Protein AF-0000000079051803 (afdb_homodimer)

Foldseek 3Di:
DDLPPLPPPCPVVCVVPPDDDDDDDDDKDKDKDAADPVQAAPVDDCVVCVVPLQQVLQVVQQKGKDDDPVRRMIMIMHDPSHRDPQLVVLSVQLVVVRRRYDDSNCSNCSSVLQKPKHKDADDDPDPDDPVVLVVVLVCCCCPVPNVCVLQVWDWDDGPRMIMIIGRDNLSVVLSVVQSCCSVPVVDGDDPVRNVVSSVVVVVVVVVVVVVVD/DDLPPLPDPVPVVCVVPPDDDDDDDDDKDKDKDAADPVQAAPVDDCVVCVVPLQQVLQVVQQKGKDDDPVRRMIMIMHDPSHRDPQLVVLSVQLVVVRRRYDDSNCSNCSSVLQKPKHKDADDDPDPDDPVVLVVVLVCCCCPVPNVCVLQVWDWDDGPRMIMIIGRDNLSVVLSVVQSCCSVPVVDGDDPVRNVVSSVVVVVVVVVVVVVVD

InterPro domains:
  IPR036612 K Homology domain, type 1 superfamily [G3DSA:3.30.1370.10] (24-110)

Sequence (426 aa):
MAALPCAAANENALNHSNIIYTIPFKH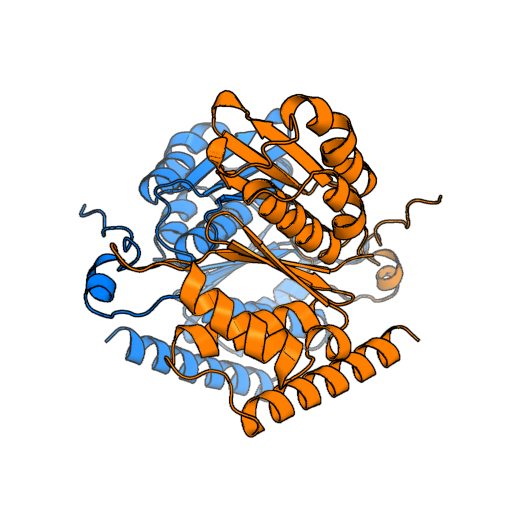FKSYTIPFSKEDLCKDENLSEVWKTDVEDVFASHGLSCTLKWNEGAMTMAETENTCYGQVVDNCFHALLTITCGLRAEWVEPIVSGTVAANAFRLWAPVGMKFSRKYDEFIHKFEDEFVLATELFCQVLYKEKTVFVLADTWEATNVVGRLLDECLMRNEPFDDAHVRLLLDDFRRLAKQAHDNEGMAALPCAAANENALNHSNIIYTIPFKHFKSYTIPFSKEDLCKDENLSEVWKTDVEDVFASHGLSCTLKWNEGAMTMAETENTCYGQVVDNCFHALLTITCGLRAEWVEPIVSGTVAANAFRLWAPVGMKFSRKYDEFIHKFEDEFVLATELFCQVLYKEKTVFVLADTWEATNVVGRLLDECLMRNEPFDDAHVRLLLDDFRRLAKQAHDNEG

Nearest PDB structures (foldseek):
  6zqa-assembly1_JO  TM=6.601E-01  e=4.584E-09  Saccharomyces cerevisiae S288C
  7mq9-assembly1_NY  TM=6.919E-01  e=1.266E-08  Homo sapiens
  6rxv-assembly1_CP  TM=6.265E-01  e=3.293E-08  Thermochaetoides thermophila DSM 1495
  6lqu-assembly1_RC  TM=6.532E-01  e=5.311E-08  Saccharomyces cerevisiae S288C
  6lqq-assembly1_RC  TM=6.636E-01  e=2.365E-07  Saccharomyces cerevisiae S288C

Structure (mmCIF, N/CA/C/O backbone):
data_AF-0000000079051803-model_v1
#
loop_
_entity.id
_entity.type
_entity.pdbx_description
1 polymer 'Uncharacterized protein'
#
loop_
_atom_site.group_PDB
_atom_site.id
_atom_site.type_symbol
_atom_site.label_atom_id
_atom_site.label_alt_id
_atom_site.label_comp_id
_atom_site.label_asym_id
_atom_site.label_entity_id
_atom_site.label_seq_id
_atom_site.pdbx_PDB_ins_code
_atom_site.Cartn_x
_atom_site.Cartn_y
_atom_site.Cartn_z
_atom_site.occupancy
_atom_site.B_iso_or_equiv
_atom_site.auth_seq_id
_atom_site.auth_comp_id
_atom_site.auth_asym_id
_atom_site.auth_atom_id
_atom_site.pdbx_PDB_model_num
ATOM 1 N N . MET A 1 1 ? 29 10.664 -4.445 1 19.45 1 MET A N 1
ATOM 2 C CA . MET A 1 1 ? 27.688 10.469 -3.816 1 19.45 1 MET A CA 1
ATOM 3 C C . MET A 1 1 ? 27.172 9.047 -4.051 1 19.45 1 MET A C 1
ATOM 5 O O . MET A 1 1 ? 26.766 8.711 -5.16 1 19.45 1 MET A O 1
ATOM 9 N N . ALA A 1 2 ? 27.688 8.078 -3.314 1 21.59 2 ALA A N 1
ATOM 10 C CA . ALA A 1 2 ? 27.828 6.648 -3.59 1 21.59 2 ALA A CA 1
ATOM 11 C C . ALA A 1 2 ? 26.484 5.934 -3.449 1 21.59 2 ALA A C 1
ATOM 13 O O . ALA A 1 2 ? 25.797 6.082 -2.436 1 21.59 2 ALA A O 1
ATOM 14 N N . ALA A 1 3 ? 25.797 5.75 -4.578 1 24.05 3 ALA A N 1
ATOM 15 C CA . ALA A 1 3 ? 24.562 5.02 -4.789 1 24.05 3 ALA A CA 1
ATOM 16 C C . ALA A 1 3 ? 24.531 3.736 -3.963 1 24.05 3 ALA A C 1
ATOM 18 O O . ALA A 1 3 ? 25.406 2.883 -4.098 1 24.05 3 ALA A O 1
ATOM 19 N N . LEU A 1 4 ? 24.203 3.887 -2.727 1 27.94 4 LEU A N 1
ATOM 20 C CA . LEU A 1 4 ? 24.172 2.607 -2.025 1 27.94 4 LEU A CA 1
ATOM 21 C C . LEU A 1 4 ? 23.469 1.548 -2.865 1 27.94 4 LEU A C 1
ATOM 23 O O . LEU A 1 4 ? 22.391 1.804 -3.43 1 27.94 4 LEU A O 1
ATOM 27 N N . PRO A 1 5 ? 24.062 0.622 -3.381 1 28.48 5 PRO A N 1
ATOM 28 C CA . PRO A 1 5 ? 23.547 -0.466 -4.207 1 28.48 5 PRO A CA 1
ATOM 29 C C . PRO A 1 5 ? 22.203 -1.007 -3.688 1 28.48 5 PRO A C 1
ATOM 31 O O . PRO A 1 5 ? 22.016 -1.109 -2.473 1 28.48 5 PRO A O 1
ATOM 34 N N . CYS A 1 6 ? 21.125 -0.559 -4.18 1 33.03 6 CYS A N 1
ATOM 35 C CA . CYS A 1 6 ? 19.844 -1.229 -3.975 1 33.03 6 CYS A CA 1
ATOM 36 C C . CYS A 1 6 ? 20.031 -2.717 -3.711 1 33.03 6 CYS A C 1
ATOM 38 O O . CYS A 1 6 ? 20.734 -3.396 -4.469 1 33.03 6 CYS A O 1
ATOM 40 N N . ALA A 1 7 ? 20.125 -3.174 -2.502 1 33.72 7 ALA A N 1
ATOM 41 C CA . ALA A 1 7 ? 20.328 -4.59 -2.211 1 33.72 7 ALA A CA 1
ATOM 42 C C . ALA A 1 7 ? 19.703 -5.469 -3.293 1 33.72 7 ALA A C 1
ATOM 44 O O . ALA A 1 7 ? 18.484 -5.477 -3.473 1 33.72 7 ALA A O 1
ATOM 45 N N . ALA A 1 8 ? 20.203 -5.617 -4.48 1 34.53 8 ALA A N 1
ATOM 46 C CA . ALA A 1 8 ? 20 -6.855 -5.23 1 34.53 8 ALA A CA 1
ATOM 47 C C . ALA A 1 8 ? 19.625 -8 -4.297 1 34.53 8 ALA A C 1
ATOM 49 O O . ALA A 1 8 ? 20.203 -8.164 -3.227 1 34.53 8 ALA A O 1
ATOM 50 N N . ALA A 1 9 ? 18.438 -8.531 -4.293 1 36.31 9 ALA A N 1
ATOM 51 C CA . ALA A 1 9 ? 18.094 -9.82 -3.686 1 36.31 9 ALA A CA 1
ATOM 52 C C . ALA A 1 9 ? 19.312 -10.734 -3.629 1 36.31 9 ALA A C 1
ATOM 54 O O . ALA A 1 9 ? 20.031 -10.898 -4.625 1 36.31 9 ALA A O 1
ATOM 55 N N . ASN A 1 10 ? 19.938 -10.82 -2.535 1 36.31 10 ASN A N 1
ATOM 56 C CA . ASN A 1 10 ? 21.016 -11.758 -2.234 1 36.31 10 ASN A CA 1
ATOM 57 C C . ASN A 1 10 ? 20.828 -13.078 -2.982 1 36.31 10 ASN A C 1
ATOM 59 O O . ASN A 1 10 ? 20.266 -14.031 -2.441 1 36.31 10 ASN A O 1
ATOM 63 N N . GLU A 1 11 ? 20.234 -13.031 -4.086 1 39.53 11 GLU A N 1
ATOM 64 C CA . GLU A 1 11 ? 20.266 -14.242 -4.902 1 39.53 11 GLU A CA 1
ATOM 65 C C . GLU A 1 11 ? 21.609 -14.945 -4.793 1 39.53 11 GLU A C 1
ATOM 67 O O . GLU A 1 11 ? 21.688 -16.172 -4.895 1 39.53 11 GLU A O 1
ATOM 72 N N . ASN A 1 12 ? 22.641 -14.133 -4.723 1 39.12 12 ASN A N 1
ATOM 73 C CA . ASN A 1 12 ? 23.969 -14.758 -4.73 1 39.12 12 ASN A CA 1
ATOM 74 C C . ASN A 1 12 ? 24.172 -15.648 -3.512 1 39.12 12 ASN A C 1
ATOM 76 O O . ASN A 1 12 ? 24.891 -16.641 -3.584 1 39.12 12 ASN A O 1
ATOM 80 N N . ALA A 1 13 ? 23.875 -15.086 -2.357 1 38.44 13 ALA A N 1
ATOM 81 C CA . ALA A 1 13 ? 24.281 -15.891 -1.203 1 38.44 13 ALA A CA 1
ATOM 82 C C . ALA A 1 13 ? 23.547 -17.234 -1.188 1 38.44 13 ALA A C 1
ATOM 84 O O . ALA A 1 13 ? 23.953 -18.156 -0.48 1 38.44 13 ALA A O 1
ATOM 85 N N . LEU A 1 14 ? 22.328 -17.266 -1.78 1 43.81 14 LEU A N 1
ATOM 86 C CA . LEU A 1 14 ? 21.516 -18.469 -1.708 1 43.81 14 LEU A CA 1
ATOM 87 C C . LEU A 1 14 ? 22.031 -19.531 -2.689 1 43.81 14 LEU A C 1
ATOM 89 O O . LEU A 1 14 ? 21.469 -20.609 -2.789 1 43.81 14 LEU A O 1
ATOM 93 N N . ASN A 1 15 ? 22.906 -19.109 -3.48 1 44.94 15 ASN A N 1
ATOM 94 C CA . ASN A 1 15 ? 23.469 -20.094 -4.41 1 44.94 15 ASN A CA 1
ATOM 95 C C . ASN A 1 15 ? 23.938 -21.344 -3.686 1 44.94 15 ASN A C 1
ATOM 97 O O . ASN A 1 15 ? 24.141 -22.391 -4.309 1 44.94 15 ASN A O 1
ATOM 101 N N . HIS A 1 16 ? 24.406 -21.094 -2.535 1 45.59 16 HIS A N 1
ATOM 102 C CA . HIS A 1 16 ? 25.062 -22.297 -2.029 1 45.59 16 HIS A CA 1
ATOM 103 C C . HIS A 1 16 ? 24.047 -23.297 -1.479 1 45.59 16 HIS A C 1
ATOM 105 O O . HIS A 1 16 ? 24.422 -24.422 -1.124 1 45.59 16 HIS A O 1
ATOM 111 N N . SER A 1 17 ? 22.766 -22.891 -1.15 1 52.16 17 SER A N 1
ATOM 112 C CA . SER A 1 17 ? 21.953 -23.891 -0.481 1 52.16 17 SER A CA 1
ATOM 113 C C . SER A 1 17 ? 20.969 -24.547 -1.447 1 52.16 17 SER A C 1
ATOM 115 O O . SER A 1 17 ? 20.578 -23.922 -2.443 1 52.16 17 SER A O 1
ATOM 117 N N . ASN A 1 18 ? 20.969 -25.812 -1.783 1 63.34 18 ASN A N 1
ATOM 118 C CA . ASN A 1 18 ? 20.047 -26.672 -2.5 1 63.34 18 ASN A CA 1
ATOM 119 C C . ASN A 1 18 ? 18.594 -26.438 -2.064 1 63.34 18 ASN A C 1
ATOM 121 O O . ASN A 1 18 ? 17.812 -27.375 -1.961 1 63.34 18 ASN A O 1
ATOM 125 N N . ILE A 1 19 ? 18.344 -25.203 -1.735 1 71.56 19 ILE A N 1
ATOM 126 C CA . ILE A 1 19 ? 17.016 -24.984 -1.163 1 71.56 19 ILE A CA 1
ATOM 127 C C . ILE A 1 19 ? 16.172 -24.156 -2.123 1 71.56 19 ILE A C 1
ATOM 129 O O . ILE A 1 19 ? 16.656 -23.156 -2.68 1 71.56 19 ILE A O 1
ATOM 133 N N . ILE A 1 20 ? 15.023 -24.641 -2.475 1 75.62 20 ILE A N 1
ATOM 134 C CA . ILE A 1 20 ? 14 -23.922 -3.23 1 75.62 20 ILE A CA 1
ATOM 135 C C . ILE A 1 20 ? 13.219 -23 -2.295 1 75.62 20 ILE A C 1
ATOM 137 O O . ILE A 1 20 ? 12.938 -23.375 -1.15 1 75.62 20 ILE A O 1
ATOM 141 N N . TYR A 1 21 ? 12.977 -21.75 -2.723 1 78.38 21 TYR A N 1
ATOM 142 C CA . TYR A 1 21 ? 12.18 -20.859 -1.887 1 78.38 21 TYR A CA 1
ATOM 143 C C . TYR A 1 21 ? 11.266 -19.984 -2.738 1 78.38 21 TYR A C 1
ATOM 145 O O . TYR A 1 21 ? 11.422 -19.922 -3.959 1 78.38 21 TYR A O 1
ATOM 153 N N . THR A 1 22 ? 10.258 -19.422 -2.084 1 81.44 22 THR A N 1
ATOM 154 C CA . THR A 1 22 ? 9.344 -18.5 -2.748 1 81.44 22 THR A CA 1
ATOM 155 C C . THR A 1 22 ? 9.977 -17.109 -2.875 1 81.44 22 THR A C 1
ATOM 157 O O . THR A 1 22 ? 10.711 -16.672 -1.986 1 81.44 22 THR A O 1
ATOM 160 N N . ILE A 1 23 ? 9.672 -16.453 -4.012 1 79.94 23 ILE A N 1
ATOM 161 C CA . ILE A 1 23 ? 10.156 -15.086 -4.211 1 79.94 23 ILE A CA 1
ATOM 162 C C . ILE A 1 23 ? 8.977 -14.148 -4.453 1 79.94 23 ILE A C 1
ATOM 164 O O . ILE A 1 23 ? 7.961 -14.555 -5.023 1 79.94 23 ILE A O 1
ATOM 168 N N . PRO A 1 24 ? 9.188 -12.922 -3.982 1 77.12 24 PRO A N 1
ATOM 169 C CA . PRO A 1 24 ? 8.102 -11.961 -4.211 1 77.12 24 PRO A CA 1
ATOM 170 C C . PRO A 1 24 ? 7.938 -11.602 -5.688 1 77.12 24 PRO A C 1
ATOM 172 O O . PRO A 1 24 ? 8.914 -11.625 -6.445 1 77.12 24 PRO A O 1
ATOM 175 N N . PHE A 1 25 ? 6.68 -11.305 -6.047 1 85.88 25 PHE A N 1
ATOM 176 C CA . PHE A 1 25 ? 6.406 -10.797 -7.387 1 85.88 25 PHE A CA 1
ATOM 177 C C . PHE A 1 25 ? 6.871 -9.352 -7.523 1 85.88 25 PHE A C 1
ATOM 179 O O . PHE A 1 25 ? 6.594 -8.516 -6.656 1 85.88 25 PHE A O 1
ATOM 186 N N . LYS A 1 26 ? 7.609 -9.203 -8.57 1 86.56 26 LYS A N 1
ATOM 187 C CA . LYS A 1 26 ? 8.016 -7.824 -8.828 1 86.56 26 LYS A CA 1
ATOM 188 C C . LYS A 1 26 ? 6.812 -6.969 -9.234 1 86.56 26 LYS A C 1
ATOM 190 O O . LYS A 1 26 ? 5.984 -7.391 -10.039 1 86.56 26 LYS A O 1
ATOM 195 N N . HIS A 1 27 ? 6.707 -5.855 -8.648 1 92 27 HIS A N 1
ATOM 196 C CA . HIS A 1 27 ? 5.699 -4.859 -9 1 92 27 HIS A CA 1
ATOM 197 C C . HIS A 1 27 ? 6.129 -3.465 -8.562 1 92 27 HIS A C 1
ATOM 199 O O . HIS A 1 27 ? 7.031 -3.318 -7.734 1 92 27 HIS A O 1
ATOM 205 N N . PHE A 1 28 ? 5.512 -2.486 -9.195 1 94.81 28 PHE A N 1
ATOM 206 C CA . PHE A 1 28 ? 5.805 -1.089 -8.898 1 94.81 28 PHE A CA 1
ATOM 207 C C . PHE A 1 28 ? 4.547 -0.356 -8.445 1 94.81 28 PHE A C 1
ATOM 209 O O . PHE A 1 28 ? 3.521 -0.39 -9.133 1 94.81 28 PHE A O 1
ATOM 216 N N . LYS A 1 29 ? 4.676 0.322 -7.355 1 94.31 29 LYS A N 1
ATOM 217 C CA . LYS A 1 29 ? 3.557 1.086 -6.812 1 94.31 29 LYS A CA 1
ATOM 218 C C . LYS A 1 29 ? 3.627 2.547 -7.246 1 94.31 29 LYS A C 1
ATOM 220 O O . LYS A 1 29 ? 4.715 3.09 -7.445 1 94.31 29 LYS A O 1
ATOM 225 N N . SER A 1 30 ? 2.467 3.115 -7.328 1 96.19 30 SER A N 1
ATOM 226 C CA . SER A 1 30 ? 2.322 4.547 -7.57 1 96.19 30 SER A CA 1
ATOM 227 C C . SER A 1 30 ? 1.182 5.137 -6.75 1 96.19 30 SER A C 1
ATOM 229 O O . SER A 1 30 ? 0.211 4.441 -6.438 1 96.19 30 SER A O 1
ATOM 231 N N . TYR A 1 31 ? 1.31 6.387 -6.379 1 96.56 31 TYR A N 1
ATOM 232 C CA . TYR A 1 31 ? 0.298 7.129 -5.637 1 96.56 31 TYR A CA 1
ATOM 233 C C . TYR A 1 31 ? -0.033 8.445 -6.336 1 96.56 31 TYR A C 1
ATOM 235 O O . TYR A 1 31 ? 0.867 9.203 -6.703 1 96.56 31 TYR A O 1
ATOM 243 N N . THR A 1 32 ? -1.26 8.648 -6.5 1 97.19 32 THR A N 1
ATOM 244 C CA . THR A 1 32 ? -1.732 9.938 -7.004 1 97.19 32 THR A CA 1
ATOM 245 C C . THR A 1 32 ? -2.512 10.688 -5.926 1 97.19 32 THR A C 1
ATOM 247 O O . THR A 1 32 ? -3.436 10.133 -5.324 1 97.19 32 THR A O 1
ATOM 250 N N . ILE A 1 33 ? -2.139 11.945 -5.746 1 96.12 33 ILE A N 1
ATOM 251 C CA . ILE A 1 33 ? -2.77 12.781 -4.73 1 96.12 33 ILE A CA 1
ATOM 252 C C . ILE A 1 33 ? -3.395 14.008 -5.387 1 96.12 33 ILE A C 1
ATOM 254 O O . ILE A 1 33 ? -2.688 14.844 -5.949 1 96.12 33 ILE A O 1
ATOM 258 N N . PRO A 1 34 ? -4.645 14.078 -5.254 1 95.19 34 PRO A N 1
ATOM 259 C CA . PRO A 1 34 ? -5.262 15.328 -5.699 1 95.19 34 PRO A CA 1
ATOM 260 C C . PRO A 1 34 ? -4.941 16.5 -4.777 1 95.19 34 PRO A C 1
ATOM 262 O O . PRO A 1 34 ? -4.738 16.312 -3.576 1 95.19 34 PRO A O 1
ATOM 265 N N . PHE A 1 35 ? -4.879 17.703 -5.402 1 94.19 35 PHE A N 1
ATOM 266 C CA . PHE A 1 35 ? -4.652 18.906 -4.609 1 94.19 35 PHE A CA 1
ATOM 267 C C . PHE A 1 35 ? -5.465 20.078 -5.152 1 94.19 35 PHE A C 1
ATOM 269 O O . PHE A 1 35 ? -5.883 20.062 -6.312 1 94.19 35 PHE A O 1
ATOM 276 N N . SER A 1 36 ? -5.711 20.969 -4.293 1 92.25 36 SER A N 1
ATOM 277 C CA . SER A 1 36 ? -6.266 22.266 -4.676 1 92.25 36 SER A CA 1
ATOM 278 C C . SER A 1 36 ? -5.188 23.344 -4.695 1 92.25 36 SER A C 1
ATOM 280 O O . SER A 1 36 ? -4.414 23.469 -3.742 1 92.25 36 SER A O 1
ATOM 282 N N . LYS A 1 37 ? -5.195 24.125 -5.738 1 93.38 37 LYS A N 1
ATOM 283 C CA . LYS A 1 37 ? -4.207 25.188 -5.867 1 93.38 37 LYS A CA 1
ATOM 284 C C . LYS A 1 37 ? -4.285 26.156 -4.691 1 93.38 37 LYS A C 1
ATOM 286 O O . LYS A 1 37 ? -3.266 26.703 -4.262 1 93.38 37 LYS A O 1
ATOM 291 N N . GLU A 1 38 ? -5.457 26.281 -4.078 1 90.06 38 GLU A N 1
ATOM 292 C CA . GLU A 1 38 ? -5.68 27.203 -2.965 1 90.06 38 GLU A CA 1
ATOM 293 C C . GLU A 1 38 ? -4.984 26.719 -1.696 1 90.06 38 GLU A C 1
ATOM 295 O O . GLU A 1 38 ? -4.703 27.5 -0.793 1 90.06 38 GLU A O 1
ATOM 300 N N . ASP A 1 39 ? -4.715 25.469 -1.656 1 88 39 ASP A N 1
ATOM 301 C CA . ASP A 1 39 ? -4.148 24.875 -0.446 1 88 39 ASP A CA 1
ATOM 302 C C . ASP A 1 39 ? -2.623 24.875 -0.496 1 88 39 ASP A C 1
ATOM 304 O O . ASP A 1 39 ? -1.962 24.641 0.519 1 88 39 ASP A O 1
ATOM 308 N N . LEU A 1 40 ? -2.09 25.188 -1.604 1 92.69 40 LEU A N 1
ATOM 309 C CA . LEU A 1 40 ? -0.642 25.188 -1.776 1 92.69 40 LEU A CA 1
ATOM 310 C C . LEU A 1 40 ? -0.016 26.422 -1.142 1 92.69 40 LEU A C 1
ATOM 312 O O . LEU A 1 40 ? -0.725 27.359 -0.771 1 92.69 40 LEU A O 1
ATOM 316 N N . CYS A 1 41 ? 1.253 26.359 -0.984 1 91.75 41 CYS A N 1
ATOM 317 C CA . CYS A 1 41 ? 1.97 27.516 -0.468 1 91.75 41 CYS A CA 1
ATOM 318 C C . CYS A 1 41 ? 1.799 28.719 -1.39 1 91.75 41 CYS A C 1
ATOM 320 O O . CYS A 1 41 ? 2.195 28.672 -2.557 1 91.75 41 CYS A O 1
ATOM 322 N N . LYS A 1 42 ? 1.305 29.828 -0.858 1 89.81 42 LYS A N 1
ATOM 323 C CA . LYS A 1 42 ? 0.953 30.984 -1.661 1 89.81 42 LYS A CA 1
ATOM 324 C C . LYS A 1 42 ? 2.193 31.797 -2.033 1 89.81 42 LYS A C 1
ATOM 326 O O . LYS A 1 42 ? 2.205 32.5 -3.051 1 89.81 42 LYS A O 1
ATOM 331 N N . ASP A 1 43 ? 3.193 31.672 -1.244 1 91.19 43 ASP A N 1
ATOM 332 C CA . ASP A 1 43 ? 4.402 32.469 -1.448 1 91.19 43 ASP A CA 1
ATOM 333 C C . ASP A 1 43 ? 5.363 31.766 -2.402 1 91.19 43 ASP A C 1
ATOM 335 O O . ASP A 1 43 ? 6.531 32.156 -2.512 1 91.19 43 ASP A O 1
ATOM 339 N N . GLU A 1 44 ? 4.887 30.672 -3.008 1 94.19 44 GLU A N 1
ATOM 340 C CA . GLU A 1 44 ? 5.715 29.875 -3.914 1 94.19 44 GLU A CA 1
ATOM 341 C C . GLU A 1 44 ? 4.949 29.516 -5.184 1 94.19 44 GLU A C 1
ATOM 343 O O . GLU A 1 44 ? 3.764 29.172 -5.125 1 94.19 44 GLU A O 1
ATOM 348 N N . ASN A 1 45 ? 5.637 29.656 -6.293 1 95 45 ASN A N 1
ATOM 349 C CA . ASN A 1 45 ? 5.113 29.078 -7.527 1 95 45 ASN A CA 1
ATOM 350 C C . ASN A 1 45 ? 5.555 27.641 -7.711 1 95 45 ASN A C 1
ATOM 352 O O . ASN A 1 45 ? 6.629 27.375 -8.25 1 95 45 ASN A O 1
ATOM 356 N N . LEU A 1 46 ? 4.742 26.734 -7.371 1 96.75 46 LEU A N 1
ATOM 357 C CA . LEU A 1 46 ? 5.105 25.328 -7.336 1 96.75 46 LEU A CA 1
ATOM 358 C C . LEU A 1 46 ? 5.469 24.828 -8.734 1 96.75 46 LEU A C 1
ATOM 360 O O . LEU A 1 46 ? 6.422 24.062 -8.891 1 96.75 46 LEU A O 1
ATOM 364 N N . SER A 1 47 ? 4.695 25.234 -9.719 1 95.44 47 SER A N 1
ATOM 365 C CA . SER A 1 47 ? 4.93 24.766 -11.086 1 95.44 47 SER A CA 1
ATOM 366 C C . SER A 1 47 ? 6.332 25.141 -11.562 1 95.44 47 SER A C 1
ATOM 368 O O . SER A 1 47 ? 6.953 24.375 -12.312 1 95.44 47 SER A O 1
ATOM 370 N N . GLU A 1 48 ? 6.828 26.188 -11.109 1 96 48 GLU A N 1
ATOM 371 C CA . GLU A 1 48 ? 8.141 26.688 -11.523 1 96 48 GLU A CA 1
ATOM 372 C C . GLU A 1 48 ? 9.258 25.922 -10.812 1 96 48 GLU A C 1
ATOM 374 O O . GLU A 1 48 ? 10.32 25.688 -11.398 1 96 48 GLU A O 1
ATOM 379 N N . VAL A 1 49 ? 9.008 25.578 -9.609 1 97.44 49 VAL A N 1
ATOM 380 C CA . VAL A 1 49 ? 10.094 24.969 -8.836 1 97.44 49 VAL A CA 1
ATOM 381 C C . VAL A 1 49 ? 9.961 23.453 -8.852 1 97.44 49 VAL A C 1
ATOM 383 O O . VAL A 1 49 ? 10.844 22.75 -8.367 1 97.44 49 VAL A O 1
ATOM 386 N N . TRP A 1 50 ? 8.969 22.938 -9.375 1 98.19 50 TRP A N 1
ATOM 387 C CA . TRP A 1 50 ? 8.641 21.516 -9.289 1 98.19 50 TRP A CA 1
ATOM 388 C C . TRP A 1 50 ? 9.797 20.656 -9.797 1 98.19 50 TRP A C 1
ATOM 390 O O . TRP A 1 50 ? 10.242 19.734 -9.102 1 98.19 50 TRP A O 1
ATOM 400 N N . LYS A 1 51 ? 10.273 20.953 -10.961 1 98 51 LYS A N 1
ATOM 401 C CA . LYS A 1 51 ? 11.305 20.125 -11.578 1 98 51 LYS A CA 1
ATOM 402 C C . LYS A 1 51 ? 12.523 20 -10.664 1 98 51 LYS A C 1
ATOM 404 O O . LYS A 1 51 ? 12.945 18.891 -10.344 1 98 51 LYS A O 1
ATOM 409 N N . THR A 1 52 ? 12.992 21.062 -10.133 1 98 52 THR A N 1
ATOM 410 C CA . THR A 1 52 ? 14.242 21.078 -9.391 1 98 52 THR A CA 1
ATOM 411 C C . THR A 1 52 ? 14.023 20.609 -7.953 1 98 52 THR A C 1
ATOM 413 O O . THR A 1 52 ? 14.82 19.844 -7.418 1 98 52 THR A O 1
ATOM 416 N N . ASP A 1 53 ? 12.938 21.031 -7.406 1 98.12 53 ASP A N 1
ATOM 417 C CA . ASP A 1 53 ? 12.797 20.844 -5.965 1 98.12 53 ASP A CA 1
ATOM 418 C C . ASP A 1 53 ? 12.047 19.547 -5.652 1 98.12 53 ASP A C 1
ATOM 420 O O . ASP A 1 53 ? 12.07 19.062 -4.516 1 98.12 53 ASP A O 1
ATOM 424 N N . VAL A 1 54 ? 11.383 18.969 -6.66 1 98.56 54 VAL A N 1
ATOM 425 C CA . VAL A 1 54 ? 10.586 17.781 -6.359 1 98.56 54 VAL A CA 1
ATOM 426 C C . VAL A 1 54 ? 11.008 16.641 -7.273 1 98.56 54 VAL A C 1
ATOM 428 O O . VAL A 1 54 ? 11.555 15.625 -6.809 1 98.56 54 VAL A O 1
ATOM 431 N N . GLU A 1 55 ? 10.852 16.828 -8.547 1 98.5 55 GLU A N 1
ATOM 432 C CA . GLU A 1 55 ? 11.109 15.742 -9.492 1 98.5 55 GLU A CA 1
ATOM 433 C C . GLU A 1 55 ? 12.555 15.273 -9.422 1 98.5 55 GLU A C 1
ATOM 435 O O . GLU A 1 55 ? 12.82 14.078 -9.344 1 98.5 55 GLU A O 1
ATOM 440 N N . ASP A 1 56 ? 13.453 16.188 -9.43 1 98.5 56 ASP A N 1
ATOM 441 C CA . ASP A 1 56 ? 14.867 15.828 -9.391 1 98.5 56 ASP A CA 1
ATOM 442 C C . ASP A 1 56 ? 15.227 15.172 -8.062 1 98.5 56 ASP A C 1
ATOM 444 O O . ASP A 1 56 ? 16.062 14.266 -8.023 1 98.5 56 ASP A O 1
ATOM 448 N N . VAL A 1 57 ? 14.688 15.609 -7.055 1 98.25 57 VAL A N 1
ATOM 449 C CA . VAL A 1 57 ? 14.945 15.023 -5.742 1 98.25 57 VAL A CA 1
ATOM 450 C C . VAL A 1 57 ? 14.453 13.578 -5.719 1 98.25 57 VAL A C 1
ATOM 452 O O . VAL A 1 57 ? 15.18 12.672 -5.316 1 98.25 57 VAL A O 1
ATOM 455 N N . PHE A 1 58 ? 13.219 13.32 -6.156 1 98.31 58 PHE A N 1
ATOM 456 C CA . PHE A 1 58 ? 12.68 11.969 -6.207 1 98.31 58 PHE A CA 1
ATOM 457 C C . PHE A 1 58 ? 13.547 11.07 -7.074 1 98.31 58 PHE A C 1
ATOM 459 O O . PHE A 1 58 ? 13.859 9.945 -6.688 1 98.31 58 PHE A O 1
ATOM 466 N N . ALA A 1 59 ? 13.93 11.594 -8.188 1 97.88 59 ALA A N 1
ATOM 467 C CA . ALA A 1 59 ? 14.75 10.82 -9.117 1 97.88 59 ALA A CA 1
ATOM 468 C C . ALA A 1 59 ? 16.078 10.414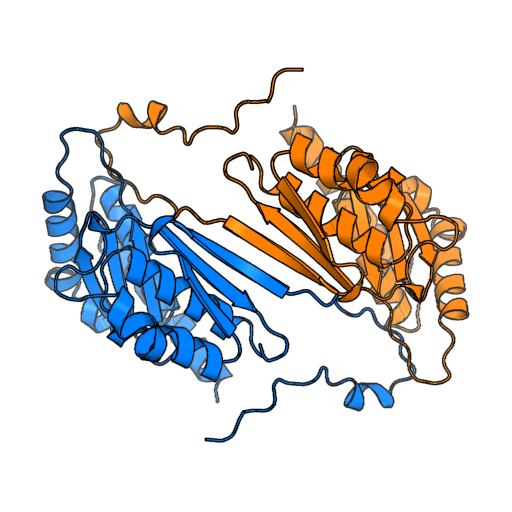 -8.477 1 97.88 59 ALA A C 1
ATOM 470 O O . ALA A 1 59 ? 16.547 9.297 -8.68 1 97.88 59 ALA A O 1
ATOM 471 N N . SER A 1 60 ? 16.656 11.344 -7.746 1 97.12 60 SER A N 1
ATOM 472 C CA . SER A 1 60 ? 17.938 11.07 -7.102 1 97.12 60 SER A CA 1
ATOM 473 C C . SER A 1 60 ? 17.797 9.977 -6.055 1 97.12 60 SER A C 1
ATOM 475 O O . SER A 1 60 ? 18.812 9.406 -5.617 1 97.12 60 SER A O 1
ATOM 477 N N . HIS A 1 61 ? 16.594 9.641 -5.715 1 96.38 61 HIS A N 1
ATOM 478 C CA . HIS A 1 61 ? 16.359 8.594 -4.73 1 96.38 61 HIS A CA 1
ATOM 479 C C . HIS A 1 61 ? 15.625 7.41 -5.355 1 96.38 61 HIS A C 1
ATOM 481 O O . HIS A 1 61 ? 15.031 6.598 -4.641 1 96.38 61 HIS A O 1
ATOM 487 N N . GLY A 1 62 ? 15.508 7.422 -6.648 1 96.56 62 GLY A N 1
ATOM 488 C CA . GLY A 1 62 ? 15.039 6.242 -7.367 1 96.56 62 GLY A CA 1
ATOM 489 C C . GLY A 1 62 ? 13.539 6.242 -7.605 1 96.56 62 GLY A C 1
ATOM 490 O O . GLY A 1 62 ? 12.953 5.195 -7.891 1 96.56 62 GLY A O 1
ATOM 491 N N . LEU A 1 63 ? 12.859 7.297 -7.41 1 97.69 63 LEU A N 1
ATOM 492 C CA . LEU A 1 63 ? 11.43 7.398 -7.684 1 97.69 63 LEU A CA 1
ATOM 493 C C . LEU A 1 63 ? 11.156 8.43 -8.773 1 97.69 63 LEU A C 1
ATOM 495 O O . LEU A 1 63 ? 12 9.273 -9.062 1 97.69 63 LEU A O 1
ATOM 499 N N . SER A 1 64 ? 10.117 8.25 -9.398 1 97.88 64 SER A N 1
ATOM 500 C CA . SER A 1 64 ? 9.641 9.273 -10.32 1 97.88 64 SER A CA 1
ATOM 501 C C . SER A 1 64 ? 8.438 10.016 -9.75 1 97.88 64 SER A C 1
ATOM 503 O O . SER A 1 64 ? 7.758 9.508 -8.852 1 97.88 64 SER A O 1
ATOM 505 N N . CYS A 1 65 ? 8.227 11.258 -10.188 1 97.88 65 CYS A N 1
ATOM 506 C CA . CYS A 1 65 ? 7.039 12 -9.797 1 97.88 65 CYS A CA 1
ATOM 507 C C . CYS A 1 65 ? 6.621 12.969 -10.898 1 97.88 65 CYS A C 1
ATOM 509 O O . CYS A 1 65 ? 7.453 13.414 -11.688 1 97.88 65 CYS A O 1
ATOM 511 N N . THR A 1 66 ? 5.391 13.227 -10.969 1 98 66 THR A N 1
ATOM 512 C CA . THR A 1 66 ? 4.828 14.109 -11.984 1 98 66 THR A CA 1
ATOM 513 C C . THR A 1 66 ? 3.795 15.047 -11.367 1 98 66 THR A C 1
ATOM 515 O O . THR A 1 66 ? 3.107 14.688 -10.414 1 98 66 THR A O 1
ATOM 518 N N . LEU A 1 67 ? 3.734 16.25 -11.93 1 98.19 67 LEU A N 1
ATOM 519 C CA . LEU A 1 67 ? 2.734 17.25 -11.578 1 98.19 67 LEU A CA 1
ATOM 520 C C . LEU A 1 67 ? 1.783 17.5 -12.742 1 98.19 67 LEU A C 1
ATOM 522 O O . LEU A 1 67 ? 2.211 17.922 -13.82 1 98.19 67 LEU A O 1
ATOM 526 N N . LYS A 1 68 ? 0.545 17.172 -12.523 1 97.06 68 LYS A N 1
ATOM 527 C CA . LYS A 1 68 ? -0.504 17.562 -13.453 1 97.06 68 LYS A CA 1
ATOM 528 C C . LYS A 1 68 ? -1.255 18.797 -12.945 1 97.06 68 LYS A C 1
ATOM 530 O O . LYS A 1 68 ? -2.326 18.672 -12.352 1 97.06 68 LYS A O 1
ATOM 535 N N . TRP A 1 69 ? -0.772 19.922 -13.359 1 96.75 69 TRP A N 1
ATOM 536 C CA . TRP A 1 69 ? -1.214 21.188 -12.789 1 96.75 69 TRP A CA 1
ATOM 537 C C . TRP A 1 69 ? -2.68 21.453 -13.117 1 96.75 69 TRP A C 1
ATOM 539 O O . TRP A 1 69 ? -3.459 21.844 -12.25 1 96.75 69 TRP A O 1
ATOM 549 N N . ASN A 1 70 ? -3.057 21.219 -14.344 1 96.06 70 ASN A N 1
ATOM 550 C CA . ASN A 1 70 ? -4.418 21.516 -14.789 1 96.06 70 ASN A CA 1
ATOM 551 C C . ASN A 1 70 ? -5.43 20.562 -14.148 1 96.06 70 ASN A C 1
ATOM 553 O O . ASN A 1 70 ? -6.555 20.969 -13.844 1 96.06 70 ASN A O 1
ATOM 557 N N . GLU A 1 71 ? -4.996 19.344 -13.875 1 95.62 71 GLU A N 1
ATOM 558 C CA . GLU A 1 71 ? -5.879 18.344 -13.281 1 95.62 71 GLU A CA 1
ATOM 559 C C . GLU A 1 71 ? -5.891 18.469 -11.758 1 95.62 71 GLU A C 1
ATOM 561 O O . GLU A 1 71 ? -6.77 17.906 -11.094 1 95.62 71 GLU A O 1
ATOM 566 N N . GLY A 1 72 ? -4.891 19.125 -11.195 1 96.62 72 GLY A N 1
ATOM 567 C CA . GLY A 1 72 ? -4.789 19.234 -9.75 1 96.62 72 GLY A CA 1
ATOM 568 C C . GLY A 1 72 ? -4.383 17.938 -9.078 1 96.62 72 GLY A C 1
ATOM 569 O O . GLY A 1 72 ? -5.016 17.5 -8.109 1 96.62 72 GLY A O 1
ATOM 570 N N . ALA A 1 73 ? -3.365 17.359 -9.672 1 97.38 73 ALA A N 1
ATOM 571 C CA . ALA A 1 73 ? -2.936 16.078 -9.117 1 97.38 73 ALA A CA 1
ATOM 572 C C . ALA A 1 73 ? -1.418 15.922 -9.195 1 97.38 73 ALA A C 1
ATOM 574 O O . ALA A 1 73 ? -0.787 16.406 -10.141 1 97.38 73 ALA A O 1
ATOM 575 N N . MET A 1 74 ? -0.848 15.328 -8.25 1 97.88 74 MET A N 1
ATOM 576 C CA . MET A 1 74 ? 0.559 14.938 -8.258 1 97.88 74 MET A CA 1
ATOM 577 C C . MET A 1 74 ? 0.707 13.438 -8.031 1 97.88 74 MET A C 1
ATOM 579 O O . MET A 1 74 ? -0.032 12.852 -7.242 1 97.88 74 MET A O 1
ATOM 583 N N . THR A 1 75 ? 1.638 12.844 -8.75 1 98.06 75 THR A N 1
ATOM 584 C CA . THR A 1 75 ? 1.801 11.391 -8.711 1 98.06 75 THR A CA 1
ATOM 585 C C . THR A 1 75 ? 3.258 11.016 -8.461 1 98.06 75 THR A C 1
ATOM 587 O O . THR A 1 75 ? 4.168 11.594 -9.062 1 98.06 75 THR A O 1
ATOM 590 N N . MET A 1 76 ? 3.451 10.125 -7.527 1 98.25 76 MET A N 1
ATOM 591 C CA . MET A 1 76 ? 4.758 9.5 -7.348 1 98.25 76 MET A CA 1
ATOM 592 C C . MET A 1 76 ? 4.711 8.023 -7.758 1 98.25 76 MET A C 1
ATOM 594 O O . MET A 1 76 ? 3.67 7.379 -7.648 1 98.25 76 MET A O 1
ATOM 598 N N . ALA A 1 77 ? 5.895 7.48 -8.234 1 97.56 77 ALA A N 1
ATOM 599 C CA . ALA A 1 77 ? 5.934 6.09 -8.68 1 97.56 77 ALA A CA 1
ATOM 600 C C . ALA A 1 77 ? 7.293 5.461 -8.391 1 97.56 77 ALA A C 1
ATOM 602 O O . ALA A 1 77 ? 8.328 6.102 -8.562 1 97.56 77 ALA A O 1
ATOM 603 N N . GLU A 1 78 ? 7.172 4.27 -7.969 1 96.62 78 GLU A N 1
ATOM 604 C CA . GLU A 1 78 ? 8.383 3.455 -7.895 1 96.62 78 GLU A CA 1
ATOM 605 C C . GLU A 1 78 ? 8.945 3.178 -9.281 1 96.62 78 GLU A C 1
ATOM 607 O O . GLU A 1 78 ? 8.203 3.123 -10.266 1 96.62 78 GLU A O 1
ATOM 612 N N . THR A 1 79 ? 10.211 3.1 -9.328 1 94 79 THR A N 1
ATOM 613 C CA . THR A 1 79 ? 10.922 2.732 -10.547 1 94 79 THR A CA 1
ATOM 614 C C . THR A 1 79 ? 11.805 1.517 -10.312 1 94 79 THR A C 1
ATOM 616 O O . THR A 1 79 ? 11.859 0.986 -9.203 1 94 79 THR A O 1
ATOM 619 N N . GLU A 1 80 ? 12.438 1.056 -11.312 1 90.88 80 GLU A N 1
ATOM 620 C CA . GLU A 1 80 ? 13.367 -0.06 -11.203 1 90.88 80 GLU A CA 1
ATOM 621 C C . GLU A 1 80 ? 14.531 0.285 -10.266 1 90.88 80 GLU A C 1
ATOM 623 O O . GLU A 1 80 ? 15.211 -0.608 -9.758 1 90.88 80 GLU A O 1
ATOM 628 N N . ASN A 1 81 ? 14.727 1.583 -10.016 1 92.38 81 ASN A N 1
ATOM 629 C CA . ASN A 1 81 ? 15.844 2.033 -9.195 1 92.38 81 ASN A CA 1
ATOM 630 C C . ASN A 1 81 ? 15.422 2.234 -7.738 1 92.38 81 ASN A C 1
ATOM 632 O O . ASN A 1 81 ? 16.234 2.625 -6.902 1 92.38 81 ASN A O 1
ATOM 636 N N . THR A 1 82 ? 14.141 2.004 -7.582 1 92.19 82 THR A N 1
ATOM 637 C CA . THR A 1 82 ? 13.672 2.162 -6.207 1 92.19 82 THR A CA 1
ATOM 638 C C . THR A 1 82 ? 14.266 1.084 -5.305 1 92.19 82 THR A C 1
ATOM 640 O O . THR A 1 82 ? 14.141 -0.109 -5.59 1 92.19 82 THR A O 1
ATOM 643 N N . CYS A 1 83 ? 14.906 1.438 -4.191 1 77.94 83 CYS A N 1
ATOM 644 C CA . CYS A 1 83 ? 15.703 0.483 -3.43 1 77.94 83 CYS A CA 1
ATOM 645 C C . CYS A 1 83 ? 15.031 0.156 -2.098 1 77.94 83 CYS A C 1
ATOM 647 O O . CYS A 1 83 ? 15.172 -0.957 -1.586 1 77.94 83 CYS A O 1
ATOM 649 N N . TYR A 1 84 ? 14.391 1.059 -1.413 1 76.38 84 TYR A N 1
ATOM 650 C CA . TYR A 1 84 ? 13.945 0.838 -0.041 1 76.38 84 TYR A CA 1
ATOM 651 C C . TYR A 1 84 ? 12.516 1.322 0.157 1 76.38 84 TYR A C 1
ATOM 653 O O . TYR A 1 84 ? 12.133 2.379 -0.354 1 76.38 84 TYR A O 1
ATOM 661 N N . GLY A 1 85 ? 11.844 0.565 0.907 1 83.56 85 GLY A N 1
ATOM 662 C CA . GLY A 1 85 ? 10.461 0.894 1.234 1 83.56 85 GLY A CA 1
ATOM 663 C C . GLY A 1 85 ? 10.328 2.201 1.99 1 83.56 85 GLY A C 1
ATOM 664 O O . GLY A 1 85 ? 9.391 2.967 1.753 1 83.56 85 GLY A O 1
ATOM 665 N N . GLN A 1 86 ? 11.305 2.576 2.781 1 85.88 86 GLN A N 1
ATOM 666 C CA . GLN A 1 86 ? 11.227 3.781 3.6 1 85.88 86 GLN A CA 1
ATOM 667 C C . GLN A 1 86 ? 11.234 5.035 2.734 1 85.88 86 GLN A C 1
ATOM 669 O O . GLN A 1 86 ? 10.539 6.008 3.031 1 85.88 86 GLN A O 1
ATOM 674 N N . VAL A 1 87 ? 12.023 4.941 1.692 1 92.75 87 VAL A N 1
ATOM 675 C CA . VAL A 1 87 ? 12.109 6.105 0.821 1 92.75 87 VAL A CA 1
ATOM 676 C C . VAL A 1 87 ? 10.766 6.352 0.14 1 92.75 87 VAL A C 1
ATOM 678 O O . VAL A 1 87 ? 10.383 7.496 -0.096 1 92.75 87 VAL A O 1
ATOM 681 N N . VAL A 1 88 ? 10.047 5.281 -0.15 1 94.31 88 VAL A N 1
ATOM 682 C CA . VAL A 1 88 ? 8.734 5.398 -0.761 1 94.31 88 VAL A CA 1
ATOM 683 C C . VAL A 1 88 ? 7.777 6.109 0.198 1 94.31 88 VAL A C 1
ATOM 685 O O . VAL A 1 88 ? 7.066 7.035 -0.199 1 94.31 88 VAL A O 1
ATOM 688 N N . ASP A 1 89 ? 7.836 5.742 1.42 1 91.88 89 ASP A N 1
ATOM 689 C CA . ASP A 1 89 ? 6.996 6.379 2.432 1 91.88 89 ASP A CA 1
ATOM 690 C C . ASP A 1 89 ? 7.359 7.852 2.596 1 91.88 89 ASP A C 1
ATOM 692 O O . ASP A 1 89 ? 6.473 8.703 2.701 1 91.88 89 ASP A O 1
ATOM 696 N N . ASN A 1 90 ? 8.641 8.133 2.631 1 95.25 90 ASN A N 1
ATOM 697 C CA . ASN A 1 90 ? 9.086 9.516 2.748 1 95.25 90 ASN A CA 1
ATOM 698 C C . ASN A 1 90 ? 8.578 10.375 1.591 1 95.25 90 ASN A C 1
ATOM 700 O O . ASN A 1 90 ? 8.109 11.492 1.801 1 95.25 90 ASN A O 1
ATOM 704 N N . CYS A 1 91 ? 8.68 9.781 0.415 1 96.94 91 CYS A N 1
ATOM 705 C CA . CYS A 1 91 ? 8.234 10.492 -0.776 1 96.94 91 CYS A CA 1
ATOM 706 C C . CYS A 1 91 ? 6.738 10.789 -0.706 1 96.94 91 CYS A C 1
ATOM 708 O O . CYS A 1 91 ? 6.305 11.891 -1.032 1 96.94 91 CYS A O 1
ATOM 710 N N . PHE A 1 92 ? 6.07 9.812 -0.259 1 96.31 92 PHE A N 1
ATOM 711 C CA . PHE A 1 92 ? 4.629 9.984 -0.115 1 96.31 92 PHE A CA 1
ATOM 712 C C . PHE A 1 92 ? 4.309 11.125 0.846 1 96.31 92 PHE A C 1
ATOM 714 O O . PHE A 1 92 ? 3.516 12.008 0.526 1 96.31 92 PHE A O 1
ATOM 721 N N . HIS A 1 93 ? 4.922 11.164 1.896 1 94.81 93 HIS A N 1
ATOM 722 C CA . HIS A 1 93 ? 4.668 12.195 2.893 1 94.81 93 HIS A CA 1
ATOM 723 C C . HIS A 1 93 ? 5.152 13.555 2.408 1 94.81 93 HIS A C 1
ATOM 725 O O . HIS A 1 93 ? 4.547 14.586 2.725 1 94.81 93 HIS A O 1
ATOM 731 N N . ALA A 1 94 ? 6.219 13.594 1.713 1 96.94 94 ALA A N 1
ATOM 732 C CA . ALA A 1 94 ? 6.68 14.852 1.135 1 96.94 94 ALA A CA 1
ATOM 733 C C . ALA A 1 94 ? 5.621 15.453 0.219 1 96.94 94 ALA A C 1
ATOM 735 O O . ALA A 1 94 ? 5.328 16.656 0.302 1 96.94 94 ALA A O 1
ATOM 736 N N . LEU A 1 95 ? 5.027 14.641 -0.589 1 96.75 95 LEU A N 1
ATOM 737 C CA . LEU A 1 95 ? 3.98 15.133 -1.477 1 96.75 95 LEU A CA 1
ATOM 738 C C . LEU A 1 95 ? 2.773 15.617 -0.679 1 96.75 95 LEU A C 1
ATOM 740 O O . LEU A 1 95 ? 2.188 16.656 -0.996 1 96.75 95 LEU A O 1
ATOM 744 N N . LEU A 1 96 ? 2.436 14.875 0.289 1 93.69 96 LEU A N 1
ATOM 745 C CA . LEU A 1 96 ? 1.305 15.258 1.127 1 93.69 96 LEU A CA 1
ATOM 746 C C . LEU A 1 96 ? 1.513 16.641 1.722 1 93.69 96 LEU A C 1
ATOM 748 O O . LEU A 1 96 ? 0.594 17.469 1.726 1 93.69 96 LEU A O 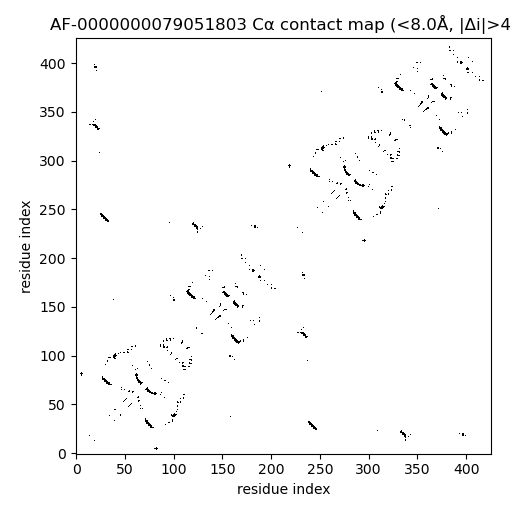1
ATOM 752 N N . THR A 1 97 ? 2.662 16.875 2.172 1 93.12 97 THR A N 1
ATOM 753 C CA . THR A 1 97 ? 2.926 18.156 2.816 1 93.12 97 THR A CA 1
ATOM 754 C C . THR A 1 97 ? 2.852 19.297 1.805 1 93.12 97 THR A C 1
ATOM 756 O O . THR A 1 97 ? 2.383 20.391 2.127 1 93.12 97 THR A O 1
ATOM 759 N N . ILE A 1 98 ? 3.254 19.031 0.613 1 94.81 98 ILE A N 1
ATOM 760 C CA . ILE A 1 98 ? 3.148 20.031 -0.44 1 94.81 98 ILE A CA 1
ATOM 761 C C . ILE A 1 98 ? 1.679 20.359 -0.696 1 94.81 98 ILE A C 1
ATOM 763 O O . ILE A 1 98 ? 1.305 21.531 -0.794 1 94.81 98 ILE A O 1
ATOM 767 N N . THR A 1 99 ? 0.854 19.328 -0.732 1 93.38 99 THR A N 1
ATOM 768 C CA . THR A 1 99 ? -0.554 19.531 -1.05 1 93.38 99 THR A CA 1
ATOM 769 C C . THR A 1 99 ? -1.238 20.359 0.034 1 93.38 99 THR A C 1
ATOM 771 O O . THR A 1 99 ? -2.324 20.906 -0.185 1 93.38 99 THR A O 1
ATOM 774 N N . CYS A 1 100 ? -0.581 20.438 1.139 1 89.88 100 CYS A N 1
ATOM 775 C CA . CYS A 1 100 ? -1.192 21.125 2.271 1 89.88 100 CYS A CA 1
ATOM 776 C C . CYS A 1 100 ? -0.507 22.453 2.537 1 89.88 100 CYS A C 1
ATOM 778 O O . CYS A 1 100 ? -0.784 23.109 3.543 1 89.88 100 CYS A O 1
ATOM 780 N N . GLY A 1 101 ? 0.446 22.797 1.75 1 90.25 101 GLY A N 1
ATOM 781 C CA . GLY A 1 101 ? 0.919 24.172 1.808 1 90.25 101 GLY A CA 1
ATOM 782 C C . GLY A 1 101 ? 2.342 24.297 2.32 1 90.25 101 GLY A C 1
ATOM 783 O O . GLY A 1 101 ? 2.84 25.406 2.533 1 90.25 101 GLY A O 1
ATOM 784 N N . LEU A 1 102 ? 2.975 23.25 2.555 1 91.69 102 LEU A N 1
ATOM 785 C CA . LEU A 1 102 ? 4.391 23.344 2.893 1 91.69 102 LEU A CA 1
ATOM 786 C C . LEU A 1 102 ? 5.223 23.656 1.653 1 91.69 102 LEU A C 1
ATOM 788 O O . LEU A 1 102 ? 4.91 23.188 0.557 1 91.69 102 LEU A O 1
ATOM 792 N N . ARG A 1 103 ? 6.262 24.406 1.84 1 93.38 103 ARG A N 1
ATOM 793 C CA . ARG A 1 103 ? 7.137 24.781 0.735 1 93.38 103 ARG A CA 1
ATOM 794 C C . ARG A 1 103 ? 7.902 23.578 0.201 1 93.38 103 ARG A C 1
ATOM 796 O O . ARG A 1 103 ? 8.227 22.656 0.957 1 93.38 103 ARG A O 1
ATOM 803 N N . ALA A 1 104 ? 8.281 23.688 -1.096 1 97.12 104 ALA A N 1
ATOM 804 C CA . ALA A 1 104 ? 8.953 22.594 -1.785 1 97.12 104 ALA A CA 1
ATOM 805 C C . ALA A 1 104 ? 10.359 22.375 -1.236 1 97.12 104 ALA A C 1
ATOM 807 O O . ALA A 1 104 ? 10.961 21.312 -1.45 1 97.12 104 ALA A O 1
ATOM 808 N N . GLU A 1 105 ? 10.898 23.297 -0.575 1 95.56 105 GLU A N 1
ATOM 809 C CA . GLU A 1 105 ? 12.234 23.172 -0.015 1 95.56 105 GLU A CA 1
ATOM 810 C C . GLU A 1 105 ? 12.305 22.047 1.017 1 95.56 105 GLU A C 1
ATOM 812 O O . GLU A 1 105 ? 13.375 21.516 1.292 1 95.56 105 GLU A O 1
ATOM 817 N N . TRP A 1 106 ? 11.188 21.688 1.531 1 95.31 106 TRP A N 1
ATOM 818 C CA . TRP A 1 106 ? 11.141 20.641 2.549 1 95.31 106 TRP A CA 1
ATOM 819 C C . TRP A 1 106 ? 11.219 19.266 1.912 1 95.31 106 TRP A C 1
ATOM 821 O O . TRP A 1 106 ? 11.461 18.266 2.602 1 95.31 106 TRP A O 1
ATOM 831 N N . VAL A 1 107 ? 11.094 19.172 0.663 1 98 107 VAL A N 1
ATOM 832 C CA . VAL A 1 107 ? 11.031 17.875 -0.026 1 98 107 VAL A CA 1
ATOM 833 C C . VAL A 1 107 ? 12.352 17.125 0.163 1 98 107 VAL A C 1
ATOM 835 O O . VAL A 1 107 ? 12.359 15.969 0.579 1 98 107 VAL A O 1
ATOM 838 N N . GLU A 1 108 ? 13.43 17.734 -0.015 1 98 108 GLU A N 1
ATOM 839 C CA . GLU A 1 108 ? 14.719 17.047 0.05 1 98 108 GLU A CA 1
ATOM 840 C C . GLU A 1 108 ? 14.992 16.516 1.457 1 98 108 GLU A C 1
ATOM 842 O O . GLU A 1 108 ? 15.344 15.352 1.632 1 98 108 GLU A O 1
ATOM 847 N N . PRO A 1 109 ? 14.789 17.344 2.479 1 97.25 109 PRO A N 1
ATOM 848 C CA . PRO A 1 109 ? 15.039 16.812 3.82 1 97.25 109 PRO A CA 1
ATOM 849 C C . PRO A 1 109 ? 14.102 15.656 4.184 1 97.25 109 PRO A C 1
ATOM 851 O O . PRO A 1 109 ? 14.5 14.742 4.914 1 97.25 109 PRO A O 1
ATOM 854 N N . ILE A 1 110 ? 12.914 15.664 3.715 1 96.81 110 ILE A N 1
ATOM 855 C CA . ILE A 1 110 ? 11.945 14.625 4.043 1 96.81 110 ILE A CA 1
ATOM 856 C C . ILE A 1 110 ? 12.289 13.344 3.281 1 96.81 110 ILE A C 1
ATOM 858 O O . ILE A 1 110 ? 12.352 12.266 3.869 1 96.81 110 ILE A O 1
ATOM 862 N N . VAL A 1 111 ? 12.555 13.484 2.002 1 97.19 111 VAL A N 1
ATOM 863 C CA . VAL A 1 111 ? 12.828 12.328 1.157 1 97.19 111 VAL A CA 1
ATOM 864 C C . VAL A 1 111 ? 14.133 11.664 1.599 1 97.19 111 VAL A C 1
ATOM 866 O O . VAL A 1 111 ? 14.219 10.43 1.643 1 97.19 111 VAL A O 1
ATOM 869 N N . SER A 1 112 ? 15.109 12.43 2.02 1 95.44 112 SER A N 1
ATOM 870 C CA . SER A 1 112 ? 16.406 11.898 2.412 1 95.44 112 SER A CA 1
ATOM 871 C C . SER A 1 112 ? 16.344 11.242 3.789 1 95.44 112 SER A C 1
ATOM 873 O O . SER A 1 112 ? 17.266 10.516 4.176 1 95.44 112 SER A O 1
ATOM 875 N N . GLY A 1 113 ? 15.305 11.633 4.5 1 93.38 113 GLY A N 1
ATOM 876 C CA . GLY A 1 113 ? 15.164 11.047 5.824 1 93.38 113 GLY A CA 1
ATOM 877 C C . GLY A 1 113 ? 15.805 11.891 6.914 1 93.38 113 GLY A C 1
ATOM 878 O O . GLY A 1 113 ? 15.82 11.492 8.078 1 93.38 113 GLY A O 1
ATOM 879 N N . THR A 1 114 ? 16.312 13.008 6.586 1 94.75 114 THR A N 1
ATOM 880 C CA . THR A 1 114 ? 16.875 13.922 7.574 1 94.75 114 THR A CA 1
ATOM 881 C C . THR A 1 114 ? 15.781 14.469 8.492 1 94.75 114 THR A C 1
ATOM 883 O O . THR A 1 114 ? 16.016 14.703 9.68 1 94.75 114 THR A O 1
ATOM 886 N N . VAL A 1 115 ? 14.648 14.68 7.922 1 96 115 VAL A N 1
ATOM 887 C CA . VAL A 1 115 ? 13.477 15.148 8.656 1 96 115 VAL A CA 1
ATOM 888 C C . VAL A 1 115 ? 12.312 14.195 8.422 1 96 115 VAL A C 1
ATOM 890 O O . VAL A 1 115 ? 12.039 13.797 7.285 1 96 115 VAL A O 1
ATOM 893 N N . ALA A 1 116 ? 11.727 13.766 9.531 1 95 116 ALA A N 1
ATOM 894 C CA . ALA A 1 116 ? 10.445 13.07 9.414 1 95 116 ALA A CA 1
ATOM 895 C C . ALA A 1 116 ? 9.289 14.07 9.352 1 95 116 ALA A C 1
ATOM 897 O O . ALA A 1 116 ? 9.289 15.078 10.055 1 95 116 ALA A O 1
ATOM 898 N N . ALA A 1 117 ? 8.289 13.734 8.469 1 95.31 117 ALA A N 1
ATOM 899 C CA . ALA A 1 117 ? 7.164 14.648 8.32 1 95.31 117 ALA A CA 1
ATOM 900 C C . ALA A 1 117 ? 5.84 13.891 8.273 1 95.31 117 ALA A C 1
ATOM 902 O O . ALA A 1 117 ? 5.773 12.789 7.73 1 95.31 117 ALA A O 1
ATOM 903 N N . ASN A 1 118 ? 4.859 14.477 8.836 1 93.56 118 ASN A N 1
ATOM 904 C CA . ASN A 1 118 ? 3.486 13.984 8.766 1 93.56 118 ASN A CA 1
ATOM 905 C C . ASN A 1 118 ? 2.482 15.133 8.742 1 93.56 118 ASN A C 1
ATOM 907 O O . ASN A 1 118 ? 2.791 16.234 9.18 1 93.56 118 ASN A O 1
ATOM 911 N N . ALA A 1 119 ? 1.362 14.867 8.102 1 91.88 119 ALA A N 1
ATOM 912 C CA . ALA A 1 119 ? 0.282 15.852 8 1 91.88 119 ALA A CA 1
ATOM 913 C C . ALA A 1 119 ? -1.044 15.25 8.461 1 91.88 119 ALA A C 1
ATOM 915 O O . ALA A 1 119 ? -1.349 14.094 8.164 1 91.88 119 ALA A O 1
ATOM 916 N N . PHE A 1 120 ? -1.747 16.062 9.195 1 90.56 120 PHE A N 1
ATOM 917 C CA . PHE A 1 120 ? -3.059 15.672 9.695 1 90.56 120 PHE A CA 1
ATOM 918 C C . PHE A 1 120 ? -4.125 16.672 9.266 1 90.56 120 PHE A C 1
ATOM 920 O O . PHE A 1 120 ? -4.211 17.766 9.812 1 90.56 120 PHE A O 1
ATOM 927 N N . ARG A 1 121 ? -4.895 16.25 8.336 1 85.38 121 ARG A N 1
ATOM 928 C CA . ARG A 1 121 ? -6 17.078 7.891 1 85.38 121 ARG A CA 1
ATOM 929 C C . ARG A 1 121 ? -7.156 17.047 8.883 1 85.38 121 ARG A C 1
ATOM 931 O O . ARG A 1 121 ? -7.543 15.969 9.344 1 85.38 121 ARG A O 1
ATOM 938 N N . LEU A 1 122 ? -7.664 18.203 9.117 1 83 122 LEU A N 1
ATOM 939 C CA . LEU A 1 122 ? -8.727 18.312 10.109 1 83 122 LEU A CA 1
ATOM 940 C C . LEU A 1 122 ? -10.07 18.578 9.438 1 83 122 LEU A C 1
ATOM 942 O O . LEU A 1 122 ? -10.133 19.25 8.398 1 83 122 LEU A O 1
ATOM 946 N N . TRP A 1 123 ? -11.031 18 9.992 1 80.75 123 TRP A N 1
ATOM 947 C CA . TRP A 1 123 ? -12.414 18.297 9.641 1 80.75 123 TRP A CA 1
ATOM 948 C C . TRP A 1 123 ? -13.188 18.812 10.844 1 80.75 123 TRP A C 1
ATOM 950 O O . TRP A 1 123 ? -13.016 18.312 11.961 1 80.75 123 TRP A O 1
ATOM 960 N N . ALA A 1 124 ? -13.992 19.859 10.5 1 77.69 124 ALA A N 1
ATOM 961 C CA . ALA A 1 124 ? -14.852 20.438 11.531 1 77.69 124 ALA A CA 1
ATOM 962 C C . ALA A 1 124 ? -16.266 20.688 11 1 77.69 124 ALA A C 1
ATOM 964 O O . ALA A 1 124 ? -16.438 20.938 9.812 1 77.69 124 ALA A O 1
ATOM 965 N N . PRO A 1 125 ? -17.172 20.469 11.961 1 74.81 125 PRO A N 1
ATOM 966 C CA . PRO A 1 125 ? -18.531 20.844 11.57 1 74.81 125 PRO A CA 1
ATOM 967 C C . PRO A 1 125 ? -18.625 22.297 11.102 1 74.81 125 PRO A C 1
ATOM 969 O O . PRO A 1 125 ? -17.828 23.141 11.508 1 74.81 125 PRO A O 1
ATOM 972 N N . VAL A 1 126 ? -19.641 22.469 10.281 1 73.81 126 VAL A N 1
ATOM 973 C CA . VAL A 1 126 ? -19.891 23.812 9.758 1 73.81 126 VAL A CA 1
ATOM 974 C C . VAL A 1 126 ? -20.062 24.797 10.914 1 73.81 126 VAL A C 1
ATOM 976 O O . VAL A 1 126 ? -20.797 24.531 11.867 1 73.81 126 VAL A O 1
ATOM 979 N N . GLY A 1 127 ? -19.375 25.859 11 1 72.12 127 GLY A N 1
ATOM 980 C CA . GLY A 1 127 ? -19.5 26.891 12.016 1 72.12 127 GLY A CA 1
ATOM 981 C C . GLY A 1 127 ? -18.438 26.797 13.094 1 72.12 127 GLY A C 1
ATOM 982 O O . GLY A 1 127 ? -18.25 27.75 13.867 1 72.12 127 GLY A O 1
ATOM 983 N N . MET A 1 128 ? -17.781 25.719 13.141 1 74.38 128 MET A N 1
ATOM 984 C CA . MET A 1 128 ? -16.75 25.578 14.156 1 74.38 128 MET A CA 1
ATOM 985 C C . MET A 1 128 ? -15.391 26.031 13.602 1 74.38 128 MET A C 1
ATOM 987 O O . MET A 1 128 ? -15.047 25.719 12.461 1 74.38 128 MET A O 1
ATOM 991 N N . LYS A 1 129 ? -14.75 26.875 14.406 1 70.81 129 LYS A N 1
ATOM 992 C CA . LYS A 1 129 ? -13.43 27.344 13.992 1 70.81 129 LYS A CA 1
ATOM 993 C C . LYS A 1 129 ? -12.328 26.422 14.523 1 70.81 129 LYS A C 1
ATOM 995 O O . LYS A 1 129 ? -12.25 26.172 15.727 1 70.81 129 LYS A O 1
ATOM 1000 N N . PHE A 1 130 ? -11.461 26.047 13.648 1 74.06 130 PHE A N 1
ATOM 1001 C CA . PHE A 1 130 ? -10.336 25.156 13.938 1 74.06 130 PHE A CA 1
ATOM 1002 C C . PHE A 1 130 ? -9.305 25.859 14.805 1 74.06 130 PHE A C 1
ATOM 1004 O O . PHE A 1 130 ? -8.656 25.234 15.648 1 74.06 130 PHE A O 1
ATOM 1011 N N . SER A 1 131 ? -9.297 27.078 14.688 1 74.69 131 SER A N 1
ATOM 1012 C CA . SER A 1 131 ? -8.195 27.844 15.266 1 74.69 131 SER A CA 1
ATOM 1013 C C . SER A 1 131 ? -8.242 27.797 16.797 1 74.69 131 SER A C 1
ATOM 1015 O O . SER A 1 131 ? -7.203 27.672 17.453 1 74.69 131 SER A O 1
ATOM 1017 N N . ARG A 1 132 ? -9.43 27.75 17.375 1 74.56 132 ARG A N 1
ATOM 1018 C CA . ARG A 1 132 ? -9.523 27.75 18.828 1 74.56 132 ARG A CA 1
ATOM 1019 C C . ARG A 1 132 ? -9.031 26.438 19.422 1 74.56 132 ARG A C 1
ATOM 1021 O O . ARG A 1 132 ? -8.281 26.422 20.406 1 74.56 132 ARG A O 1
ATOM 1028 N N . LYS A 1 133 ? -9.43 25.453 18.828 1 76.44 133 LYS A N 1
ATOM 1029 C CA . LYS A 1 133 ? -9.016 24.141 19.312 1 76.44 133 LYS A CA 1
ATOM 1030 C C . LYS A 1 133 ? -7.523 23.906 19.094 1 76.44 133 LYS A C 1
ATOM 1032 O O . LYS A 1 133 ? -6.848 23.328 19.938 1 76.44 133 LYS A O 1
ATOM 1037 N N . TYR A 1 134 ? -7.078 24.406 18 1 82.12 134 TYR A N 1
ATOM 1038 C CA . TYR A 1 134 ? -5.648 24.281 17.734 1 82.12 134 TYR A CA 1
ATOM 1039 C C . TYR A 1 134 ? -4.84 25.094 18.75 1 82.12 134 TYR A C 1
ATOM 1041 O O . TYR A 1 134 ? -3.799 24.641 19.219 1 82.12 134 TYR A O 1
ATOM 1049 N N . ASP A 1 135 ? -5.406 26.234 19.047 1 83.44 135 ASP A N 1
ATOM 1050 C CA . ASP A 1 135 ? -4.723 27.062 20.031 1 83.44 135 ASP A CA 1
ATOM 1051 C C . ASP A 1 135 ? -4.625 26.359 21.375 1 83.44 135 ASP A C 1
ATOM 1053 O O . ASP A 1 135 ? -3.598 26.438 22.062 1 83.44 135 ASP A O 1
ATOM 1057 N N . GLU A 1 136 ? -5.648 25.719 21.688 1 81.75 136 GLU A N 1
ATOM 1058 C CA . GLU A 1 136 ? -5.641 24.953 22.922 1 81.75 136 GLU A CA 1
ATOM 1059 C C . GLU A 1 136 ? -4.629 23.812 22.859 1 81.75 136 GLU A C 1
ATOM 1061 O O . GLU A 1 136 ? -3.896 23.578 23.828 1 81.75 136 GLU A O 1
ATOM 1066 N N . PHE A 1 137 ? -4.602 23.188 21.797 1 87.12 137 PHE A N 1
ATOM 1067 C CA . PHE A 1 137 ? -3.676 22.078 21.594 1 87.12 137 PHE A CA 1
ATOM 1068 C C . PHE A 1 137 ? -2.232 22.562 21.688 1 87.12 137 PHE A C 1
ATOM 1070 O O . PHE A 1 137 ? -1.427 21.969 22.406 1 87.12 137 PHE A O 1
ATOM 1077 N N . ILE A 1 138 ? -1.972 23.641 20.984 1 89.06 138 ILE A N 1
ATOM 1078 C CA . ILE A 1 138 ? -0.587 24.094 20.891 1 89.06 138 ILE A CA 1
ATOM 1079 C C . ILE A 1 138 ? -0.123 24.625 22.234 1 89.06 138 ILE A C 1
ATOM 1081 O O . ILE A 1 138 ? 1.04 24.469 22.609 1 89.06 138 ILE A O 1
ATOM 1085 N N . HIS A 1 139 ? -1.055 25.219 22.953 1 88.75 139 HIS A N 1
ATOM 1086 C CA . HIS A 1 139 ? -0.718 25.703 24.281 1 88.75 139 HIS A CA 1
ATOM 1087 C C . HIS A 1 139 ? -0.325 24.547 25.203 1 88.75 139 HIS A C 1
ATOM 1089 O O . HIS A 1 139 ? 0.697 24.609 25.891 1 88.75 139 HIS A O 1
ATOM 1095 N N . LYS A 1 140 ? -1.058 23.578 25.188 1 87.62 140 LYS A N 1
ATOM 1096 C CA . LYS A 1 140 ? -0.738 22.406 26.016 1 87.62 140 LYS A CA 1
ATOM 1097 C C . LYS A 1 140 ? 0.532 21.734 25.516 1 87.62 140 LYS A C 1
ATOM 1099 O O . LYS A 1 140 ? 1.401 21.375 26.312 1 87.62 140 LYS A O 1
ATOM 1104 N N . PHE A 1 141 ? 0.655 21.625 24.266 1 91.62 141 PHE A N 1
ATOM 1105 C CA . PHE A 1 141 ? 1.743 20.906 23.609 1 91.62 141 PHE A CA 1
ATOM 1106 C C . PHE A 1 141 ? 3.074 21.609 23.844 1 91.62 141 PHE A C 1
ATOM 1108 O O . PHE A 1 141 ? 4.047 21 24.281 1 91.62 141 PHE A O 1
ATOM 1115 N N . GLU A 1 142 ? 3.131 22.922 23.656 1 92.38 142 GLU A N 1
ATOM 1116 C CA . GLU A 1 142 ? 4.398 23.656 23.656 1 92.38 142 GLU A CA 1
ATOM 1117 C C . GLU A 1 142 ? 4.668 24.281 25.031 1 92.38 142 GLU A C 1
ATOM 1119 O O . GLU A 1 142 ? 5.805 24.266 25.5 1 92.38 142 GLU A O 1
ATOM 1124 N N . ASP A 1 143 ? 3.605 24.781 25.625 1 91.44 143 ASP A N 1
ATOM 1125 C CA . ASP A 1 143 ? 3.824 25.594 26.828 1 91.44 143 ASP A CA 1
ATOM 1126 C C . ASP A 1 143 ? 3.66 24.766 28.094 1 91.44 143 ASP A C 1
ATOM 1128 O O . ASP A 1 143 ? 4.48 24.859 29.016 1 91.44 143 ASP A O 1
ATOM 1132 N N . GLU A 1 144 ? 2.588 23.984 28.141 1 89.12 144 GLU A N 1
ATOM 1133 C CA . GLU A 1 144 ? 2.312 23.25 29.375 1 89.12 144 GLU A CA 1
ATOM 1134 C C . GLU A 1 144 ? 3.207 22.016 29.5 1 89.12 144 GLU A C 1
ATOM 1136 O O . GLU A 1 144 ? 3.852 21.812 30.516 1 89.12 144 GLU A O 1
ATOM 1141 N N . PHE A 1 145 ? 3.307 21.281 28.375 1 90.69 145 PHE A N 1
ATOM 1142 C CA . PHE A 1 145 ? 4.012 20.016 28.484 1 90.69 145 PHE A CA 1
ATOM 1143 C C . PHE A 1 145 ? 5.363 20.094 27.781 1 90.69 145 PHE A C 1
ATOM 1145 O O . PHE A 1 145 ? 6.152 19.141 27.844 1 90.69 145 PHE A O 1
ATOM 1152 N N . VAL A 1 146 ? 5.684 21.125 27.062 1 93.5 146 VAL A N 1
ATOM 1153 C CA . VAL A 1 146 ? 6.957 21.391 26.406 1 93.5 146 VAL A CA 1
ATOM 1154 C C . VAL A 1 146 ? 7.312 20.219 25.484 1 93.5 146 VAL A C 1
ATOM 1156 O O . VAL A 1 146 ? 8.438 19.719 25.516 1 93.5 146 VAL A O 1
ATOM 1159 N N . LEU A 1 147 ? 6.383 19.781 24.797 1 94 147 LEU A N 1
ATOM 1160 C CA . LEU A 1 147 ? 6.512 18.547 24.031 1 94 147 LEU A CA 1
ATOM 1161 C C . LEU A 1 147 ? 7.32 18.781 22.766 1 94 147 LEU A C 1
ATOM 1163 O O . LEU A 1 147 ? 7.906 17.844 22.219 1 94 147 LEU A O 1
ATOM 1167 N N . ALA A 1 148 ? 7.379 19.969 22.219 1 95.5 148 ALA A N 1
ATOM 1168 C CA . ALA A 1 148 ? 8.203 20.266 21.047 1 95.5 148 ALA A CA 1
ATOM 1169 C C . ALA A 1 148 ? 9.664 19.906 21.312 1 95.5 148 ALA A C 1
ATOM 1171 O O . ALA A 1 148 ? 10.336 19.344 20.438 1 95.5 148 ALA A O 1
ATOM 1172 N N . THR A 1 149 ? 10.07 20.188 22.531 1 94.94 149 THR A N 1
ATOM 1173 C CA . THR A 1 149 ? 11.453 19.922 22.938 1 94.94 149 THR A CA 1
ATOM 1174 C C . THR A 1 149 ? 11.648 18.438 23.25 1 94.94 149 THR A C 1
ATOM 1176 O O . THR A 1 149 ? 12.641 17.844 22.828 1 94.94 149 THR A O 1
ATOM 1179 N N . GLU A 1 150 ? 10.672 17.875 23.891 1 93.31 150 GLU A N 1
ATOM 1180 C CA . GLU A 1 150 ? 10.789 16.484 24.312 1 93.31 150 GLU A CA 1
ATOM 1181 C C . GLU A 1 150 ? 10.805 15.547 23.109 1 93.31 150 GLU A C 1
ATOM 1183 O O . GLU A 1 150 ? 11.484 14.516 23.125 1 93.31 150 GLU A O 1
ATOM 1188 N N . LEU A 1 151 ? 10.094 15.93 22.062 1 94.5 151 LEU A N 1
ATOM 1189 C CA . LEU A 1 151 ? 9.945 15.062 20.906 1 94.5 151 LEU A CA 1
ATOM 1190 C C . LEU A 1 151 ? 10.836 15.531 19.75 1 94.5 151 LEU A C 1
ATOM 1192 O O . LEU A 1 151 ? 10.859 14.914 18.688 1 94.5 151 LEU A O 1
ATOM 1196 N N . PHE A 1 152 ? 11.523 16.641 19.953 1 94.25 152 PHE A N 1
ATOM 1197 C CA . PHE A 1 152 ? 12.383 17.234 18.938 1 94.25 152 PHE A CA 1
ATOM 1198 C C . PHE A 1 152 ? 11.617 17.469 17.641 1 94.25 152 PHE A C 1
ATOM 1200 O O . PHE A 1 152 ? 12.023 16.984 16.578 1 94.25 152 PHE A O 1
ATOM 1207 N N . CYS A 1 153 ? 10.508 18.188 17.797 1 96.44 153 CYS A N 1
ATOM 1208 C CA . CYS A 1 153 ? 9.648 18.375 16.625 1 96.44 153 CYS A CA 1
ATOM 1209 C C . CYS A 1 153 ? 9.109 19.797 16.578 1 96.44 153 CYS A C 1
ATOM 1211 O O . CYS A 1 153 ? 9.297 20.578 17.531 1 96.44 153 CYS A O 1
ATOM 1213 N N . GLN A 1 154 ? 8.641 20.141 15.5 1 95 154 GLN A N 1
ATOM 1214 C CA . GLN A 1 154 ? 7.887 21.375 15.266 1 95 154 GLN A CA 1
ATOM 1215 C C . GLN A 1 154 ? 6.5 21.062 14.711 1 95 154 GLN A C 1
ATOM 1217 O O . GLN A 1 154 ? 6.336 20.141 13.898 1 95 154 GLN A O 1
ATOM 1222 N N . VAL A 1 155 ? 5.527 21.766 15.227 1 94.06 155 VAL A N 1
ATOM 1223 C CA . VAL A 1 155 ? 4.145 21.625 14.773 1 94.06 155 VAL A CA 1
ATOM 1224 C C . VAL A 1 155 ? 3.678 22.922 14.117 1 94.06 155 VAL A C 1
ATOM 1226 O O . VAL A 1 155 ? 3.914 24.016 14.641 1 94.06 155 VAL A O 1
ATOM 1229 N N . LEU A 1 156 ? 3.117 22.766 12.977 1 88.81 156 LEU A N 1
ATOM 1230 C CA . LEU A 1 156 ? 2.604 23.906 12.227 1 88.81 156 LEU A CA 1
ATOM 1231 C C . LEU A 1 156 ? 1.14 23.703 11.852 1 88.81 156 LEU A C 1
ATOM 1233 O O . LEU A 1 156 ? 0.708 22.562 11.633 1 88.81 156 LEU A O 1
ATOM 1237 N N . TYR A 1 157 ? 0.412 24.766 11.953 1 87.62 157 TYR A N 1
ATOM 1238 C CA . TYR A 1 157 ? -0.981 24.734 11.523 1 87.62 157 TYR A CA 1
ATOM 1239 C C . TYR A 1 157 ? -1.206 25.672 10.336 1 87.62 157 TYR A C 1
ATOM 1241 O O . TYR A 1 157 ? -0.907 26.875 10.414 1 87.62 157 TYR A O 1
ATOM 1249 N N . LYS A 1 158 ? -1.629 24.984 9.219 1 80.31 158 LYS A N 1
ATOM 1250 C CA . LYS A 1 158 ? -1.939 25.75 8.016 1 80.31 158 LYS A CA 1
ATOM 1251 C C . LYS A 1 158 ? -3.125 25.141 7.27 1 80.31 158 LYS A C 1
ATOM 1253 O O . LYS A 1 158 ? -3.184 23.922 7.074 1 80.31 158 LYS A O 1
ATOM 1258 N N . GLU A 1 159 ? -4.141 25.953 6.746 1 73.94 159 GLU A N 1
ATOM 1259 C CA . GLU A 1 159 ? -5.207 25.5 5.852 1 73.94 159 GLU A CA 1
ATOM 1260 C C . GLU A 1 159 ? -5.875 24.234 6.383 1 73.94 159 GLU A C 1
ATOM 1262 O O . GLU A 1 159 ? -5.973 23.234 5.668 1 73.94 159 GLU A O 1
ATOM 1267 N N . LYS A 1 160 ? -6.25 24.172 7.656 1 78.62 160 LYS A N 1
ATOM 1268 C CA . LYS A 1 160 ? -6.988 23.109 8.32 1 78.62 160 LYS A CA 1
ATOM 1269 C C . LYS A 1 160 ? -6.133 21.844 8.445 1 78.62 160 LYS A C 1
ATOM 1271 O O . LYS A 1 160 ? -6.664 20.734 8.492 1 78.62 160 LYS A O 1
ATOM 1276 N N . THR A 1 161 ? -4.816 22.062 8.328 1 87.94 161 THR A N 1
ATOM 1277 C CA . THR A 1 161 ? -3.906 20.922 8.438 1 87.94 161 THR A CA 1
ATOM 1278 C C . THR A 1 161 ? -2.844 21.172 9.5 1 87.94 161 THR A C 1
ATOM 1280 O O . THR A 1 161 ? -2.295 22.281 9.586 1 87.94 161 THR A O 1
ATOM 1283 N N . VAL A 1 162 ? -2.645 20.203 10.312 1 90.31 162 VAL A N 1
ATOM 1284 C CA . VAL A 1 162 ? -1.533 20.234 11.258 1 90.31 162 VAL A CA 1
ATOM 1285 C C . VAL A 1 162 ? -0.349 19.453 10.688 1 90.31 162 VAL A C 1
ATOM 1287 O O . VAL A 1 162 ? -0.484 18.281 10.32 1 90.31 162 VAL A O 1
ATOM 1290 N N . PHE A 1 163 ? 0.847 20.141 10.602 1 92.06 163 PHE A N 1
ATOM 1291 C CA . PHE A 1 163 ? 2.086 19.516 10.156 1 92.06 163 PHE A CA 1
ATOM 1292 C C . PHE A 1 163 ? 3.004 19.234 11.344 1 92.06 163 PHE A C 1
ATOM 1294 O O . PHE A 1 163 ? 3.123 20.047 12.25 1 92.06 163 PHE A O 1
ATOM 1301 N N . VAL A 1 164 ? 3.643 18.156 11.219 1 95.25 164 VAL A N 1
ATOM 1302 C CA . VAL A 1 164 ? 4.66 17.828 12.211 1 95.25 164 VAL A CA 1
ATOM 1303 C C . VAL A 1 164 ? 5.98 17.516 11.516 1 95.25 164 VAL A C 1
ATOM 1305 O O . VAL A 1 164 ? 6.031 16.656 10.633 1 95.25 164 VAL A O 1
ATOM 1308 N N . LEU A 1 165 ? 6.996 18.234 11.766 1 95.69 165 LEU A N 1
ATOM 1309 C CA . LEU A 1 165 ? 8.375 17.953 11.375 1 95.69 165 LEU A CA 1
ATOM 1310 C C . LEU A 1 165 ? 9.203 17.516 12.578 1 95.69 165 LEU A C 1
ATOM 1312 O O . LEU A 1 165 ? 9.211 18.188 13.609 1 95.69 165 LEU A O 1
ATOM 1316 N N . ALA A 1 166 ? 9.844 16.344 12.445 1 96.44 166 ALA A N 1
ATOM 1317 C CA . ALA A 1 166 ? 10.531 15.773 13.594 1 96.44 166 ALA A CA 1
ATOM 1318 C C . ALA A 1 166 ? 11.805 15.039 13.172 1 96.44 166 ALA A C 1
ATOM 1320 O O . ALA A 1 166 ? 12.07 14.891 11.977 1 96.44 166 ALA A O 1
ATOM 1321 N N . ASP A 1 167 ? 12.555 14.656 14.164 1 92.88 167 ASP A N 1
ATOM 1322 C CA . ASP A 1 167 ? 13.758 13.875 13.914 1 92.88 167 ASP A CA 1
ATOM 1323 C C . ASP A 1 167 ? 13.406 12.43 13.547 1 92.88 167 ASP A C 1
ATOM 1325 O O . ASP A 1 167 ? 14.148 11.773 12.82 1 92.88 167 ASP A O 1
ATOM 1329 N N . THR A 1 168 ? 12.258 11.992 14.102 1 90.31 168 THR A N 1
ATOM 1330 C CA . THR A 1 168 ? 11.898 10.602 13.867 1 90.31 168 THR A CA 1
ATOM 1331 C C . THR A 1 168 ? 10.414 10.477 13.508 1 90.31 168 THR A C 1
ATOM 1333 O O . THR A 1 168 ? 9.602 11.305 13.93 1 90.31 168 THR A O 1
ATOM 1336 N N . TRP A 1 169 ? 10.102 9.398 12.781 1 87.94 169 TRP A N 1
ATOM 1337 C CA . TR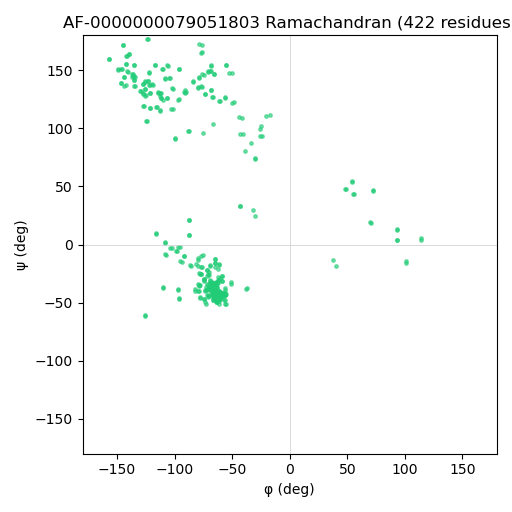P A 1 169 ? 8.711 9.094 12.453 1 87.94 169 TRP A CA 1
ATOM 1338 C C . TRP A 1 169 ? 7.898 8.82 13.711 1 87.94 169 TRP A C 1
ATOM 1340 O O . TRP A 1 169 ? 6.711 9.141 13.773 1 87.94 169 TRP A O 1
ATOM 1350 N N . GLU A 1 170 ? 8.508 8.203 14.648 1 86.44 170 GLU A N 1
ATOM 1351 C CA . GLU A 1 170 ? 7.816 7.887 15.898 1 86.44 170 GLU A CA 1
ATOM 1352 C C . GLU A 1 170 ? 7.281 9.148 16.562 1 86.44 170 GLU A C 1
ATOM 1354 O O . GLU A 1 170 ? 6.16 9.156 17.078 1 86.44 170 GLU A O 1
ATOM 1359 N N . ALA A 1 171 ? 8.062 10.133 16.578 1 93.62 171 ALA A N 1
ATOM 1360 C CA . ALA A 1 171 ? 7.645 11.398 17.172 1 93.62 171 ALA A CA 1
ATOM 1361 C C . ALA A 1 171 ? 6.402 11.945 16.484 1 93.62 171 ALA A C 1
ATOM 1363 O O . ALA A 1 171 ? 5.48 12.43 17.141 1 93.62 171 ALA A O 1
ATOM 1364 N N . THR A 1 172 ? 6.355 11.852 15.141 1 93.56 172 THR A N 1
ATOM 1365 C CA . THR A 1 172 ? 5.199 12.352 14.406 1 93.56 172 THR A CA 1
ATOM 1366 C C . THR A 1 172 ? 3.943 11.57 14.773 1 93.56 172 THR A C 1
ATOM 1368 O O . THR A 1 172 ? 2.852 12.133 14.859 1 93.56 172 THR A O 1
ATOM 1371 N N . ASN A 1 173 ? 4.133 10.344 15.016 1 88.75 173 ASN A N 1
ATOM 1372 C CA . ASN A 1 173 ? 3.004 9.508 15.414 1 88.75 173 ASN A CA 1
ATOM 1373 C C . ASN A 1 173 ? 2.479 9.891 16.797 1 88.75 173 ASN A C 1
ATOM 1375 O O . ASN A 1 173 ? 1.268 9.914 17.016 1 88.75 173 ASN A O 1
ATOM 1379 N N . VAL A 1 174 ? 3.354 10.188 17.672 1 89.69 174 VAL A N 1
ATOM 1380 C CA . VAL A 1 174 ? 2.957 10.617 19.016 1 89.69 174 VAL A CA 1
ATOM 1381 C C . VAL A 1 174 ? 2.135 11.898 18.922 1 89.69 174 VAL A C 1
ATOM 1383 O O . VAL A 1 174 ? 1.091 12.023 19.562 1 89.69 174 VAL A O 1
ATOM 1386 N N . VAL A 1 175 ? 2.57 12.789 18.125 1 91.81 175 VAL A N 1
ATOM 1387 C CA . VAL A 1 175 ? 1.854 14.055 17.969 1 91.81 175 VAL A CA 1
ATOM 1388 C C . VAL A 1 175 ? 0.461 13.797 17.406 1 91.81 175 VAL A C 1
ATOM 1390 O O . VAL A 1 175 ? -0.521 14.391 17.844 1 91.81 175 VAL A O 1
ATOM 1393 N N . GLY A 1 176 ? 0.393 12.945 16.438 1 90.19 176 GLY A N 1
ATOM 1394 C CA . GLY A 1 176 ? -0.905 12.586 15.883 1 90.19 176 GLY A CA 1
ATOM 1395 C C . GLY A 1 176 ? -1.866 12.047 16.922 1 90.19 176 GLY A C 1
ATOM 1396 O O . GLY A 1 176 ? -3.043 12.414 16.938 1 90.19 176 GLY A O 1
ATOM 1397 N N . ARG A 1 177 ? -1.371 11.258 17.766 1 86.5 177 ARG A N 1
ATOM 1398 C CA . ARG A 1 177 ? -2.195 10.688 18.828 1 86.5 177 ARG A CA 1
ATOM 1399 C C . ARG A 1 177 ? -2.666 11.773 19.781 1 86.5 177 ARG A C 1
ATOM 1401 O O . ARG A 1 177 ? -3.824 11.773 20.203 1 86.5 177 ARG A O 1
ATOM 1408 N N . LEU A 1 178 ? -1.802 12.617 20.156 1 88.12 178 LEU A N 1
ATOM 1409 C CA . LEU A 1 178 ? -2.141 13.711 21.062 1 88.12 178 LEU A CA 1
ATOM 1410 C C . LEU A 1 178 ? -3.174 14.641 20.422 1 88.12 178 LEU A C 1
ATOM 1412 O O . LEU A 1 178 ? -4.09 15.109 21.109 1 88.12 178 LEU A O 1
ATOM 1416 N N . LEU A 1 179 ? -2.947 14.852 19.172 1 87.25 179 LEU A N 1
ATOM 1417 C CA . LEU A 1 179 ? -3.887 15.695 18.438 1 87.25 179 LEU A CA 1
ATOM 1418 C C . LEU A 1 179 ? -5.281 15.078 18.438 1 87.25 179 LEU A C 1
ATOM 1420 O O . LEU A 1 179 ? -6.266 15.758 18.75 1 87.25 179 LEU A O 1
ATOM 1424 N N . ASP A 1 180 ? -5.316 13.828 18.156 1 81.94 180 ASP A N 1
ATOM 1425 C CA . ASP A 1 180 ? -6.59 13.117 18.125 1 81.94 180 ASP A CA 1
ATOM 1426 C C . ASP A 1 180 ? -7.27 13.156 19.484 1 81.94 180 ASP A C 1
ATOM 1428 O O . ASP A 1 180 ? -8.484 13.344 19.578 1 81.94 180 ASP A O 1
ATOM 1432 N N . GLU A 1 181 ? -6.512 12.906 20.438 1 77.12 181 GLU A N 1
ATOM 1433 C CA . GLU A 1 181 ? -7.062 12.93 21.797 1 77.12 181 GLU A CA 1
ATOM 1434 C C . GLU A 1 181 ? -7.605 14.312 22.141 1 77.12 181 GLU A C 1
ATOM 1436 O O . GLU A 1 181 ? -8.648 14.43 22.797 1 77.12 181 GLU A O 1
ATOM 1441 N N . CYS A 1 182 ? -6.895 15.289 21.875 1 75.75 182 CYS A N 1
ATOM 1442 C CA . CYS A 1 182 ? -7.32 16.656 22.156 1 75.75 182 CYS A CA 1
ATOM 1443 C C . CYS A 1 182 ? -8.594 17 21.391 1 75.75 182 CYS A C 1
ATOM 1445 O O . CYS A 1 182 ? -9.516 17.609 21.953 1 75.75 182 CYS A O 1
ATOM 1447 N N . LEU A 1 183 ? -8.633 16.625 20.141 1 73.75 183 LEU A N 1
ATOM 1448 C CA . LEU A 1 183 ? -9.758 16.969 19.281 1 73.75 183 LEU A CA 1
ATOM 1449 C C . LEU A 1 183 ? -11.008 16.188 19.672 1 73.75 183 LEU A C 1
ATOM 1451 O O . LEU A 1 183 ? -12.109 16.719 19.672 1 73.75 183 LEU A O 1
ATOM 1455 N N . MET A 1 184 ? -10.789 14.898 19.938 1 62.34 184 MET A N 1
ATOM 1456 C CA . MET A 1 184 ? -11.914 14.008 20.219 1 62.34 184 MET A CA 1
ATOM 1457 C C . MET A 1 184 ? -12.484 14.281 21.609 1 62.34 184 MET A C 1
ATOM 1459 O O . MET A 1 184 ? -13.68 14.094 21.844 1 62.34 184 MET A O 1
ATOM 1463 N N . ARG A 1 185 ? -11.695 14.344 22.609 1 58.41 185 ARG A N 1
ATOM 1464 C CA . ARG A 1 185 ? -12.188 14.336 23.984 1 58.41 185 ARG A CA 1
ATOM 1465 C C . ARG A 1 185 ? -12.516 15.75 24.453 1 58.41 185 ARG A C 1
ATOM 1467 O O . ARG A 1 185 ? -12.969 15.945 25.578 1 58.41 185 ARG A O 1
ATOM 1474 N N . ASN A 1 186 ? -12.719 16.625 23.625 1 54.84 186 ASN A N 1
ATOM 1475 C CA . ASN A 1 186 ? -12.859 17.984 24.141 1 54.84 186 ASN A CA 1
ATOM 1476 C C . ASN A 1 186 ? -11.906 18.25 25.297 1 54.84 186 ASN A C 1
ATOM 1478 O O . ASN A 1 186 ? -11.938 19.328 25.906 1 54.84 186 ASN A O 1
ATOM 1482 N N . GLU A 1 187 ? -11.289 17.125 25.859 1 55.47 187 GLU A N 1
ATOM 1483 C CA . GLU A 1 187 ? -10.32 17.453 26.906 1 55.47 187 GLU A CA 1
ATOM 1484 C C . GLU A 1 187 ? -8.898 17.109 26.469 1 55.47 187 GLU A C 1
ATOM 1486 O O . GLU A 1 187 ? -8.672 16.078 25.828 1 55.47 187 GLU A O 1
ATOM 1491 N N . PRO A 1 188 ? -8.031 18.109 26.594 1 57.47 188 PRO A N 1
ATOM 1492 C CA . PRO A 1 188 ? -6.617 17.938 26.281 1 57.47 188 PRO A CA 1
ATOM 1493 C C . PRO A 1 188 ? -5.996 16.75 27.016 1 57.47 188 PRO A C 1
ATOM 1495 O O . PRO A 1 188 ? -6.539 16.297 28.031 1 57.47 188 PRO A O 1
ATOM 1498 N N . PHE A 1 189 ? -5.055 16.125 26.406 1 64.56 189 PHE A N 1
ATOM 1499 C CA . PHE A 1 189 ? -4.289 15.055 27.031 1 64.56 189 PHE A CA 1
ATOM 1500 C C . PHE A 1 189 ? -3.766 15.484 28.391 1 64.56 189 PHE A C 1
ATOM 1502 O O . PHE A 1 189 ? -3.496 16.672 28.625 1 64.56 189 PHE A O 1
ATOM 1509 N N . ASP A 1 190 ? -4.25 14.594 29.406 1 74.06 190 ASP A N 1
ATOM 1510 C CA . ASP A 1 190 ? -3.834 14.836 30.797 1 74.06 190 ASP A CA 1
ATOM 1511 C C . ASP A 1 190 ? -2.398 14.367 31.016 1 74.06 190 ASP A C 1
ATOM 1513 O O . ASP A 1 190 ? -1.764 13.828 30.109 1 74.06 190 ASP A O 1
ATOM 1517 N N . ASP A 1 191 ? -1.94 14.711 32.156 1 79.62 191 ASP A N 1
ATOM 1518 C CA . ASP A 1 191 ? -0.552 14.453 32.531 1 79.62 191 ASP A CA 1
ATOM 1519 C C . ASP A 1 191 ? -0.228 12.961 32.438 1 79.62 191 ASP A C 1
ATOM 1521 O O . ASP A 1 191 ? 0.811 12.578 31.906 1 79.62 191 ASP A O 1
ATOM 1525 N N . ALA A 1 192 ? -1.117 12.227 32.875 1 80.75 192 ALA A N 1
ATOM 1526 C CA . ALA A 1 192 ? -0.864 10.789 32.938 1 80.75 192 ALA A CA 1
ATOM 1527 C C . ALA A 1 192 ? -0.735 10.227 31.516 1 80.75 192 ALA A C 1
ATOM 1529 O O . ALA A 1 192 ? 0.159 9.422 31.234 1 80.75 192 ALA A O 1
ATOM 1530 N N . HIS A 1 193 ? -1.482 10.68 30.656 1 81.12 193 HIS A N 1
ATOM 1531 C CA . HIS A 1 193 ? -1.459 10.172 29.297 1 81.12 193 HIS A CA 1
ATOM 1532 C C . HIS A 1 193 ? -0.213 10.648 28.547 1 81.12 193 HIS A C 1
ATOM 1534 O O . HIS A 1 193 ? 0.403 9.875 27.812 1 81.12 193 HIS A O 1
ATOM 1540 N N . VAL A 1 194 ? 0.163 11.852 28.766 1 85.19 194 VAL A N 1
ATOM 1541 C CA . VAL A 1 194 ? 1.34 12.414 28.109 1 85.19 194 VAL A CA 1
ATOM 1542 C C . VAL A 1 194 ? 2.59 11.664 28.562 1 85.19 194 VAL A C 1
ATOM 1544 O O . VAL A 1 194 ? 3.443 11.312 27.734 1 85.19 194 VAL A O 1
ATOM 1547 N N . ARG A 1 195 ? 2.604 11.312 29.844 1 86.56 195 ARG A N 1
ATOM 1548 C CA . ARG A 1 195 ? 3.754 10.594 30.375 1 86.56 195 ARG A CA 1
ATOM 1549 C C . ARG A 1 195 ? 3.867 9.203 29.766 1 86.56 195 ARG A C 1
ATOM 1551 O O . ARG A 1 195 ? 4.965 8.75 29.438 1 86.56 195 ARG A O 1
ATOM 1558 N N . LEU A 1 196 ? 2.781 8.648 29.688 1 86.19 196 LEU A N 1
ATOM 1559 C CA . LEU A 1 196 ? 2.779 7.309 29.094 1 86.19 196 LEU A CA 1
ATOM 1560 C C . LEU A 1 196 ? 3.287 7.348 27.656 1 86.19 196 LEU A C 1
ATOM 1562 O O . LEU A 1 196 ? 4.094 6.504 27.266 1 86.19 196 LEU A O 1
ATOM 1566 N N . LEU A 1 197 ? 2.846 8.305 26.859 1 86.38 197 LEU A N 1
ATOM 1567 C CA . LEU A 1 197 ? 3.246 8.422 25.469 1 86.38 197 LEU A CA 1
ATOM 1568 C C . LEU A 1 197 ? 4.734 8.742 25.344 1 86.38 197 LEU A C 1
ATOM 1570 O O . LEU A 1 197 ? 5.422 8.211 24.484 1 86.38 197 LEU A O 1
ATOM 1574 N N . LEU A 1 198 ? 5.18 9.539 26.266 1 88.94 198 LEU A N 1
ATOM 1575 C CA . LEU A 1 198 ? 6.59 9.922 26.234 1 88.94 198 LEU A CA 1
ATOM 1576 C C . LEU A 1 198 ? 7.477 8.742 26.625 1 88.94 198 LEU A C 1
ATOM 1578 O O . LEU A 1 198 ? 8.555 8.555 26.062 1 88.94 198 LEU A O 1
ATOM 1582 N N . ASP A 1 199 ? 6.98 8 27.578 1 88.94 199 ASP A N 1
ATOM 1583 C CA . ASP A 1 199 ? 7.742 6.82 27.984 1 88.94 199 ASP A CA 1
ATOM 1584 C C . ASP A 1 199 ? 7.863 5.82 26.844 1 88.94 199 ASP A C 1
ATOM 1586 O O . ASP A 1 199 ? 8.938 5.262 26.609 1 88.94 199 ASP A O 1
ATOM 1590 N N . ASP A 1 200 ? 6.844 5.66 26.188 1 84.75 200 ASP A N 1
ATOM 1591 C CA . ASP A 1 200 ? 6.852 4.77 25.031 1 84.75 200 ASP A CA 1
ATOM 1592 C C . ASP A 1 200 ? 7.777 5.297 23.938 1 84.75 200 ASP A C 1
ATOM 1594 O O . ASP A 1 200 ? 8.523 4.527 23.328 1 84.75 200 ASP A O 1
ATOM 1598 N N . PHE A 1 201 ? 7.758 6.535 23.766 1 89.19 201 PHE A N 1
ATOM 1599 C CA . PHE A 1 201 ? 8.602 7.172 22.766 1 89.19 201 PHE A CA 1
ATOM 1600 C C . PHE A 1 201 ? 10.078 6.98 23.094 1 89.19 201 PHE A C 1
ATOM 1602 O O . PHE A 1 201 ? 10.867 6.621 22.219 1 89.19 201 PHE A O 1
ATOM 1609 N N . ARG A 1 202 ? 10.359 7.094 24.266 1 87.25 202 ARG A N 1
ATOM 1610 C CA . ARG A 1 202 ? 11.75 6.984 24.688 1 87.25 202 ARG A CA 1
ATOM 1611 C C . ARG A 1 202 ? 12.242 5.543 24.578 1 87.25 202 ARG A C 1
ATOM 1613 O O . ARG A 1 202 ? 13.391 5.301 24.203 1 87.25 202 ARG A O 1
ATOM 1620 N N . ARG A 1 203 ? 11.383 4.664 24.828 1 85.38 203 ARG A N 1
ATOM 1621 C CA . ARG A 1 203 ? 11.734 3.252 24.719 1 85.38 203 ARG A CA 1
ATOM 1622 C C . ARG A 1 203 ? 12.023 2.883 23.266 1 85.38 203 ARG A C 1
ATOM 1624 O O . ARG A 1 203 ? 13.031 2.234 22.969 1 85.38 203 ARG A O 1
ATOM 1631 N N . LEU A 1 204 ? 11.148 3.342 22.406 1 79.19 204 LEU A N 1
ATOM 1632 C CA . LEU A 1 204 ? 11.289 3.047 20.984 1 79.19 204 LEU A CA 1
ATOM 1633 C C . LEU A 1 204 ? 12.523 3.738 20.422 1 79.19 204 LEU A C 1
ATOM 1635 O O . LEU A 1 204 ? 13.234 3.162 19.594 1 79.19 204 LEU A O 1
ATOM 1639 N N . ALA A 1 205 ? 12.766 4.902 20.828 1 77.88 205 ALA A N 1
ATOM 1640 C CA . ALA A 1 205 ? 13.93 5.656 20.359 1 77.88 205 ALA A CA 1
ATOM 1641 C C . ALA A 1 205 ? 15.227 4.973 20.781 1 77.88 205 ALA A C 1
ATOM 1643 O O . ALA A 1 205 ? 16.188 4.926 20.016 1 77.88 205 ALA A O 1
ATOM 1644 N N . LYS A 1 206 ? 15.164 4.383 21.906 1 77.81 206 LYS A N 1
ATOM 1645 C CA . LYS A 1 206 ? 16.328 3.662 22.391 1 77.81 206 LYS A CA 1
ATOM 1646 C C . LYS A 1 206 ? 16.562 2.381 21.594 1 77.81 206 LYS A C 1
ATOM 1648 O O . LYS A 1 206 ? 17.703 2.051 21.266 1 77.81 206 LYS A O 1
ATOM 1653 N N . GLN A 1 207 ? 15.508 1.754 21.281 1 71.31 207 GLN A N 1
ATOM 1654 C CA . GLN A 1 207 ? 15.609 0.522 20.5 1 71.31 207 GLN A CA 1
ATOM 1655 C C . GLN A 1 207 ? 16.125 0.797 19.094 1 71.31 207 GLN A C 1
ATOM 1657 O O . GLN A 1 207 ? 16.922 0.022 18.562 1 71.31 207 GLN A O 1
ATOM 1662 N N . ALA A 1 208 ? 15.648 1.79 18.5 1 68.12 208 ALA A N 1
ATOM 1663 C CA . ALA A 1 208 ? 16.094 2.166 17.156 1 68.12 208 ALA A CA 1
ATOM 1664 C C . ALA A 1 208 ? 17.578 2.506 17.141 1 68.12 208 ALA A C 1
ATOM 1666 O O . ALA A 1 208 ? 18.297 2.166 16.203 1 68.12 208 ALA A O 1
ATOM 1667 N N . HIS A 1 209 ? 17.953 3.189 18.125 1 66.12 209 HIS A N 1
ATOM 1668 C CA . HIS A 1 209 ? 19.375 3.529 18.266 1 66.12 209 HIS A CA 1
ATOM 1669 C C . HIS A 1 209 ? 20.219 2.279 18.422 1 66.12 209 HIS A C 1
ATOM 1671 O O . HIS A 1 209 ? 21.328 2.201 17.891 1 66.12 209 HIS A O 1
ATOM 1677 N N . ASP A 1 210 ? 19.672 1.288 19.047 1 66.62 210 ASP A N 1
ATOM 1678 C CA . ASP A 1 210 ? 20.406 0.043 19.281 1 66.62 210 ASP A CA 1
ATOM 1679 C C . ASP A 1 210 ? 20.516 -0.778 18 1 66.62 210 ASP A C 1
ATOM 1681 O O . ASP A 1 210 ? 21.5 -1.486 17.797 1 66.62 210 ASP A O 1
ATOM 1685 N N . ASN A 1 211 ? 19.578 -0.666 17.203 1 58.44 211 ASN A N 1
ATOM 1686 C CA . ASN A 1 211 ? 19.578 -1.412 15.953 1 58.44 211 ASN A CA 1
ATOM 1687 C C . ASN A 1 211 ? 20.5 -0.77 14.914 1 58.44 211 ASN A C 1
ATOM 1689 O O . ASN A 1 211 ? 20.969 -1.441 14 1 58.44 211 ASN A O 1
ATOM 1693 N N . GLU A 1 212 ? 20.641 0.476 14.836 1 53.62 212 GLU A N 1
ATOM 1694 C CA . GLU A 1 212 ? 21.516 1.186 13.914 1 53.62 212 GLU A CA 1
ATOM 1695 C C . GLU A 1 212 ? 22.984 0.994 14.297 1 53.62 212 GLU A C 1
ATOM 1697 O O . GLU A 1 212 ? 23.875 1.124 13.453 1 53.62 212 GLU A O 1
ATOM 1702 N N . GLY A 1 213 ? 23.328 0.726 15.477 1 45.41 213 GLY A N 1
ATOM 1703 C CA . GLY A 1 213 ? 24.688 0.426 15.891 1 45.41 213 GLY A CA 1
ATOM 1704 C C . GLY A 1 213 ? 25.031 -1.048 15.781 1 45.41 213 GLY A C 1
ATOM 1705 O O . GLY A 1 213 ? 26.125 -1.403 15.352 1 45.41 213 GLY A O 1
ATOM 1706 N N . MET B 1 1 ? -28.75 -3.891 -10.906 1 17.39 1 MET B N 1
ATOM 1707 C CA . MET B 1 1 ? -27.75 -4.352 -9.938 1 17.39 1 MET B CA 1
ATOM 1708 C C . MET B 1 1 ? -27 -3.174 -9.328 1 17.39 1 MET B C 1
ATOM 1710 O O . MET B 1 1 ? -26.266 -2.479 -10.023 1 17.39 1 MET B O 1
ATOM 1714 N N . ALA B 1 2 ? -27.594 -2.654 -8.336 1 23.44 2 ALA B N 1
ATOM 1715 C CA . ALA B 1 2 ? -27.422 -1.34 -7.727 1 23.44 2 ALA B CA 1
ATOM 1716 C C . ALA B 1 2 ? -26.047 -1.216 -7.074 1 23.44 2 ALA B C 1
ATOM 1718 O O . ALA B 1 2 ? -25.578 -2.154 -6.43 1 23.44 2 ALA B O 1
ATOM 1719 N N . ALA B 1 3 ? -25.109 -0.497 -7.711 1 25.16 3 ALA B N 1
ATOM 1720 C CA . ALA B 1 3 ? -23.781 -0.044 -7.297 1 25.16 3 ALA B CA 1
ATOM 1721 C C . ALA B 1 3 ? -23.75 0.258 -5.801 1 25.16 3 ALA B C 1
ATOM 1723 O O . ALA B 1 3 ? -24.562 1.049 -5.305 1 25.16 3 ALA B O 1
ATOM 1724 N N . LEU B 1 4 ? -23.484 -0.76 -5.047 1 28.89 4 LEU B N 1
ATOM 1725 C CA . LEU B 1 4 ? -23.484 -0.42 -3.627 1 28.89 4 LEU B CA 1
ATOM 1726 C C . LEU B 1 4 ? -22.797 0.922 -3.391 1 28.89 4 LEU B C 1
ATOM 1728 O O . LEU B 1 4 ? -21.719 1.172 -3.918 1 28.89 4 LEU B O 1
ATOM 1732 N N . PRO B 1 5 ? -23.406 1.884 -3.084 1 28.2 5 PRO B N 1
ATOM 1733 C CA . PRO B 1 5 ? -22.859 3.225 -2.861 1 28.2 5 PRO B CA 1
ATOM 1734 C C . PRO B 1 5 ? -21.562 3.207 -2.059 1 28.2 5 PRO B C 1
ATOM 1736 O O . PRO B 1 5 ? -21.406 2.398 -1.138 1 28.2 5 PRO B O 1
ATOM 1739 N N . CYS B 1 6 ? -20.438 3.227 -2.709 1 34.12 6 CYS B N 1
ATOM 1740 C CA . CYS B 1 6 ? -19.172 3.502 -2.029 1 34.12 6 CYS B CA 1
ATOM 1741 C C . CYS B 1 6 ? -19.406 4.293 -0.749 1 34.12 6 CYS B C 1
ATOM 1743 O O . CYS B 1 6 ? -20.062 5.328 -0.768 1 34.12 6 CYS B O 1
ATOM 1745 N N . ALA B 1 7 ? -19.547 3.678 0.392 1 33.91 7 ALA B N 1
ATOM 1746 C CA . ALA B 1 7 ? -19.797 4.414 1.631 1 33.91 7 ALA B CA 1
ATOM 1747 C C . ALA B 1 7 ? -19.156 5.801 1.58 1 33.91 7 ALA B C 1
ATOM 1749 O O . ALA B 1 7 ? -17.938 5.926 1.475 1 33.91 7 ALA B O 1
ATOM 1750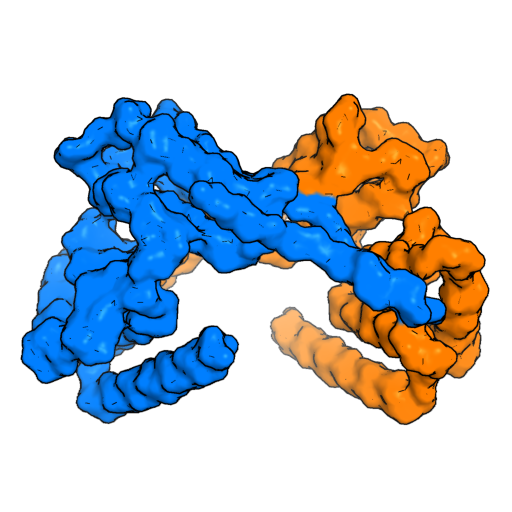 N N . ALA B 1 8 ? -19.609 6.789 0.899 1 34.91 8 ALA B N 1
ATOM 1751 C CA . ALA B 1 8 ? -19.406 8.172 1.321 1 34.91 8 ALA B CA 1
ATOM 1752 C C . ALA B 1 8 ? -19 8.242 2.791 1 34.91 8 ALA B C 1
ATOM 1754 O O . ALA B 1 8 ? -19.578 7.551 3.633 1 34.91 8 ALA B O 1
ATOM 1755 N N . ALA B 1 9 ? -17.797 8.609 3.156 1 36.75 9 ALA B N 1
ATOM 1756 C CA . ALA B 1 9 ? -17.422 9 4.512 1 36.75 9 ALA B CA 1
ATOM 1757 C C . ALA B 1 9 ? -18.625 9.523 5.293 1 36.75 9 ALA B C 1
ATOM 1759 O O . ALA B 1 9 ? -19.391 10.328 4.777 1 36.75 9 ALA B O 1
ATOM 1760 N N . ASN B 1 10 ? -19.172 8.727 6.156 1 36.5 10 ASN B N 1
ATOM 1761 C CA . ASN B 1 10 ? -20.172 9.117 7.141 1 36.5 10 ASN B CA 1
ATOM 1762 C C . ASN B 1 10 ? -20 10.57 7.566 1 36.5 10 ASN B C 1
ATOM 1764 O O . ASN B 1 10 ? -19.375 10.859 8.594 1 36.5 10 ASN B O 1
ATOM 1768 N N . GLU B 1 11 ? -19.438 11.336 6.777 1 39.34 11 GLU B N 1
ATOM 1769 C CA . GLU B 1 11 ? -19.484 12.758 7.102 1 39.34 11 GLU B CA 1
ATOM 1770 C C . GLU B 1 11 ? -20.828 13.156 7.699 1 39.34 11 GLU B C 1
ATOM 1772 O O . GLU B 1 11 ? -20.906 14.094 8.5 1 39.34 11 GLU B O 1
ATOM 1777 N N . ASN B 1 12 ? -21.844 12.555 7.148 1 40.09 12 ASN B N 1
ATOM 1778 C CA . ASN B 1 12 ? -23.156 12.984 7.609 1 40.09 12 ASN B CA 1
ATOM 1779 C C . ASN B 1 12 ? -23.328 12.727 9.102 1 40.09 12 ASN B C 1
ATOM 1781 O O . ASN B 1 12 ? -24.078 13.453 9.773 1 40.09 12 ASN B O 1
ATOM 1785 N N . ALA B 1 13 ? -23.047 11.523 9.477 1 38.72 13 ALA B N 1
ATOM 1786 C CA . ALA B 1 13 ? -23.438 11.227 10.852 1 38.72 13 ALA B CA 1
ATOM 1787 C C . ALA B 1 13 ? -22.719 12.148 11.836 1 38.72 13 ALA B C 1
ATOM 1789 O O . ALA B 1 13 ? -23.125 12.25 13 1 38.72 13 ALA B O 1
ATOM 1790 N N . LEU B 1 14 ? -21.516 12.594 11.461 1 43.81 14 LEU B N 1
ATOM 1791 C CA . LEU B 1 14 ? -20.734 13.383 12.406 1 43.81 14 LEU B CA 1
ATOM 1792 C C . LEU B 1 14 ? -21.281 14.805 12.508 1 43.81 14 LEU B C 1
ATOM 1794 O O . LEU B 1 14 ? -20.734 15.625 13.234 1 43.81 14 LEU B O 1
ATOM 1798 N N . ASN B 1 15 ? -22.156 15.094 11.656 1 44.91 15 ASN B N 1
ATOM 1799 C CA . ASN B 1 15 ? -22.734 16.422 11.742 1 44.91 15 ASN B CA 1
ATOM 1800 C C . ASN B 1 15 ? -23.234 16.75 13.148 1 44.91 15 ASN B C 1
ATOM 1802 O O . ASN B 1 15 ? -23.422 17.906 13.5 1 44.91 15 ASN B O 1
ATOM 1806 N N . HIS B 1 16 ? -23.656 15.711 13.766 1 45.59 16 HIS B N 1
ATOM 1807 C CA . HIS B 1 16 ? -24.328 16.141 14.984 1 45.59 16 HIS B CA 1
ATOM 1808 C C . HIS B 1 16 ? -23.328 16.422 16.094 1 45.59 16 HIS B C 1
ATOM 1810 O O . HIS B 1 16 ? -23.688 16.953 17.156 1 45.59 16 HIS B O 1
ATOM 1816 N N . SER B 1 17 ? -22.031 15.945 16.016 1 52.31 17 SER B N 1
ATOM 1817 C CA . SER B 1 17 ? -21.219 16.141 17.203 1 52.31 17 SER B CA 1
ATOM 1818 C C . SER B 1 17 ? -20.234 17.297 17.016 1 52.31 17 SER B C 1
ATOM 1820 O O . SER B 1 17 ? -19.859 17.609 15.891 1 52.31 17 SER B O 1
ATOM 1822 N N . ASN B 1 18 ? -20.25 18.406 17.719 1 63.41 18 ASN B N 1
ATOM 1823 C CA . ASN B 1 18 ? -19.328 19.516 17.859 1 63.41 18 ASN B CA 1
ATOM 1824 C C . ASN B 1 18 ? -17.875 19.031 17.969 1 63.41 18 ASN B C 1
ATOM 1826 O O . ASN B 1 18 ? -17.094 19.578 18.734 1 63.41 18 ASN B O 1
ATOM 1830 N N . ILE B 1 19 ? -17.625 17.938 17.281 1 72.25 19 ILE B N 1
ATOM 1831 C CA . ILE B 1 19 ? -16.297 17.375 17.5 1 72.25 19 ILE B CA 1
ATOM 1832 C C . ILE B 1 19 ? -15.453 17.516 16.234 1 72.25 19 ILE B C 1
ATOM 1834 O O . ILE B 1 19 ? -15.945 17.25 15.133 1 72.25 19 ILE B O 1
ATOM 1838 N N . ILE B 1 20 ? -14.297 18.109 16.344 1 76.19 20 ILE B N 1
ATOM 1839 C CA . ILE B 1 20 ? -13.289 18.172 15.289 1 76.19 20 ILE B CA 1
ATOM 1840 C C . ILE B 1 20 ? -12.516 16.859 15.234 1 76.19 20 ILE B C 1
ATOM 1842 O O . ILE B 1 20 ? -12.227 16.266 16.281 1 76.19 20 ILE B O 1
ATOM 1846 N N . TYR B 1 21 ? -12.297 16.312 14.031 1 78.94 21 TYR B N 1
ATOM 1847 C CA . TYR B 1 21 ? -11.5 15.094 13.938 1 78.94 21 TYR B CA 1
ATOM 1848 C C . TYR B 1 21 ? -10.594 15.125 12.719 1 78.94 21 TYR B C 1
ATOM 1850 O O . TYR B 1 21 ? -10.758 15.977 11.836 1 78.94 21 TYR B O 1
ATOM 1858 N N . THR B 1 22 ? -9.586 14.258 12.742 1 82 22 THR B N 1
ATOM 1859 C CA . THR B 1 22 ? -8.68 14.117 11.609 1 82 22 THR B CA 1
ATOM 1860 C C . THR B 1 22 ? -9.32 13.266 10.508 1 82 22 THR B C 1
ATOM 1862 O O . THR B 1 22 ? -10.055 12.32 10.797 1 82 22 THR B O 1
ATOM 1865 N N . ILE B 1 23 ? -9.031 13.648 9.258 1 80.56 23 ILE B N 1
ATOM 1866 C CA . ILE B 1 23 ? -9.523 12.875 8.125 1 80.56 23 ILE B CA 1
ATOM 1867 C C . ILE B 1 23 ? -8.344 12.414 7.266 1 80.56 23 ILE B C 1
ATOM 1869 O O . ILE B 1 23 ? -7.332 13.109 7.168 1 80.56 23 ILE B O 1
ATOM 1873 N N . PRO B 1 24 ? -8.578 11.227 6.672 1 77.88 24 PRO B N 1
ATOM 1874 C CA . PRO B 1 24 ? -7.504 10.742 5.809 1 77.88 24 PRO B CA 1
ATOM 1875 C C . PRO B 1 24 ? -7.344 11.578 4.539 1 77.88 24 PRO B C 1
ATOM 1877 O O . PRO B 1 24 ? -8.32 12.141 4.043 1 77.88 24 PRO B O 1
ATOM 1880 N N . PHE B 1 25 ? -6.078 11.648 4.055 1 86.12 25 PHE B N 1
ATOM 1881 C CA . PHE B 1 25 ? -5.812 12.289 2.773 1 86.12 25 PHE B CA 1
ATOM 1882 C C . PHE B 1 25 ? -6.277 11.406 1.62 1 86.12 25 PHE B C 1
ATOM 1884 O O . PHE B 1 25 ? -6 10.211 1.599 1 86.12 25 PHE B O 1
ATOM 1891 N N . LYS B 1 26 ? -7.008 12.07 0.813 1 86.88 26 LYS B N 1
ATOM 1892 C CA . LYS B 1 26 ? -7.414 11.328 -0.378 1 86.88 26 LYS B CA 1
ATOM 1893 C C . LYS B 1 26 ? -6.219 11.047 -1.284 1 86.88 26 LYS B C 1
ATOM 1895 O O . LYS B 1 26 ? -5.398 11.93 -1.528 1 86.88 26 LYS B O 1
ATOM 1900 N N . HIS B 1 27 ? -6.113 9.859 -1.712 1 92.19 27 HIS B N 1
ATOM 1901 C CA . HIS B 1 27 ? -5.109 9.445 -2.684 1 92.19 27 HIS B CA 1
ATOM 1902 C C . HIS B 1 27 ? -5.539 8.18 -3.416 1 92.19 27 HIS B C 1
ATOM 1904 O O . HIS B 1 27 ? -6.441 7.469 -2.963 1 92.19 27 HIS B O 1
ATOM 1910 N N . PHE B 1 28 ? -4.922 7.992 -4.57 1 94.88 28 PHE B N 1
ATOM 1911 C CA . PHE B 1 28 ? -5.215 6.828 -5.398 1 94.88 28 PHE B CA 1
ATOM 1912 C C . PHE B 1 28 ? -3.957 6 -5.633 1 94.88 28 PHE B C 1
ATOM 1914 O O . PHE B 1 28 ? -2.932 6.531 -6.066 1 94.88 28 PHE B O 1
ATOM 1921 N N . LYS B 1 29 ? -4.094 4.734 -5.395 1 94.38 29 LYS B N 1
ATOM 1922 C CA . LYS B 1 29 ? -2.973 3.82 -5.594 1 94.38 29 LYS B CA 1
ATOM 1923 C C . LYS B 1 29 ? -3.045 3.152 -6.965 1 94.38 29 LYS B C 1
ATOM 1925 O O . LYS B 1 29 ? -4.137 2.93 -7.496 1 94.38 29 LYS B O 1
ATOM 1930 N N . SER B 1 30 ? -1.881 2.834 -7.453 1 96.19 30 SER B N 1
ATOM 1931 C CA . SER B 1 30 ? -1.738 2.047 -8.672 1 96.19 30 SER B CA 1
ATOM 1932 C C . SER B 1 30 ? -0.595 1.045 -8.555 1 96.19 30 SER B C 1
ATOM 1934 O O . SER B 1 30 ? 0.379 1.288 -7.836 1 96.19 30 SER B O 1
ATOM 1936 N N . TYR B 1 31 ? -0.73 -0.074 -9.219 1 96.5 31 TYR B N 1
ATOM 1937 C CA . TYR B 1 31 ? 0.283 -1.122 -9.273 1 96.5 31 TYR B CA 1
ATOM 1938 C C . TYR B 1 31 ? 0.61 -1.498 -10.711 1 96.5 31 TYR B C 1
ATOM 1940 O O . TYR B 1 31 ? -0.293 -1.739 -11.516 1 96.5 31 TYR B O 1
ATOM 1948 N N . THR B 1 32 ? 1.846 -1.503 -10.984 1 97.12 32 THR B N 1
ATOM 1949 C CA . THR B 1 32 ? 2.314 -2 -12.273 1 97.12 32 THR B CA 1
ATOM 1950 C C . THR B 1 32 ? 3.096 -3.299 -12.102 1 97.12 32 THR B C 1
ATOM 1952 O O . THR B 1 32 ? 4.023 -3.367 -11.289 1 97.12 32 THR B O 1
ATOM 1955 N N . ILE B 1 33 ? 2.727 -4.289 -12.906 1 96.06 33 ILE B N 1
ATOM 1956 C CA . ILE B 1 33 ? 3.357 -5.602 -12.836 1 96.06 33 ILE B CA 1
ATOM 1957 C C . ILE B 1 33 ? 3.979 -5.949 -14.188 1 96.06 33 ILE B C 1
ATOM 1959 O O . ILE B 1 33 ? 3.268 -6.098 -15.18 1 96.06 33 ILE B O 1
ATOM 1963 N N . PRO B 1 34 ? 5.238 -6.094 -14.148 1 95.06 34 PRO B N 1
ATOM 1964 C CA . PRO B 1 34 ? 5.848 -6.613 -15.375 1 95.06 34 PRO B CA 1
ATOM 1965 C C . PRO B 1 34 ? 5.527 -8.086 -15.617 1 95.06 34 PRO B C 1
ATOM 1967 O O . PRO B 1 34 ? 5.332 -8.844 -14.664 1 95.06 34 PRO B O 1
ATOM 1970 N N . PHE B 1 35 ? 5.461 -8.445 -16.922 1 94.12 35 PHE B N 1
ATOM 1971 C CA . PHE B 1 35 ? 5.234 -9.844 -17.266 1 94.12 35 PHE B CA 1
ATOM 1972 C C . PHE B 1 35 ? 6.039 -10.234 -18.5 1 94.12 35 PHE B C 1
ATOM 1974 O O . PHE B 1 35 ? 6.457 -9.375 -19.281 1 94.12 35 PHE B O 1
ATOM 1981 N N . SER B 1 36 ? 6.289 -11.477 -18.578 1 92.25 36 SER B N 1
ATOM 1982 C CA . SER B 1 36 ? 6.84 -12.078 -19.781 1 92.25 36 SER B CA 1
ATOM 1983 C C . SER B 1 36 ? 5.758 -12.789 -20.594 1 92.25 36 SER B C 1
ATOM 1985 O O . SER B 1 36 ? 4.988 -13.578 -20.047 1 92.25 36 SER B O 1
ATOM 1987 N N . LYS B 1 37 ? 5.754 -12.547 -21.875 1 93.31 37 LYS B N 1
ATOM 1988 C CA . LYS B 1 37 ? 4.762 -13.172 -22.75 1 93.31 37 LYS B CA 1
ATOM 1989 C C . LYS B 1 37 ? 4.84 -14.695 -22.672 1 93.31 37 LYS B C 1
ATOM 1991 O O . LYS B 1 37 ? 3.822 -15.383 -22.781 1 93.31 37 LYS B O 1
ATOM 1996 N N . GLU B 1 38 ? 6.023 -15.227 -22.344 1 90 38 GLU B N 1
ATOM 1997 C CA . GLU B 1 38 ? 6.25 -16.672 -22.266 1 90 38 GLU B CA 1
ATOM 1998 C C . GLU B 1 38 ? 5.562 -17.266 -21.047 1 90 38 GLU B C 1
ATOM 2000 O O . GLU B 1 38 ? 5.281 -18.469 -21.016 1 90 38 GLU B O 1
ATOM 2005 N N . ASP B 1 39 ? 5.297 -16.453 -20.109 1 88.06 39 ASP B N 1
ATOM 2006 C CA . ASP B 1 39 ? 4.734 -16.953 -18.859 1 88.06 39 ASP B CA 1
ATOM 2007 C C . ASP B 1 39 ? 3.209 -16.922 -18.891 1 88.06 39 ASP B C 1
ATOM 2009 O O . ASP B 1 39 ? 2.553 -17.5 -18.031 1 88.06 39 ASP B O 1
ATOM 2013 N N . LEU B 1 40 ? 2.666 -16.312 -19.859 1 92.62 40 LEU B N 1
ATOM 2014 C CA . LEU B 1 40 ? 1.218 -16.188 -19.969 1 92.62 40 LEU B CA 1
ATOM 2015 C C . LEU B 1 40 ? 0.591 -17.5 -20.438 1 92.62 40 LEU B C 1
ATOM 2017 O O . LEU B 1 40 ? 1.299 -18.406 -20.891 1 92.62 40 LEU B O 1
ATOM 2021 N N . CYS B 1 41 ? -0.667 -17.562 -20.281 1 91.81 41 CYS B N 1
ATOM 2022 C CA . CYS B 1 41 ? -1.384 -18.734 -20.781 1 91.81 41 CYS B CA 1
ATOM 2023 C C . CYS B 1 41 ? -1.218 -18.859 -22.297 1 91.81 41 CYS B C 1
ATOM 2025 O O . CYS B 1 41 ? -1.617 -17.969 -23.047 1 91.81 41 CYS B O 1
ATOM 2027 N N . LYS B 1 42 ? -0.729 -19.984 -22.75 1 89.81 42 LYS B N 1
ATOM 2028 C CA . LYS B 1 42 ? -0.379 -20.188 -24.156 1 89.81 42 LYS B CA 1
ATOM 2029 C C . LYS B 1 42 ? -1.621 -20.453 -25 1 89.81 42 LYS B C 1
ATOM 2031 O O . LYS B 1 42 ? -1.637 -20.172 -26.203 1 89.81 42 LYS B O 1
ATOM 2036 N N . ASP B 1 43 ? -2.613 -20.953 -24.359 1 91.12 43 ASP B N 1
ATOM 2037 C CA . ASP B 1 43 ? -3.824 -21.344 -25.078 1 91.12 43 ASP B CA 1
ATOM 2038 C C . ASP B 1 43 ? -4.789 -20.172 -25.203 1 91.12 43 ASP B C 1
ATOM 2040 O O . ASP B 1 43 ? -5.953 -20.344 -25.562 1 91.12 43 ASP B O 1
ATOM 2044 N N . GLU B 1 44 ? -4.312 -18.984 -24.812 1 94.12 44 GLU B N 1
ATOM 2045 C CA . GLU B 1 44 ? -5.141 -17.781 -24.844 1 94.12 44 GLU B CA 1
ATOM 2046 C C . GLU B 1 44 ? -4.379 -16.609 -25.422 1 94.12 44 GLU B C 1
ATOM 2048 O O . GLU B 1 44 ? -3.193 -16.422 -25.141 1 94.12 44 GLU B O 1
ATOM 2053 N N . ASN B 1 45 ? -5.074 -15.883 -26.281 1 94.94 45 ASN B N 1
ATOM 2054 C CA . ASN B 1 45 ? -4.551 -14.586 -26.703 1 94.94 45 ASN B CA 1
ATOM 2055 C C . ASN B 1 45 ? -4.992 -13.477 -25.75 1 94.94 45 ASN B C 1
ATOM 2057 O O . ASN B 1 45 ? -6.066 -12.898 -25.938 1 94.94 45 ASN B O 1
ATOM 2061 N N . LEU B 1 46 ? -4.195 -13.125 -24.875 1 96.69 46 LEU B N 1
ATOM 2062 C CA . LEU B 1 46 ? -4.555 -12.195 -23.812 1 96.69 46 LEU B CA 1
ATOM 2063 C C . LEU B 1 46 ? -4.922 -10.828 -24.375 1 96.69 46 LEU B C 1
ATOM 2065 O O . LEU B 1 46 ? -5.875 -10.195 -23.922 1 96.69 46 LEU B O 1
ATOM 2069 N N . SER B 1 47 ? -4.141 -10.367 -25.359 1 95.38 47 SER B N 1
ATOM 2070 C CA . SER B 1 47 ? -4.379 -9.047 -25.938 1 95.38 47 SER B CA 1
ATOM 2071 C C . SER B 1 47 ? -5.781 -8.945 -26.516 1 95.38 47 SER B C 1
ATOM 2073 O O . SER B 1 47 ? -6.402 -7.879 -26.469 1 95.38 47 SER B O 1
ATOM 2075 N N . GLU B 1 48 ? -6.277 -10 -26.984 1 95.88 48 GLU B N 1
ATOM 2076 C CA . GLU B 1 48 ? -7.59 -10.023 -27.625 1 95.88 48 GLU B CA 1
ATOM 2077 C C . GLU B 1 48 ? -8.711 -10.039 -26.594 1 95.88 48 GLU B C 1
ATOM 2079 O O . GLU B 1 48 ? -9.766 -9.453 -26.797 1 95.88 48 GLU B O 1
ATOM 2084 N N . VAL B 1 49 ? -8.453 -10.695 -25.5 1 97.44 49 VAL B N 1
ATOM 2085 C CA . VAL B 1 49 ? -9.531 -10.859 -24.531 1 97.44 49 VAL B CA 1
ATOM 2086 C C . VAL B 1 49 ? -9.398 -9.82 -23.422 1 97.44 49 VAL B C 1
ATOM 2088 O O . VAL B 1 49 ? -10.281 -9.703 -22.562 1 97.44 49 VAL B O 1
ATOM 2091 N N . TRP B 1 50 ? -8.398 -9.078 -23.406 1 98.19 50 TRP B N 1
ATOM 2092 C CA . TRP B 1 50 ? -8.07 -8.18 -22.312 1 98.19 50 TRP B CA 1
ATOM 2093 C C . TRP B 1 50 ? -9.227 -7.23 -22.016 1 98.19 50 TRP B C 1
ATOM 2095 O O . TRP B 1 50 ? -9.664 -7.113 -20.859 1 98.19 50 TRP B O 1
ATOM 2105 N N . LYS B 1 51 ? -9.719 -6.578 -23.031 1 97.94 51 LYS B N 1
ATOM 2106 C CA . LYS B 1 51 ? -10.75 -5.566 -22.828 1 97.94 51 LYS B CA 1
ATOM 2107 C C . LYS B 1 51 ? -11.961 -6.156 -22.109 1 97.94 51 LYS B C 1
ATOM 2109 O O . LYS B 1 51 ? -12.391 -5.637 -21.078 1 97.94 51 LYS B O 1
ATOM 2114 N N . THR B 1 52 ? -12.43 -7.266 -22.531 1 98 52 THR B N 1
ATOM 2115 C CA . THR B 1 52 ? -13.68 -7.828 -22.031 1 98 52 THR B CA 1
ATOM 2116 C C . THR B 1 52 ? -13.453 -8.578 -20.719 1 98 52 THR B C 1
ATOM 2118 O O . THR B 1 52 ? -14.25 -8.445 -19.781 1 98 52 THR B O 1
ATOM 2121 N N . ASP B 1 53 ? -12.367 -9.25 -20.656 1 98.12 53 ASP B N 1
ATOM 2122 C CA . ASP B 1 53 ? -12.219 -10.18 -19.547 1 98.12 53 ASP B CA 1
ATOM 2123 C C . ASP B 1 53 ? -11.461 -9.539 -18.391 1 98.12 53 ASP B C 1
ATOM 2125 O O . ASP B 1 53 ? -11.484 -10.047 -17.266 1 98.12 53 ASP B O 1
ATOM 2129 N N . VAL B 1 54 ? -10.812 -8.398 -18.641 1 98.5 54 VAL B N 1
ATOM 2130 C CA . VAL B 1 54 ? -10.016 -7.816 -17.562 1 98.5 54 VAL B CA 1
ATOM 2131 C C . VAL B 1 54 ? -10.438 -6.367 -17.328 1 98.5 54 VAL B C 1
ATOM 2133 O O . VAL B 1 54 ? -10.969 -6.027 -16.281 1 98.5 54 VAL B O 1
ATOM 2136 N N . GLU B 1 55 ? -10.281 -5.562 -18.344 1 98.5 55 GLU B N 1
ATOM 2137 C CA . GLU B 1 55 ? -10.539 -4.133 -18.188 1 98.5 55 GLU B CA 1
ATOM 2138 C C . GLU B 1 55 ? -11.992 -3.873 -17.797 1 98.5 55 GLU B C 1
ATOM 2140 O O . GLU B 1 55 ? -12.258 -3.123 -16.844 1 98.5 55 GLU B O 1
ATOM 2145 N N . ASP B 1 56 ? -12.891 -4.484 -18.469 1 98.5 56 ASP B N 1
ATOM 2146 C CA . ASP B 1 56 ? -14.305 -4.273 -18.172 1 98.5 56 ASP B CA 1
ATOM 2147 C C . ASP B 1 56 ? -14.664 -4.809 -16.781 1 98.5 56 ASP B C 1
ATOM 2149 O O . ASP B 1 56 ? -15.5 -4.227 -16.078 1 98.5 56 ASP B O 1
ATOM 2153 N N . VAL B 1 57 ? -14.117 -5.844 -16.406 1 98.25 57 VAL B N 1
ATOM 2154 C CA . VAL B 1 57 ? -14.367 -6.414 -15.094 1 98.25 57 VAL B CA 1
ATOM 2155 C C . VAL B 1 57 ? -13.875 -5.449 -14.016 1 98.25 57 VAL B C 1
ATOM 2157 O O . VAL B 1 57 ? -14.602 -5.141 -13.07 1 98.25 57 VAL B O 1
ATOM 2160 N N . PHE B 1 58 ? -12.641 -4.949 -14.133 1 98.31 58 PHE B N 1
ATOM 2161 C CA . PHE B 1 58 ? -12.094 -3.998 -13.172 1 98.31 58 PHE B CA 1
ATOM 2162 C C . PHE B 1 58 ? -12.969 -2.752 -13.094 1 98.31 58 PHE B C 1
ATOM 2164 O O . PHE B 1 58 ? -13.281 -2.275 -12 1 98.31 58 PHE B O 1
ATOM 2171 N N . ALA B 1 59 ? -13.352 -2.287 -14.234 1 97.88 59 ALA B N 1
ATOM 2172 C CA . ALA B 1 59 ? -14.18 -1.082 -14.297 1 97.88 59 ALA B CA 1
ATOM 2173 C C . ALA B 1 59 ? -15.5 -1.283 -13.562 1 97.88 59 ALA B C 1
ATOM 2175 O O . ALA B 1 59 ? -15.977 -0.382 -12.867 1 97.88 59 ALA B O 1
ATOM 2176 N N . SER B 1 60 ? -16.078 -2.445 -13.734 1 97.12 60 SER B N 1
ATOM 2177 C CA . SER B 1 60 ? -17.359 -2.738 -13.102 1 97.12 60 SER B CA 1
ATOM 2178 C C . SER B 1 60 ? -17.234 -2.766 -11.578 1 97.12 60 SER B C 1
ATOM 2180 O O . SER B 1 60 ? -18.234 -2.707 -10.867 1 97.12 60 SER B O 1
ATOM 2182 N N . HIS B 1 61 ? -16.031 -2.789 -11.117 1 96.31 61 HIS B N 1
ATOM 2183 C CA . HIS B 1 61 ? -15.789 -2.803 -9.68 1 96.31 61 HIS B CA 1
ATOM 2184 C C . HIS B 1 61 ? -15.055 -1.543 -9.227 1 96.31 61 HIS B C 1
ATOM 2186 O O . HIS B 1 61 ? -14.453 -1.521 -8.156 1 96.31 61 HIS B O 1
ATOM 2192 N N . GLY B 1 62 ? -14.93 -0.593 -10.117 1 96.5 62 GLY B N 1
ATOM 2193 C CA . GLY B 1 62 ? -14.469 0.732 -9.742 1 96.5 62 GLY B CA 1
ATOM 2194 C C . GLY B 1 62 ? -12.969 0.908 -9.898 1 96.5 62 GLY B C 1
ATOM 2195 O O . GLY B 1 62 ? -12.383 1.822 -9.32 1 96.5 62 GLY B O 1
ATOM 2196 N N . LEU B 1 63 ? -12.289 0.039 -10.555 1 97.69 63 LEU B N 1
ATOM 2197 C CA . LEU B 1 63 ? -10.859 0.175 -10.812 1 97.69 63 LEU B CA 1
ATOM 2198 C C . LEU B 1 63 ? -10.586 0.281 -12.312 1 97.69 63 LEU B C 1
ATOM 2200 O O . LEU B 1 63 ? -11.43 -0.085 -13.125 1 97.69 63 LEU B O 1
ATOM 2204 N N . SER B 1 64 ? -9.547 0.87 -12.602 1 97.88 64 SER B N 1
ATOM 2205 C CA . SER B 1 64 ? -9.07 0.862 -13.984 1 97.88 64 SER B CA 1
ATOM 2206 C C . SER B 1 64 ? -7.871 -0.065 -14.148 1 97.88 64 SER B C 1
ATOM 2208 O O . SER B 1 64 ? -7.184 -0.377 -13.172 1 97.88 64 SER B O 1
ATOM 2210 N N . CYS B 1 65 ? -7.672 -0.58 -15.359 1 97.94 65 CYS B N 1
ATOM 2211 C CA . CYS B 1 65 ? -6.48 -1.371 -15.648 1 97.94 65 CYS B CA 1
ATOM 2212 C C . CYS B 1 65 ? -6.066 -1.22 -17.109 1 97.94 65 CYS B C 1
ATOM 2214 O O . CYS B 1 65 ? -6.902 -0.939 -17.969 1 97.94 65 CYS B O 1
ATOM 2216 N N . THR B 1 66 ? -4.828 -1.335 -17.344 1 97.94 66 THR B N 1
ATOM 2217 C CA . THR B 1 66 ? -4.273 -1.185 -18.688 1 97.94 66 THR B CA 1
ATOM 2218 C C . THR B 1 66 ? -3.24 -2.271 -18.969 1 97.94 66 THR B C 1
ATOM 2220 O O . THR B 1 66 ? -2.551 -2.732 -18.062 1 97.94 66 THR B O 1
ATOM 2223 N N . LEU B 1 67 ? -3.186 -2.672 -20.234 1 98.19 67 LEU B N 1
ATOM 2224 C CA . LEU B 1 67 ? -2.188 -3.609 -20.75 1 98.19 67 LEU B CA 1
ATOM 2225 C C . LEU B 1 67 ? -1.241 -2.922 -21.719 1 98.19 67 LEU B C 1
ATOM 2227 O O . LEU B 1 67 ? -1.675 -2.422 -22.766 1 98.19 67 LEU B O 1
ATOM 2231 N N . LYS B 1 68 ? 0.008 -2.848 -21.328 1 97.06 68 LYS B N 1
ATOM 2232 C CA . LYS B 1 68 ? 1.052 -2.43 -22.25 1 97.06 68 LYS B CA 1
ATOM 2233 C C . LYS B 1 68 ? 1.804 -3.633 -22.812 1 97.06 68 LYS B C 1
ATOM 2235 O O . LYS B 1 68 ? 2.879 -3.984 -22.328 1 97.06 68 LYS B O 1
ATOM 2240 N N . TRP B 1 69 ? 1.312 -4.109 -23.922 1 96.75 69 TRP B N 1
ATOM 2241 C CA . TRP B 1 69 ? 1.754 -5.383 -24.469 1 96.75 69 TRP B CA 1
ATOM 2242 C C . TRP B 1 69 ? 3.219 -5.316 -24.891 1 96.75 69 TRP B C 1
ATOM 2244 O O . TRP B 1 69 ? 4 -6.219 -24.578 1 96.75 69 TRP B O 1
ATOM 2254 N N . ASN B 1 70 ? 3.596 -4.254 -25.562 1 96 70 ASN B N 1
ATOM 2255 C CA . ASN B 1 70 ? 4.953 -4.129 -26.078 1 96 70 ASN B CA 1
ATOM 2256 C C . ASN B 1 70 ? 5.969 -3.947 -24.953 1 96 70 ASN B C 1
ATOM 2258 O O . ASN B 1 70 ? 7.094 -4.441 -25.047 1 96 70 ASN B O 1
ATOM 2262 N N . GLU B 1 71 ? 5.543 -3.328 -23.859 1 95.69 71 GLU B N 1
ATOM 2263 C CA . GLU B 1 71 ? 6.426 -3.088 -22.734 1 95.69 71 GLU B CA 1
ATOM 2264 C C . GLU B 1 71 ? 6.449 -4.285 -21.781 1 95.69 71 GLU B C 1
ATOM 2266 O O . GLU B 1 71 ? 7.324 -4.387 -20.922 1 95.69 71 GLU B O 1
ATOM 2271 N N . GLY B 1 72 ? 5.449 -5.145 -21.891 1 96.62 72 GLY B N 1
ATOM 2272 C CA . GLY B 1 72 ? 5.355 -6.285 -20.984 1 96.62 72 GLY B CA 1
ATOM 2273 C C . GLY B 1 72 ? 4.953 -5.902 -19.578 1 96.62 72 GLY B C 1
ATOM 2274 O O . GLY B 1 72 ? 5.594 -6.324 -18.609 1 96.62 72 GLY B O 1
ATOM 2275 N N . ALA B 1 73 ? 3.934 -5.07 -19.547 1 97.31 73 ALA B N 1
ATOM 2276 C CA . ALA B 1 73 ? 3.508 -4.613 -18.234 1 97.31 73 ALA B CA 1
ATOM 2277 C C . ALA B 1 73 ? 1.991 -4.461 -18.172 1 97.31 73 ALA B C 1
ATOM 2279 O O . ALA B 1 73 ? 1.355 -4.09 -19.156 1 97.31 73 ALA B O 1
ATOM 2280 N N . MET B 1 74 ? 1.421 -4.762 -17.078 1 97.81 74 MET B N 1
ATOM 2281 C CA . MET B 1 74 ? 0.015 -4.492 -16.797 1 97.81 74 MET B CA 1
ATOM 2282 C C . MET B 1 74 ? -0.13 -3.635 -15.539 1 97.81 74 MET B C 1
ATOM 2284 O O . MET B 1 74 ? 0.615 -3.811 -14.57 1 97.81 74 MET B O 1
ATOM 2288 N N . THR B 1 75 ? -1.061 -2.701 -15.586 1 98 75 THR B N 1
ATOM 2289 C CA . THR B 1 75 ? -1.226 -1.747 -14.492 1 98 75 THR B CA 1
ATOM 2290 C C . THR B 1 75 ? -2.682 -1.689 -14.039 1 98 75 THR B C 1
ATOM 2292 O O . THR B 1 75 ? -3.594 -1.641 -14.867 1 98 75 THR B O 1
ATOM 2295 N N . MET B 1 76 ? -2.879 -1.762 -12.75 1 98.25 76 MET B N 1
ATOM 2296 C CA . MET B 1 76 ? -4.184 -1.47 -12.164 1 98.25 76 MET B CA 1
ATOM 2297 C C . MET B 1 76 ? -4.141 -0.176 -11.352 1 98.25 76 MET B C 1
ATOM 2299 O O . MET B 1 76 ? -3.096 0.187 -10.812 1 98.25 76 MET B O 1
ATOM 2303 N N . ALA B 1 77 ? -5.316 0.54 -11.266 1 97.56 77 ALA B N 1
ATOM 2304 C CA . ALA B 1 77 ? -5.359 1.81 -10.547 1 97.56 77 ALA B CA 1
ATOM 2305 C C . ALA B 1 77 ? -6.715 2.018 -9.883 1 97.56 77 ALA B C 1
ATOM 2307 O O . ALA B 1 77 ? -7.754 1.711 -10.469 1 97.56 77 ALA B O 1
ATOM 2308 N N . GLU B 1 78 ? -6.602 2.512 -8.719 1 96.62 78 GLU B N 1
ATOM 2309 C CA . GLU B 1 78 ? -7.812 3.002 -8.062 1 96.62 78 GLU B CA 1
ATOM 2310 C C . GLU B 1 78 ? -8.383 4.215 -8.797 1 96.62 78 GLU B C 1
ATOM 2312 O O . GLU B 1 78 ? -7.645 4.977 -9.422 1 96.62 78 GLU B O 1
ATOM 2317 N N . THR B 1 79 ? -9.641 4.301 -8.758 1 94 79 THR B N 1
ATOM 2318 C CA . THR B 1 79 ? -10.352 5.445 -9.312 1 94 79 THR B CA 1
ATOM 2319 C C . THR B 1 79 ? -11.242 6.09 -8.258 1 94 79 THR B C 1
ATOM 2321 O O . THR B 1 79 ? -11.289 5.633 -7.109 1 94 79 THR B O 1
ATOM 2324 N N . GLU B 1 80 ? -11.875 7.145 -8.594 1 90.56 80 GLU B N 1
ATOM 2325 C CA . GLU B 1 80 ? -12.805 7.812 -7.695 1 90.56 80 GLU B CA 1
ATOM 2326 C C . GLU B 1 80 ? -13.961 6.891 -7.316 1 90.56 80 GLU B C 1
ATOM 2328 O O . GLU B 1 80 ? -14.633 7.113 -6.309 1 90.56 80 GLU B O 1
ATOM 2333 N N . ASN B 1 81 ? -14.148 5.82 -8.086 1 92.31 81 ASN B N 1
ATOM 2334 C CA . ASN B 1 81 ? -15.266 4.91 -7.859 1 92.31 81 ASN B CA 1
ATOM 2335 C C . ASN B 1 81 ? -14.844 3.701 -7.027 1 92.31 81 ASN B C 1
ATOM 2337 O O . ASN B 1 81 ? -15.648 2.818 -6.75 1 92.31 81 ASN B O 1
ATOM 2341 N N . THR B 1 82 ? -13.562 3.748 -6.762 1 92.12 82 THR B N 1
ATOM 2342 C CA . THR B 1 82 ? -13.086 2.631 -5.953 1 92.12 82 THR B CA 1
ATOM 2343 C C . THR B 1 82 ? -13.68 2.691 -4.547 1 92.12 82 THR B C 1
ATOM 2345 O O . THR B 1 82 ? -13.555 3.709 -3.859 1 92.12 82 THR B O 1
ATOM 2348 N N . CYS B 1 83 ? -14.312 1.623 -4.047 1 77.75 83 CYS B N 1
ATOM 2349 C CA . CYS B 1 83 ? -15.102 1.704 -2.828 1 77.75 83 CYS B CA 1
ATOM 2350 C C . CYS B 1 83 ? -14.43 0.954 -1.686 1 77.75 83 CYS B C 1
ATOM 2352 O O . CYS B 1 83 ? -14.562 1.333 -0.521 1 77.75 83 CYS B O 1
ATOM 2354 N N . TYR B 1 84 ? -13.789 -0.163 -1.892 1 76.38 84 TYR B N 1
ATOM 2355 C CA . TYR B 1 84 ? -13.336 -1.023 -0.802 1 76.38 84 TYR B CA 1
ATOM 2356 C C . TYR B 1 84 ? -11.906 -1.492 -1.028 1 76.38 84 TYR B C 1
ATOM 2358 O O . TYR B 1 84 ? -11.523 -1.826 -2.154 1 76.38 84 TYR B O 1
ATOM 2366 N N . GLY B 1 85 ? -11.227 -1.526 0.034 1 83.56 85 GLY B N 1
ATOM 2367 C CA . GLY B 1 85 ? -9.852 -1.985 0.01 1 83.56 85 GLY B CA 1
ATOM 2368 C C . GLY B 1 85 ? -9.703 -3.426 -0.445 1 83.56 85 GLY B C 1
ATOM 2369 O O . GLY B 1 85 ? -8.766 -3.764 -1.168 1 83.56 85 GLY B O 1
ATOM 2370 N N . GLN B 1 86 ? -10.688 -4.262 -0.186 1 85.81 86 GLN B N 1
ATOM 2371 C CA . GLN B 1 86 ? -10.602 -5.68 -0.521 1 85.81 86 GLN B CA 1
ATOM 2372 C C . GLN B 1 86 ? -10.617 -5.891 -2.031 1 85.81 86 GLN B C 1
ATOM 2374 O O . GLN B 1 86 ? -9.914 -6.766 -2.549 1 85.81 86 GLN B O 1
ATOM 2379 N N . VAL B 1 87 ? -11.406 -5.062 -2.654 1 92.75 87 VAL B N 1
ATOM 2380 C CA . VAL B 1 87 ? -11.508 -5.211 -4.102 1 92.75 87 VAL B CA 1
ATOM 2381 C C . VAL B 1 87 ? -10.164 -4.875 -4.746 1 92.75 87 VAL B C 1
ATOM 2383 O O . VAL B 1 87 ? -9.781 -5.477 -5.754 1 92.75 87 VAL B O 1
ATOM 2386 N N . VAL B 1 88 ? -9.445 -3.93 -4.168 1 94.19 88 VAL B N 1
ATOM 2387 C CA . VAL B 1 88 ? -8.133 -3.557 -4.672 1 94.19 88 VAL B CA 1
ATOM 2388 C C . VAL B 1 88 ? -7.176 -4.742 -4.547 1 94.19 88 VAL B C 1
ATOM 2390 O O . VAL B 1 88 ? -6.461 -5.074 -5.5 1 94.19 88 VAL B O 1
ATOM 2393 N N . ASP B 1 89 ? -7.223 -5.398 -3.455 1 91.81 89 ASP B N 1
ATOM 2394 C CA . ASP B 1 89 ? -6.383 -6.574 -3.24 1 91.81 89 ASP B CA 1
ATOM 2395 C C . ASP B 1 89 ? -6.746 -7.691 -4.215 1 91.81 89 ASP B C 1
ATOM 2397 O O . ASP B 1 89 ? -5.863 -8.344 -4.773 1 91.81 89 ASP B O 1
ATOM 2401 N N . ASN B 1 90 ? -8.031 -7.906 -4.379 1 95.19 90 ASN B N 1
ATOM 2402 C CA . ASN B 1 90 ? -8.477 -8.93 -5.316 1 95.19 90 ASN B CA 1
ATOM 2403 C C . ASN B 1 90 ? -7.973 -8.656 -6.73 1 95.19 90 ASN B C 1
ATOM 2405 O O . ASN B 1 90 ? -7.508 -9.57 -7.414 1 95.19 90 ASN B O 1
ATOM 2409 N N . CYS B 1 91 ? -8.078 -7.387 -7.098 1 96.94 91 CYS B N 1
ATOM 2410 C CA . CYS B 1 91 ? -7.633 -6.992 -8.43 1 96.94 91 CYS B CA 1
ATOM 2411 C C . CYS B 1 91 ? -6.141 -7.238 -8.602 1 96.94 91 CYS B C 1
ATOM 2413 O O . CYS B 1 91 ? -5.707 -7.75 -9.633 1 96.94 91 CYS B O 1
ATOM 2415 N N . PHE B 1 92 ? -5.465 -6.914 -7.59 1 96.25 92 PHE B N 1
ATOM 2416 C CA . PHE B 1 92 ? -4.023 -7.133 -7.621 1 96.25 92 PHE B CA 1
ATOM 2417 C C . PHE B 1 92 ? -3.705 -8.609 -7.809 1 96.25 92 PHE B C 1
ATOM 2419 O O . PHE B 1 92 ? -2.912 -8.977 -8.68 1 96.25 92 PHE B O 1
ATOM 2426 N N . HIS B 1 93 ? -4.316 -9.406 -7.125 1 94.62 93 HIS B N 1
ATOM 2427 C CA . HIS B 1 93 ? -4.062 -10.836 -7.211 1 94.62 93 HIS B CA 1
ATOM 2428 C C . HIS B 1 93 ? -4.547 -11.406 -8.539 1 94.62 93 HIS B C 1
ATOM 2430 O O . HIS B 1 93 ? -3.941 -12.328 -9.086 1 94.62 93 HIS B O 1
ATOM 2436 N N . ALA B 1 94 ? -5.617 -10.922 -9.031 1 96.94 94 ALA B N 1
ATOM 2437 C CA . ALA B 1 94 ? -6.082 -11.344 -10.352 1 96.94 94 ALA B CA 1
ATOM 2438 C C . ALA B 1 94 ? -5.027 -11.078 -11.422 1 96.94 94 ALA B C 1
ATOM 2440 O O . ALA B 1 94 ? -4.738 -11.953 -12.242 1 96.94 94 ALA B O 1
ATOM 2441 N N . LEU B 1 95 ? -4.434 -9.938 -11.359 1 96.69 95 LEU B N 1
ATOM 2442 C CA . LEU B 1 95 ? -3.389 -9.617 -12.328 1 96.69 95 LEU B CA 1
ATOM 2443 C C . LEU B 1 95 ? -2.182 -10.531 -12.141 1 96.69 95 LEU B C 1
ATOM 2445 O O . LEU B 1 95 ? -1.599 -11 -13.125 1 96.69 95 LEU B O 1
ATOM 2449 N N . LEU B 1 96 ? -1.836 -10.742 -10.945 1 93.56 96 LEU B N 1
ATOM 2450 C CA . LEU B 1 96 ? -0.703 -11.617 -10.656 1 93.56 96 LEU B CA 1
ATOM 2451 C C . LEU B 1 96 ? -0.912 -12.992 -11.281 1 93.56 96 LEU B C 1
ATOM 2453 O O . LEU B 1 96 ? 0.005 -13.555 -11.883 1 93.56 96 LEU B O 1
ATOM 2457 N N . THR B 1 97 ? -2.064 -13.484 -11.148 1 93 97 THR B N 1
ATOM 2458 C CA . THR B 1 97 ? -2.33 -14.828 -11.656 1 93 97 THR B CA 1
ATOM 2459 C C . THR B 1 97 ? -2.258 -14.852 -13.18 1 93 97 THR B C 1
ATOM 2461 O O . THR B 1 97 ? -1.787 -15.828 -13.766 1 93 97 THR B O 1
ATOM 2464 N N . ILE B 1 98 ? -2.66 -13.797 -13.789 1 94.75 98 ILE B N 1
ATOM 2465 C CA . ILE B 1 98 ? -2.561 -13.703 -15.242 1 94.75 98 ILE B CA 1
ATOM 2466 C C . ILE B 1 98 ? -1.092 -13.727 -15.656 1 94.75 98 ILE B C 1
ATOM 2468 O O . ILE B 1 98 ? -0.719 -14.445 -16.594 1 94.75 98 ILE B O 1
ATOM 2472 N N . THR B 1 99 ? -0.275 -13 -14.922 1 93.25 99 THR B N 1
ATOM 2473 C CA . THR B 1 99 ? 1.133 -12.906 -15.297 1 93.25 99 THR B CA 1
ATOM 2474 C C . THR B 1 99 ? 1.82 -14.258 -15.172 1 93.25 99 THR B C 1
ATOM 2476 O O . THR B 1 99 ? 2.904 -14.461 -15.727 1 93.25 99 THR B O 1
ATOM 2479 N N . CYS B 1 100 ? 1.177 -15.125 -14.484 1 89.75 100 CYS B N 1
ATOM 2480 C CA . CYS B 1 100 ? 1.792 -16.422 -14.227 1 89.75 100 CYS B CA 1
ATOM 2481 C C . CYS B 1 100 ? 1.104 -17.516 -15.031 1 89.75 100 CYS B C 1
ATOM 2483 O O . CYS B 1 100 ? 1.382 -18.703 -14.828 1 89.75 100 CYS B O 1
ATOM 2485 N N . GLY B 1 101 ? 0.146 -17.172 -15.805 1 90.12 101 GLY B N 1
ATOM 2486 C CA . GLY B 1 101 ? -0.329 -18.141 -16.781 1 90.12 101 GLY B CA 1
ATOM 2487 C C . GLY B 1 101 ? -1.751 -18.609 -16.516 1 90.12 101 GLY B C 1
ATOM 2488 O O . GLY B 1 101 ? -2.246 -19.516 -17.188 1 90.12 101 GLY B O 1
ATOM 2489 N N . LEU B 1 102 ? -2.383 -18.062 -15.594 1 91.56 102 LEU B N 1
ATOM 2490 C CA . LEU B 1 102 ? -3.797 -18.391 -15.438 1 91.56 102 LEU B CA 1
ATOM 2491 C C . LEU B 1 102 ? -4.633 -17.688 -16.5 1 91.56 102 LEU B C 1
ATOM 2493 O O . LEU B 1 102 ? -4.324 -16.562 -16.906 1 91.56 102 LEU B O 1
ATOM 2497 N N . ARG B 1 103 ? -5.676 -18.328 -16.922 1 93.38 103 ARG B N 1
ATOM 2498 C CA . ARG B 1 103 ? -6.555 -17.781 -17.938 1 93.38 103 ARG B CA 1
ATOM 2499 C C . ARG B 1 103 ? -7.32 -16.562 -17.406 1 93.38 103 ARG B C 1
ATOM 2501 O O . ARG B 1 103 ? -7.656 -16.5 -16.234 1 93.38 103 ARG B O 1
ATOM 2508 N N . ALA B 1 104 ? -7.699 -15.688 -18.359 1 97.12 104 ALA B N 1
ATOM 2509 C CA . ALA B 1 104 ? -8.367 -14.438 -18.016 1 97.12 104 ALA B CA 1
ATOM 2510 C C . ALA B 1 104 ? -9.773 -14.695 -17.484 1 97.12 104 ALA B C 1
ATOM 2512 O O . ALA B 1 104 ? -10.375 -13.828 -16.844 1 97.12 104 ALA B O 1
ATOM 2513 N N . GLU B 1 105 ? -10.305 -15.805 -17.703 1 95.62 105 GLU B N 1
ATOM 2514 C CA . GLU B 1 105 ? -11.648 -16.125 -17.234 1 95.62 105 GLU B CA 1
ATOM 2515 C C . GLU B 1 105 ? -11.711 -16.141 -15.711 1 95.62 105 GLU B C 1
ATOM 2517 O O . GLU B 1 105 ? -12.781 -15.977 -15.125 1 95.62 105 GLU B O 1
ATOM 2522 N N . TRP B 1 106 ? -10.594 -16.266 -15.102 1 95.38 106 TRP B N 1
ATOM 2523 C CA . TRP B 1 106 ? -10.539 -16.312 -13.648 1 95.38 106 TRP B CA 1
ATOM 2524 C C . TRP B 1 106 ? -10.633 -14.906 -13.062 1 95.38 106 TRP B C 1
ATOM 2526 O O . TRP B 1 106 ? -10.867 -14.742 -11.859 1 95.38 106 TRP B O 1
ATOM 2536 N N . VAL B 1 107 ? -10.492 -13.922 -13.836 1 98 107 VAL B N 1
ATOM 2537 C CA . VAL B 1 107 ? -10.438 -12.547 -13.359 1 98 107 VAL B CA 1
ATOM 2538 C C . VAL B 1 107 ? -11.758 -12.188 -12.672 1 98 107 VAL B C 1
ATOM 2540 O O . VAL B 1 107 ? -11.766 -11.711 -11.539 1 98 107 VAL B O 1
ATOM 2543 N N . GLU B 1 108 ? -12.836 -12.461 -13.227 1 98 108 GLU B N 1
ATOM 2544 C CA . GLU B 1 108 ? -14.125 -12.047 -12.672 1 98 108 GLU B CA 1
ATOM 2545 C C . GLU B 1 108 ? -14.391 -12.727 -11.336 1 98 108 GLU B C 1
ATOM 2547 O O . GLU B 1 108 ? -14.734 -12.07 -10.352 1 98 108 GLU B O 1
ATOM 2552 N N . PRO B 1 109 ? -14.188 -14.031 -11.258 1 97.19 109 PRO B N 1
ATOM 2553 C CA . PRO B 1 109 ? -14.438 -14.664 -9.961 1 97.19 109 PRO B CA 1
ATOM 2554 C C . PRO B 1 109 ? -13.5 -14.148 -8.867 1 97.19 109 PRO B C 1
ATOM 2556 O O . PRO B 1 109 ? -13.891 -14.07 -7.699 1 97.19 109 PRO B O 1
ATOM 2559 N N . ILE B 1 110 ? -12.305 -13.805 -9.188 1 96.81 110 ILE B N 1
ATOM 2560 C CA . ILE B 1 110 ? -11.336 -13.336 -8.195 1 96.81 110 ILE B CA 1
ATOM 2561 C C . ILE B 1 110 ? -11.688 -11.914 -7.77 1 96.81 110 ILE B C 1
ATOM 2563 O O . ILE B 1 110 ? -11.75 -11.617 -6.574 1 96.81 110 ILE B O 1
ATOM 2567 N N . VAL B 1 111 ? -11.961 -11.07 -8.742 1 97.12 111 VAL B N 1
ATOM 2568 C CA . VAL B 1 111 ? -12.234 -9.664 -8.461 1 97.12 111 VAL B CA 1
ATOM 2569 C C . VAL B 1 111 ? -13.531 -9.539 -7.668 1 97.12 111 VAL B C 1
ATOM 2571 O O . VAL B 1 111 ? -13.625 -8.734 -6.734 1 97.12 111 VAL B O 1
ATOM 2574 N N . SER B 1 112 ? -14.5 -10.375 -7.941 1 95.38 112 SER B N 1
ATOM 2575 C CA . SER B 1 112 ? -15.805 -10.305 -7.281 1 95.38 112 SER B CA 1
ATOM 2576 C C . SER B 1 112 ? -15.734 -10.875 -5.871 1 95.38 112 SER B C 1
ATOM 2578 O O . SER B 1 112 ? -16.656 -10.672 -5.066 1 95.38 112 SER B O 1
ATOM 2580 N N . GLY B 1 113 ? -14.695 -11.656 -5.684 1 93.38 113 GLY B N 1
ATOM 2581 C CA . G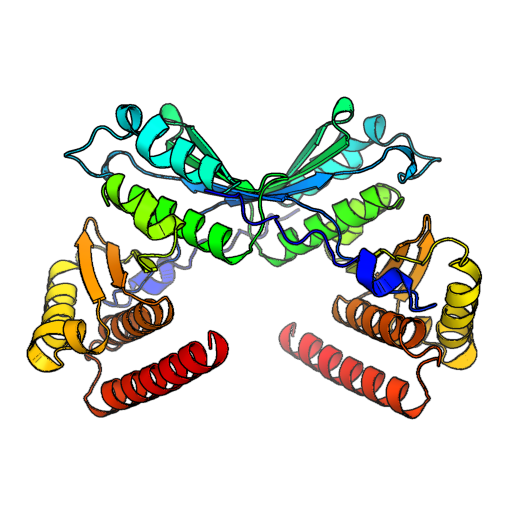LY B 1 113 ? -14.555 -12.234 -4.355 1 93.38 113 GLY B CA 1
ATOM 2582 C C . GLY B 1 113 ? -15.188 -13.609 -4.234 1 93.38 113 GLY B C 1
ATOM 2583 O O . GLY B 1 113 ? -15.195 -14.195 -3.15 1 93.38 113 GLY B O 1
ATOM 2584 N N . THR B 1 114 ? -15.68 -14.125 -5.289 1 94.81 114 THR B N 1
ATOM 2585 C CA . THR B 1 114 ? -16.234 -15.469 -5.281 1 94.81 114 THR B CA 1
ATOM 2586 C C . THR B 1 114 ? -15.148 -16.516 -5.062 1 94.81 114 THR B C 1
ATOM 2588 O O . THR B 1 114 ? -15.383 -17.547 -4.422 1 94.81 114 THR B O 1
ATOM 2591 N N . VAL B 1 115 ? -14.023 -16.234 -5.602 1 96.06 115 VAL B N 1
ATOM 2592 C CA . VAL B 1 115 ? -12.844 -17.094 -5.457 1 96.06 115 VAL B CA 1
ATOM 2593 C C . VAL B 1 115 ? -11.68 -16.266 -4.914 1 96.06 115 VAL B C 1
ATOM 2595 O O . VAL B 1 115 ? -11.406 -15.164 -5.395 1 96.06 115 VAL B O 1
ATOM 2598 N N . ALA B 1 116 ? -11.086 -16.781 -3.844 1 95 116 ALA B N 1
ATOM 2599 C CA . ALA B 1 116 ? -9.805 -16.234 -3.416 1 95 116 ALA B CA 1
ATOM 2600 C C . ALA B 1 116 ? -8.648 -16.859 -4.195 1 95 116 ALA B C 1
ATOM 2602 O O . ALA B 1 116 ? -8.648 -18.062 -4.461 1 95 116 ALA B O 1
ATOM 2603 N N . ALA B 1 117 ? -7.672 -15.977 -4.551 1 95.38 117 ALA B N 1
ATOM 2604 C CA . ALA B 1 117 ? -6.543 -16.484 -5.324 1 95.38 117 ALA B CA 1
ATOM 2605 C C . ALA B 1 117 ? -5.223 -15.938 -4.797 1 95.38 117 ALA B C 1
ATOM 2607 O O . ALA B 1 117 ? -5.156 -14.789 -4.344 1 95.38 117 ALA B O 1
ATOM 2608 N N . ASN B 1 118 ? -4.215 -16.734 -4.859 1 93.44 118 ASN B N 1
ATOM 2609 C CA . ASN B 1 118 ? -2.842 -16.344 -4.551 1 93.44 118 ASN B CA 1
ATOM 2610 C C . ASN B 1 118 ? -1.838 -17.109 -5.418 1 93.44 118 ASN B C 1
ATOM 2612 O O . ASN B 1 118 ? -2.146 -18.172 -5.941 1 93.44 118 ASN B O 1
ATOM 2616 N N . ALA B 1 119 ? -0.721 -16.453 -5.648 1 91.94 119 ALA B N 1
ATOM 2617 C CA . ALA B 1 119 ? 0.358 -17.031 -6.441 1 91.94 119 ALA B CA 1
ATOM 2618 C C . ALA B 1 119 ? 1.687 -16.969 -5.691 1 91.94 119 ALA B C 1
ATOM 2620 O O . ALA B 1 119 ? 1.99 -15.961 -5.047 1 91.94 119 ALA B O 1
ATOM 2621 N N . PHE B 1 120 ? 2.395 -18.047 -5.801 1 90.38 120 PHE B N 1
ATOM 2622 C CA . PHE B 1 120 ? 3.707 -18.141 -5.176 1 90.38 120 PHE B CA 1
ATOM 2623 C C . PHE B 1 120 ? 4.773 -18.5 -6.203 1 90.38 120 PHE B C 1
ATOM 2625 O O . PHE B 1 12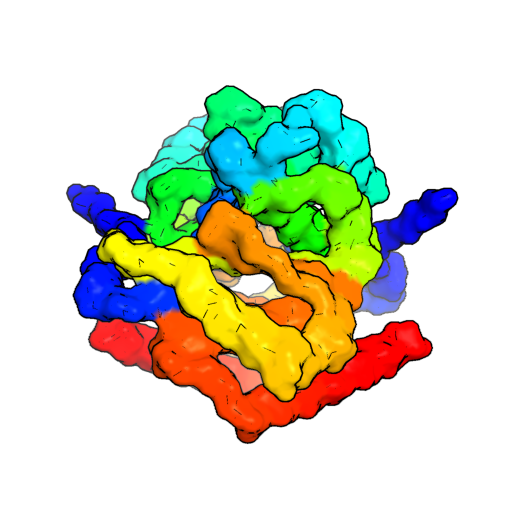0 ? 4.855 -19.641 -6.652 1 90.38 120 PHE B O 1
ATOM 2632 N N . ARG B 1 121 ? 5.539 -17.531 -6.512 1 85.25 121 ARG B N 1
ATOM 2633 C CA . ARG B 1 121 ? 6.645 -17.766 -7.438 1 85.25 121 ARG B CA 1
ATOM 2634 C C . ARG B 1 121 ? 7.805 -18.469 -6.734 1 85.25 121 ARG B C 1
ATOM 2636 O O . ARG B 1 121 ? 8.195 -18.078 -5.629 1 85.25 121 ARG B O 1
ATOM 2643 N N . LEU B 1 122 ? 8.312 -19.422 -7.441 1 82.94 122 LEU B N 1
ATOM 2644 C CA . LEU B 1 122 ? 9.383 -20.234 -6.852 1 82.94 122 LEU B CA 1
ATOM 2645 C C . LEU B 1 122 ? 10.719 -19.922 -7.512 1 82.94 122 LEU B C 1
ATOM 2647 O O . LEU B 1 122 ? 10.781 -19.609 -8.703 1 82.94 122 LEU B O 1
ATOM 2651 N N . TRP B 1 123 ? 11.695 -19.922 -6.707 1 80.56 123 TRP B N 1
ATOM 2652 C CA . TRP B 1 123 ? 13.078 -19.859 -7.172 1 80.56 123 TRP B CA 1
ATOM 2653 C C . TRP B 1 123 ? 13.852 -21.094 -6.746 1 80.56 123 TRP B C 1
ATOM 2655 O O . TRP B 1 123 ? 13.695 -21.578 -5.621 1 80.56 123 TRP B O 1
ATOM 2665 N N . ALA B 1 124 ? 14.641 -21.547 -7.754 1 77.5 124 ALA B N 1
ATOM 2666 C CA . ALA B 1 124 ? 15.5 -22.703 -7.488 1 77.5 124 ALA B CA 1
ATOM 2667 C C . ALA B 1 124 ? 16.906 -22.469 -8.031 1 77.5 124 ALA B C 1
ATOM 2669 O O . ALA B 1 124 ? 17.094 -21.766 -9.031 1 77.5 124 ALA B O 1
ATOM 2670 N N . PRO B 1 125 ? 17.844 -23.031 -7.219 1 74.56 125 PRO B N 1
ATOM 2671 C CA . PRO B 1 125 ? 19.203 -22.984 -7.762 1 74.56 125 PRO B CA 1
ATOM 2672 C C . PRO B 1 125 ? 19.312 -23.625 -9.141 1 74.56 125 PRO B C 1
ATOM 2674 O O . PRO B 1 125 ? 18.5 -24.5 -9.484 1 74.56 125 PRO B O 1
ATOM 2677 N N . VAL B 1 126 ? 20.312 -23.125 -9.828 1 73.5 126 VAL B N 1
ATOM 2678 C CA . VAL B 1 126 ? 20.547 -23.641 -11.164 1 73.5 126 VAL B CA 1
ATOM 2679 C C . VAL B 1 126 ? 20.734 -25.156 -11.109 1 73.5 126 VAL B C 1
ATOM 2681 O O . VAL B 1 126 ? 21.484 -25.672 -10.266 1 73.5 126 VAL B O 1
ATOM 2684 N N . GLY B 1 127 ? 20.062 -25.922 -11.828 1 72.12 127 GLY B N 1
ATOM 2685 C CA . GLY B 1 127 ? 20.203 -27.375 -11.906 1 72.12 127 GLY B CA 1
ATOM 2686 C C . GLY B 1 127 ? 19.141 -28.109 -11.102 1 72.12 127 GLY B C 1
ATOM 2687 O O . GLY B 1 127 ? 18.969 -29.328 -11.273 1 72.12 127 GLY B O 1
ATOM 2688 N N . MET B 1 128 ? 18.5 -27.422 -10.258 1 74.44 128 MET B N 1
ATOM 2689 C CA . MET B 1 128 ? 17.453 -28.078 -9.469 1 74.44 128 MET B CA 1
ATOM 2690 C C . MET B 1 128 ? 16.094 -27.969 -10.148 1 74.44 128 MET B C 1
ATOM 2692 O O . MET B 1 128 ? 15.758 -26.906 -10.688 1 74.44 128 MET B O 1
ATOM 2696 N N . LYS B 1 129 ? 15.445 -29.125 -10.234 1 70.44 129 LYS B N 1
ATOM 2697 C CA . LYS B 1 129 ? 14.125 -29.125 -10.836 1 70.44 129 LYS B CA 1
ATOM 2698 C C . LYS B 1 129 ? 13.031 -28.922 -9.789 1 70.44 129 LYS B C 1
ATOM 2700 O O . LYS B 1 129 ? 12.984 -29.641 -8.789 1 70.44 129 LYS B O 1
ATOM 2705 N N . PHE B 1 130 ? 12.148 -28.047 -10.094 1 74.38 130 PHE B N 1
ATOM 2706 C CA . PHE B 1 130 ? 11.031 -27.672 -9.227 1 74.38 130 PHE B CA 1
ATOM 2707 C C . PHE B 1 130 ? 10.008 -28.797 -9.172 1 74.38 130 PHE B C 1
ATOM 2709 O O . PHE B 1 130 ? 9.359 -29 -8.141 1 74.38 130 PHE B O 1
ATOM 2716 N N . SER B 1 131 ? 9.984 -29.516 -10.156 1 74.88 131 SER B N 1
ATOM 2717 C CA . SER B 1 131 ? 8.891 -30.469 -10.328 1 74.88 131 SER B CA 1
ATOM 2718 C C . SER B 1 131 ? 8.938 -31.562 -9.273 1 74.88 131 SER B C 1
ATOM 2720 O O . SER B 1 131 ? 7.898 -31.969 -8.742 1 74.88 131 SER B O 1
ATOM 2722 N N . ARG B 1 132 ? 10.125 -31.953 -8.836 1 74.56 132 ARG B N 1
ATOM 2723 C CA . ARG B 1 132 ? 10.219 -33.031 -7.859 1 74.56 132 ARG B CA 1
ATOM 2724 C C . ARG B 1 132 ? 9.727 -32.562 -6.492 1 74.56 132 ARG B C 1
ATOM 2726 O O . ARG B 1 132 ? 8.977 -33.281 -5.82 1 74.56 132 ARG B O 1
ATOM 2733 N N . LYS B 1 133 ? 10.133 -31.484 -6.16 1 76.56 133 LYS B N 1
ATOM 2734 C CA . LYS B 1 133 ? 9.719 -30.938 -4.867 1 76.56 133 LYS B CA 1
ATOM 2735 C C . LYS B 1 133 ? 8.227 -30.641 -4.848 1 76.56 133 LYS B C 1
ATOM 2737 O O . LYS B 1 133 ? 7.551 -30.875 -3.842 1 76.56 133 LYS B O 1
ATOM 2742 N N . TYR B 1 134 ? 7.773 -30.156 -5.949 1 82.44 134 TYR B N 1
ATOM 2743 C CA . TYR B 1 134 ? 6.344 -29.891 -6.035 1 82.44 134 TYR B CA 1
ATOM 2744 C C . TYR B 1 134 ? 5.539 -31.188 -5.941 1 82.44 134 TYR B C 1
ATOM 2746 O O . TYR B 1 134 ? 4.5 -31.234 -5.281 1 82.44 134 TYR B O 1
ATOM 2754 N N . ASP B 1 135 ? 6.113 -32.156 -6.57 1 83.5 135 ASP B N 1
ATOM 2755 C CA . ASP B 1 135 ? 5.438 -33.469 -6.516 1 83.5 135 ASP B CA 1
ATOM 2756 C C . ASP B 1 135 ? 5.336 -33.969 -5.078 1 83.5 135 ASP B C 1
ATOM 2758 O O . ASP B 1 135 ? 4.312 -34.5 -4.68 1 83.5 135 ASP B O 1
ATOM 2762 N N . GLU B 1 136 ? 6.355 -33.75 -4.414 1 81.94 136 GLU B N 1
ATOM 2763 C CA . GLU B 1 136 ? 6.348 -34.156 -3.008 1 81.94 136 GLU B CA 1
ATOM 2764 C C . GLU B 1 136 ? 5.332 -33.344 -2.215 1 81.94 136 GLU B C 1
ATOM 2766 O O . GLU B 1 136 ? 4.605 -33.875 -1.38 1 81.94 136 GLU B O 1
ATOM 2771 N N . PHE B 1 137 ? 5.305 -32.125 -2.484 1 87.5 137 PHE B N 1
ATOM 2772 C CA . PHE B 1 137 ? 4.375 -31.219 -1.809 1 87.5 137 PHE B CA 1
ATOM 2773 C C . PHE B 1 137 ? 2.932 -31.625 -2.092 1 87.5 137 PHE B C 1
ATOM 2775 O O . PHE B 1 137 ? 2.129 -31.766 -1.167 1 87.5 137 PHE B O 1
ATOM 2782 N N . ILE B 1 138 ? 2.67 -31.844 -3.367 1 89.25 138 ILE B N 1
ATOM 2783 C CA . ILE B 1 138 ? 1.286 -32.094 -3.76 1 89.25 138 ILE B CA 1
ATOM 2784 C C . ILE B 1 138 ? 0.83 -33.438 -3.234 1 89.25 138 ILE B C 1
ATOM 2786 O O . ILE B 1 138 ? -0.332 -33.594 -2.857 1 89.25 138 ILE B O 1
ATOM 2790 N N . HIS B 1 139 ? 1.769 -34.344 -3.184 1 88.88 139 HIS B N 1
ATOM 2791 C CA . HIS B 1 139 ? 1.439 -35.656 -2.633 1 88.88 139 HIS B CA 1
ATOM 2792 C C . HIS B 1 139 ? 1.047 -35.562 -1.163 1 88.88 139 HIS B C 1
ATOM 2794 O O . HIS B 1 139 ? 0.024 -36.094 -0.75 1 88.88 139 HIS B O 1
ATOM 2800 N N . LYS B 1 140 ? 1.773 -34.906 -0.453 1 87.88 140 LYS B N 1
ATOM 2801 C CA . LYS B 1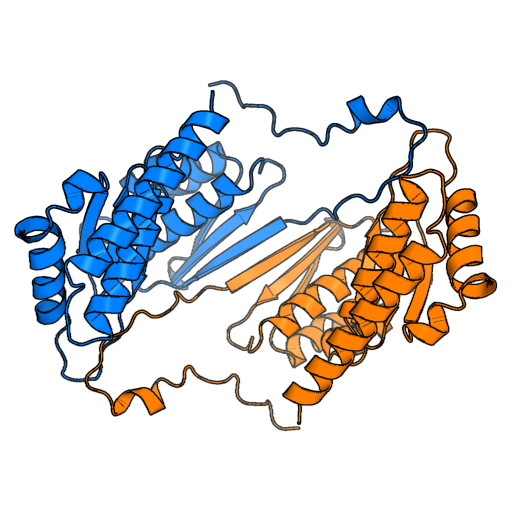 140 ? 1.454 -34.719 0.96 1 87.88 140 LYS B CA 1
ATOM 2802 C C . LYS B 1 140 ? 0.183 -33.906 1.132 1 87.88 140 LYS B C 1
ATOM 2804 O O . LYS B 1 140 ? -0.684 -34.25 1.938 1 87.88 140 LYS B O 1
ATOM 2809 N N . PHE B 1 141 ? 0.061 -32.906 0.353 1 91.88 141 PHE B N 1
ATOM 2810 C CA . PHE B 1 141 ? -1.03 -31.938 0.44 1 91.88 141 PHE B CA 1
ATOM 2811 C C . PHE B 1 141 ? -2.359 -32.594 0.083 1 91.88 141 PHE B C 1
ATOM 2813 O O . PHE B 1 141 ? -3.33 -32.5 0.836 1 91.88 141 PHE B O 1
ATOM 2820 N N . GLU B 1 142 ? -2.418 -33.344 -1.014 1 92.56 142 GLU B N 1
ATOM 2821 C CA . GLU B 1 142 ? -3.686 -33.844 -1.537 1 92.56 142 GLU B CA 1
ATOM 2822 C C . GLU B 1 142 ? -3.947 -35.281 -1.073 1 92.56 142 GLU B C 1
ATOM 2824 O O . GLU B 1 142 ? -5.082 -35.625 -0.741 1 92.56 142 GLU B O 1
ATOM 2829 N N . ASP B 1 143 ? -2.887 -36.062 -1.036 1 91.5 143 ASP B N 1
ATOM 2830 C CA . ASP B 1 143 ? -3.1 -37.469 -0.829 1 91.5 143 ASP B CA 1
ATOM 2831 C C . ASP B 1 143 ? -2.932 -37.844 0.643 1 91.5 143 ASP B C 1
ATOM 2833 O O . ASP B 1 143 ? -3.746 -38.594 1.197 1 91.5 143 ASP B O 1
ATOM 2837 N N . GLU B 1 144 ? -1.866 -37.344 1.252 1 89.25 144 GLU B N 1
ATOM 2838 C CA . GLU B 1 144 ? -1.587 -37.75 2.625 1 89.25 144 GLU B CA 1
ATOM 2839 C C . GLU B 1 144 ? -2.484 -37.031 3.613 1 89.25 144 GLU B C 1
ATOM 2841 O O . GLU B 1 144 ? -3.123 -37.625 4.465 1 89.25 144 GLU B O 1
ATOM 2846 N N . PHE B 1 145 ? -2.592 -35.688 3.391 1 90.81 145 PHE B N 1
ATOM 2847 C CA . PHE B 1 145 ? -3.299 -34.906 4.398 1 90.81 145 PHE B CA 1
ATOM 2848 C C . PHE B 1 145 ? -4.652 -34.469 3.875 1 90.81 145 PHE B C 1
ATOM 2850 O O . PHE B 1 145 ? -5.441 -33.875 4.613 1 90.81 145 PHE B O 1
ATOM 2857 N N . VAL B 1 146 ? -4.969 -34.656 2.613 1 93.62 146 VAL B N 1
ATOM 2858 C CA . VAL B 1 146 ? -6.246 -34.344 1.979 1 93.62 146 VAL B CA 1
ATOM 2859 C C . VAL B 1 146 ? -6.605 -32.875 2.223 1 93.62 146 VAL B C 1
ATOM 2861 O O . VAL B 1 146 ? -7.73 -32.562 2.615 1 93.62 146 VAL B O 1
ATOM 2864 N N . LEU B 1 147 ? -5.672 -32.062 2.08 1 94.12 147 LEU B N 1
ATOM 2865 C CA . LEU B 1 147 ? -5.805 -30.656 2.467 1 94.12 147 LEU B CA 1
ATOM 2866 C C . LEU B 1 147 ? -6.621 -29.891 1.436 1 94.12 147 LEU B C 1
ATOM 2868 O O . LEU B 1 147 ? -7.215 -28.859 1.756 1 94.12 147 LEU B O 1
ATOM 2872 N N . ALA B 1 148 ? -6.672 -30.312 0.192 1 95.56 148 ALA B N 1
ATOM 2873 C CA . ALA B 1 148 ? -7.504 -29.656 -0.814 1 95.56 148 ALA B CA 1
ATOM 2874 C C . ALA B 1 148 ? -8.961 -29.609 -0.375 1 95.56 148 ALA B C 1
ATOM 2876 O O . ALA B 1 148 ? -9.641 -28.594 -0.546 1 95.56 148 ALA B O 1
ATOM 2877 N N . THR B 1 149 ? -9.367 -30.688 0.261 1 95.06 149 THR B N 1
ATOM 2878 C CA . THR B 1 149 ? -10.742 -30.797 0.725 1 95.06 149 THR B CA 1
ATOM 2879 C C . THR B 1 149 ? -10.945 -30.031 2.023 1 95.06 149 THR B C 1
ATOM 2881 O O . THR B 1 149 ? -11.945 -29.328 2.184 1 95.06 149 THR B O 1
ATOM 2884 N N . GLU B 1 150 ? -9.953 -30.125 2.875 1 93.44 150 GLU B N 1
ATOM 2885 C CA . GLU B 1 150 ? -10.07 -29.484 4.18 1 93.44 150 GLU B CA 1
ATOM 2886 C C . GLU B 1 150 ? -10.102 -27.969 4.047 1 93.44 150 GLU B C 1
ATOM 2888 O O . GLU B 1 150 ? -10.789 -27.281 4.812 1 93.44 150 GLU B O 1
ATOM 2893 N N . LEU B 1 151 ? -9.383 -27.453 3.059 1 94.56 151 LEU B N 1
ATOM 2894 C CA . LEU B 1 151 ? -9.234 -26.016 2.908 1 94.56 151 LEU B CA 1
ATOM 2895 C C . LEU B 1 151 ? -10.133 -25.5 1.792 1 94.56 151 LEU B C 1
ATOM 2897 O O . LEU B 1 151 ? -10.172 -24.297 1.529 1 94.56 151 LEU B O 1
ATOM 2901 N N . PHE B 1 152 ? -10.828 -26.406 1.112 1 94.31 152 PHE B N 1
ATOM 2902 C CA . PHE B 1 152 ? -11.695 -26.062 -0.013 1 94.31 152 PHE B CA 1
ATOM 2903 C C . PHE B 1 152 ? -10.93 -25.266 -1.06 1 94.31 152 PHE B C 1
ATOM 2905 O O . PHE B 1 152 ? -11.344 -24.156 -1.427 1 94.31 152 PHE B O 1
ATOM 2912 N N . CYS B 1 153 ? -9.82 -25.844 -1.492 1 96.5 153 CYS B N 1
ATOM 2913 C CA . CYS B 1 153 ? -8.969 -25.125 -2.426 1 96.5 153 CYS B CA 1
ATOM 2914 C C . CYS B 1 153 ? -8.43 -26.062 -3.506 1 96.5 153 CYS B C 1
ATOM 2916 O O . CYS B 1 153 ? -8.602 -27.281 -3.426 1 96.5 153 CYS B O 1
ATOM 2918 N N . GLN B 1 154 ? -7.969 -25.484 -4.492 1 95.12 154 GLN B N 1
ATOM 2919 C CA . GLN B 1 154 ? -7.215 -26.141 -5.551 1 95.12 154 GLN B CA 1
ATOM 2920 C C . GLN B 1 154 ? -5.828 -25.531 -5.707 1 95.12 154 GLN B C 1
ATOM 2922 O O . GLN B 1 154 ? -5.672 -24.312 -5.598 1 95.12 154 GLN B O 1
ATOM 2927 N N . VAL B 1 155 ? -4.848 -26.375 -5.875 1 94.19 155 VAL B N 1
ATOM 2928 C CA . VAL B 1 155 ? -3.469 -25.953 -6.074 1 94.19 155 VAL B CA 1
ATOM 2929 C C . VAL B 1 155 ? -3 -26.344 -7.473 1 94.19 155 VAL B C 1
ATOM 2931 O O . VAL B 1 155 ? -3.229 -27.469 -7.914 1 94.19 155 VAL B O 1
ATOM 2934 N N . LEU B 1 156 ? -2.449 -25.406 -8.133 1 88.69 156 LEU B N 1
ATOM 2935 C CA . LEU B 1 156 ? -1.938 -25.625 -9.484 1 88.69 156 LEU B CA 1
ATOM 2936 C C . LEU B 1 156 ? -0.477 -25.203 -9.586 1 88.69 156 LEU B C 1
ATOM 2938 O O . LEU B 1 156 ? -0.043 -24.281 -8.898 1 88.69 156 LEU B O 1
ATOM 2942 N N . TYR B 1 157 ? 0.254 -26 -10.328 1 87.81 157 TYR B N 1
ATOM 2943 C CA . TYR B 1 157 ? 1.646 -25.656 -10.602 1 87.81 157 TYR B CA 1
ATOM 2944 C C . TYR B 1 157 ? 1.867 -25.422 -12.086 1 87.81 157 TYR B C 1
ATOM 2946 O O . TYR B 1 157 ? 1.569 -26.297 -12.906 1 87.81 157 TYR B O 1
ATOM 2954 N N . LYS B 1 158 ? 2.283 -24.141 -12.344 1 80.31 158 LYS B N 1
ATOM 2955 C CA . LYS B 1 158 ? 2.596 -23.766 -13.727 1 80.31 158 LYS B CA 1
ATOM 2956 C C . LYS B 1 158 ? 3.791 -22.828 -13.781 1 80.31 158 LYS B C 1
ATOM 2958 O O . LYS B 1 158 ? 3.857 -21.844 -13.023 1 80.31 158 LYS B O 1
ATOM 2963 N N . GLU B 1 159 ? 4.797 -22.984 -14.742 1 73.62 159 GLU B N 1
ATOM 2964 C CA . GLU B 1 159 ? 5.867 -22.031 -15.023 1 73.62 159 GLU B CA 1
ATOM 2965 C C . GLU B 1 159 ? 6.535 -21.562 -13.742 1 73.62 159 GLU B C 1
ATOM 2967 O O . GLU B 1 159 ? 6.645 -20.359 -13.5 1 73.62 159 GLU B O 1
ATOM 2972 N N . LYS B 1 160 ? 6.902 -22.438 -12.828 1 78.5 160 LYS B N 1
ATOM 2973 C CA . LYS B 1 160 ? 7.645 -22.172 -11.594 1 78.5 160 LYS B CA 1
ATOM 2974 C C . LYS B 1 160 ? 6.789 -21.422 -10.578 1 78.5 160 LYS B C 1
ATOM 2976 O O . LYS B 1 160 ? 7.316 -20.719 -9.719 1 78.5 160 LYS B O 1
ATOM 2981 N N . THR B 1 161 ? 5.461 -21.484 -10.805 1 88 161 THR B N 1
ATOM 2982 C CA . THR B 1 161 ? 4.551 -20.797 -9.891 1 88 161 THR B CA 1
ATOM 2983 C C . THR B 1 161 ? 3.496 -21.75 -9.352 1 88 161 THR B C 1
ATOM 2985 O O . THR B 1 161 ? 2.949 -22.562 -10.102 1 88 161 THR B O 1
ATOM 2988 N N . VAL B 1 162 ? 3.305 -21.688 -8.086 1 90.38 162 VAL B N 1
ATOM 2989 C CA . VAL B 1 162 ? 2.199 -22.406 -7.461 1 90.38 162 VAL B CA 1
ATOM 2990 C C . VAL B 1 162 ? 1.01 -21.453 -7.277 1 90.38 162 VAL B C 1
ATOM 2992 O O . VAL B 1 162 ? 1.142 -20.391 -6.672 1 90.38 162 VAL B O 1
ATOM 2995 N N . PHE B 1 163 ? -0.192 -21.875 -7.828 1 92 163 PHE B N 1
ATOM 2996 C CA . PHE B 1 163 ? -1.434 -21.125 -7.664 1 92 163 PHE B CA 1
ATOM 2997 C C . PHE B 1 163 ? -2.348 -21.797 -6.656 1 92 163 PHE B C 1
ATOM 2999 O O . PHE B 1 163 ? -2.463 -23.031 -6.645 1 92 163 PHE B O 1
ATOM 3006 N N . VAL B 1 164 ? -2.988 -20.969 -5.953 1 95.25 164 VAL B N 1
ATOM 3007 C CA . VAL B 1 164 ? -4 -21.484 -5.039 1 95.25 164 VAL B CA 1
ATOM 3008 C C . VAL B 1 164 ? -5.324 -20.766 -5.273 1 95.25 164 VAL B C 1
ATOM 3010 O O . VAL B 1 164 ? -5.383 -19.531 -5.246 1 95.25 164 VAL B O 1
ATOM 3013 N N . LEU B 1 165 ? -6.34 -21.453 -5.633 1 95.69 165 LEU B N 1
ATOM 3014 C CA . LEU B 1 165 ? -7.719 -20.969 -5.688 1 95.69 165 LEU B CA 1
ATOM 3015 C C . LEU B 1 165 ? -8.539 -21.562 -4.547 1 95.69 165 LEU B C 1
ATOM 3017 O O . LEU B 1 165 ? -8.547 -22.781 -4.34 1 95.69 165 LEU B O 1
ATOM 3021 N N . ALA B 1 166 ? -9.18 -20.656 -3.77 1 96.5 166 ALA B N 1
ATOM 3022 C CA . ALA B 1 166 ? -9.867 -21.125 -2.568 1 96.5 166 ALA B CA 1
ATOM 3023 C C . ALA B 1 166 ? -11.141 -20.328 -2.314 1 96.5 166 ALA B C 1
ATOM 3025 O O . ALA B 1 166 ? -11.414 -19.359 -3.014 1 96.5 166 ALA B O 1
ATOM 3026 N N . ASP B 1 167 ? -11.891 -20.797 -1.354 1 93 167 ASP B N 1
ATOM 3027 C CA . ASP B 1 167 ? -13.094 -20.094 -0.942 1 93 167 ASP B CA 1
ATOM 3028 C C . ASP B 1 167 ? -12.742 -18.844 -0.132 1 93 167 ASP B C 1
ATOM 3030 O O . ASP B 1 167 ? -13.492 -17.859 -0.141 1 93 167 ASP B O 1
ATOM 3034 N N . THR B 1 168 ? -11.602 -18.953 0.563 1 90.31 168 THR B N 1
ATOM 3035 C CA . THR B 1 168 ? -11.234 -17.828 1.434 1 90.31 168 THR B CA 1
ATOM 3036 C C . THR B 1 168 ? -9.758 -17.484 1.274 1 90.31 168 THR B C 1
ATOM 3038 O O . THR B 1 168 ? -8.945 -18.344 0.954 1 90.31 168 THR B O 1
ATOM 3041 N N . TRP B 1 169 ? -9.445 -16.234 1.571 1 88 169 TRP B N 1
ATOM 3042 C CA . TRP B 1 169 ? -8.055 -15.773 1.566 1 88 169 TRP B CA 1
ATOM 3043 C C . TRP B 1 169 ? -7.238 -16.516 2.619 1 88 169 TRP B C 1
ATOM 3045 O O . TRP B 1 169 ? -6.051 -16.781 2.416 1 88 169 TRP B O 1
ATOM 3055 N N . GLU B 1 170 ? -7.844 -16.766 3.715 1 86.44 170 GLU B N 1
ATOM 3056 C CA . GLU B 1 170 ? -7.148 -17.469 4.793 1 86.44 170 GLU B CA 1
ATOM 3057 C C . GLU B 1 170 ? -6.609 -18.812 4.316 1 86.44 170 GLU B C 1
ATOM 3059 O O . GLU B 1 170 ? -5.488 -19.203 4.66 1 86.44 170 GLU B O 1
ATOM 3064 N N . ALA B 1 171 ? -7.391 -19.5 3.594 1 93.69 171 ALA B N 1
ATOM 3065 C CA . ALA B 1 171 ? -6.969 -20.781 3.064 1 93.69 171 ALA B CA 1
ATOM 3066 C C . ALA B 1 171 ? -5.727 -20.641 2.193 1 93.69 171 ALA B C 1
ATOM 3068 O O . ALA B 1 171 ? -4.801 -21.453 2.279 1 93.69 171 ALA B O 1
ATOM 3069 N N . THR B 1 172 ? -5.688 -19.594 1.362 1 93.56 172 THR B N 1
ATOM 3070 C CA . THR B 1 172 ? -4.531 -19.391 0.495 1 93.56 172 THR B CA 1
ATOM 3071 C C . THR B 1 172 ? -3.275 -19.125 1.319 1 93.56 172 THR B C 1
ATOM 3073 O O . THR B 1 172 ? -2.186 -19.578 0.958 1 93.56 172 THR B O 1
ATOM 3076 N N . ASN B 1 173 ? -3.465 -18.484 2.381 1 88.69 173 ASN B N 1
ATOM 3077 C CA . ASN B 1 173 ? -2.336 -18.203 3.264 1 88.69 173 ASN B CA 1
ATOM 3078 C C . ASN B 1 173 ? -1.805 -19.484 3.912 1 88.69 173 ASN B C 1
ATOM 3080 O O . ASN B 1 173 ? -0.592 -19.656 4.047 1 88.69 173 ASN B O 1
ATOM 3084 N N . VAL B 1 174 ? -2.672 -20.328 4.293 1 89.69 174 VAL B N 1
ATOM 3085 C CA . VAL B 1 174 ? -2.27 -21.594 4.883 1 89.69 174 VAL B CA 1
ATOM 3086 C C . VAL B 1 174 ? -1.445 -22.391 3.877 1 89.69 174 VAL B C 1
ATOM 3088 O O . VAL B 1 174 ? -0.396 -22.953 4.219 1 89.69 174 VAL B O 1
ATOM 3091 N N . VAL B 1 175 ? -1.885 -22.406 2.68 1 91.88 175 VAL B N 1
ATOM 3092 C CA . VAL B 1 175 ? -1.168 -23.156 1.646 1 91.88 175 VAL B CA 1
ATOM 3093 C C . VAL B 1 175 ? 0.223 -22.547 1.453 1 91.88 175 VAL B C 1
ATOM 3095 O O . VAL B 1 175 ? 1.207 -23.281 1.31 1 91.88 175 VAL B O 1
ATOM 3098 N N . GLY B 1 176 ? 0.294 -21.266 1.413 1 90.19 176 GLY B N 1
ATOM 3099 C CA . GLY B 1 176 ? 1.59 -20.609 1.306 1 90.19 176 GLY B CA 1
ATOM 3100 C C . GLY B 1 176 ? 2.553 -21.016 2.406 1 90.19 176 GLY B C 1
ATOM 3101 O O . GLY B 1 176 ? 3.73 -21.266 2.146 1 90.19 176 GLY B O 1
ATOM 3102 N N . ARG B 1 177 ? 2.059 -21.094 3.557 1 86.5 177 ARG B N 1
ATOM 3103 C CA . ARG B 1 177 ? 2.887 -21.484 4.691 1 86.5 177 ARG B CA 1
ATOM 3104 C C . ARG B 1 177 ? 3.359 -22.938 4.547 1 86.5 177 ARG B C 1
ATOM 3106 O O . ARG B 1 177 ? 4.52 -23.234 4.824 1 86.5 177 ARG B O 1
ATOM 3113 N N . LEU B 1 178 ? 2.498 -23.781 4.176 1 88.31 178 LEU B N 1
ATOM 3114 C CA . LEU B 1 178 ? 2.844 -25.188 3.982 1 88.31 178 LEU B CA 1
ATOM 3115 C C . LEU B 1 178 ? 3.873 -25.344 2.869 1 88.31 178 LEU B C 1
ATOM 3117 O O . LEU B 1 178 ? 4.793 -26.156 2.979 1 88.31 178 LEU B O 1
ATOM 3121 N N . LEU B 1 179 ? 3.645 -24.562 1.869 1 87.31 179 LEU B N 1
ATOM 3122 C CA . LEU B 1 179 ? 4.578 -24.594 0.75 1 87.31 179 LEU B CA 1
ATOM 3123 C C . LEU B 1 179 ? 5.977 -24.172 1.195 1 87.31 179 LEU B C 1
ATOM 3125 O O . LEU B 1 179 ? 6.961 -24.859 0.902 1 87.31 179 LEU B O 1
ATOM 3129 N N . ASP B 1 180 ? 6.016 -23.109 1.917 1 82 180 ASP B N 1
ATOM 3130 C CA . ASP B 1 180 ? 7.289 -22.609 2.416 1 82 180 ASP B CA 1
ATOM 3131 C C . ASP B 1 180 ? 7.977 -23.641 3.311 1 82 180 ASP B C 1
ATOM 3133 O O . ASP B 1 180 ? 9.188 -23.828 3.223 1 82 180 ASP B O 1
ATOM 3137 N N . GLU B 1 181 ? 7.215 -24.172 4.141 1 77.31 181 GLU B N 1
ATOM 3138 C CA . GLU B 1 181 ? 7.773 -25.188 5.035 1 77.31 181 GLU B CA 1
ATOM 3139 C C . GLU B 1 181 ? 8.312 -26.375 4.246 1 77.31 181 GLU B C 1
ATOM 3141 O O . GLU B 1 181 ? 9.359 -26.938 4.594 1 77.31 181 GLU B O 1
ATOM 3146 N N . CYS B 1 182 ? 7.609 -26.844 3.354 1 76 182 CYS B N 1
ATOM 3147 C CA . CYS B 1 182 ? 8.031 -27.969 2.525 1 76 182 CYS B CA 1
ATOM 3148 C C . CYS B 1 182 ? 9.305 -27.641 1.757 1 76 182 CYS B C 1
ATOM 3150 O O . CYS B 1 182 ? 10.227 -28.453 1.681 1 76 182 CYS B O 1
ATOM 3152 N N . LEU B 1 183 ? 9.352 -26.453 1.2 1 74.12 183 LEU B N 1
ATOM 3153 C CA . LEU B 1 183 ? 10.477 -26.047 0.365 1 74.12 183 LEU B CA 1
ATOM 3154 C C . LEU B 1 183 ? 11.719 -25.812 1.212 1 74.12 183 LEU B C 1
ATOM 3156 O O . LEU B 1 183 ? 12.828 -26.172 0.811 1 74.12 183 LEU B O 1
ATOM 3160 N N . MET B 1 184 ? 11.523 -25.125 2.355 1 62.28 184 MET B N 1
ATOM 3161 C CA . MET B 1 184 ? 12.648 -24.734 3.195 1 62.28 184 MET B CA 1
ATOM 3162 C C . MET B 1 184 ? 13.227 -25.938 3.932 1 62.28 184 MET B C 1
ATOM 3164 O O . MET B 1 184 ? 14.422 -25.984 4.223 1 62.28 184 MET B O 1
ATOM 3168 N N . ARG B 1 185 ? 12.445 -26.703 4.605 1 58.16 185 ARG B N 1
ATOM 3169 C CA . ARG B 1 185 ? 12.945 -27.688 5.555 1 58.16 185 ARG B CA 1
ATOM 3170 C C . ARG B 1 185 ? 13.25 -29.016 4.863 1 58.16 185 ARG B C 1
ATOM 3172 O O . ARG B 1 185 ? 13.695 -29.969 5.504 1 58.16 185 ARG B O 1
ATOM 3179 N N . ASN B 1 186 ? 13.453 -29.031 3.615 1 54.47 186 ASN B N 1
ATOM 3180 C CA . ASN B 1 186 ? 13.578 -30.344 3.002 1 54.47 186 ASN B CA 1
ATOM 3181 C C . ASN B 1 186 ? 12.578 -31.328 3.586 1 54.47 186 ASN B C 1
ATOM 3183 O O . ASN B 1 186 ? 12.492 -32.469 3.129 1 54.47 186 ASN B O 1
ATOM 3187 N N . GLU B 1 187 ? 12.008 -31.016 4.805 1 55.03 187 GLU B N 1
ATOM 3188 C CA . GLU B 1 187 ? 11.016 -31.984 5.258 1 55.03 187 GLU B CA 1
ATOM 3189 C C . GLU B 1 187 ? 9.609 -31.406 5.203 1 55.03 187 GLU B C 1
ATOM 3191 O O . GLU B 1 187 ? 9.391 -30.25 5.566 1 55.03 187 GLU B O 1
ATOM 3196 N N . PRO B 1 188 ? 8.75 -32.125 4.48 1 58.06 188 PRO B N 1
ATOM 3197 C CA . PRO B 1 188 ? 7.332 -31.766 4.398 1 58.06 188 PRO B CA 1
ATOM 3198 C C . PRO B 1 188 ? 6.703 -31.531 5.77 1 58.06 188 PRO B C 1
ATOM 3200 O O . PRO B 1 188 ? 7.242 -31.969 6.785 1 58.06 188 PRO B O 1
ATOM 3203 N N . PHE B 1 189 ? 5.762 -30.641 5.836 1 64.81 189 PHE B N 1
ATOM 3204 C CA . PHE B 1 189 ? 4.988 -30.406 7.051 1 64.81 189 PHE B CA 1
ATOM 3205 C C . PHE B 1 189 ? 4.477 -31.719 7.633 1 64.81 189 PHE B C 1
ATOM 3207 O O . PHE B 1 189 ? 4.227 -32.688 6.895 1 64.81 189 PHE B O 1
ATOM 3214 N N . ASP B 1 190 ? 4.961 -31.859 9 1 74.69 190 ASP B N 1
ATOM 3215 C CA . ASP B 1 190 ? 4.547 -33.062 9.734 1 74.69 190 ASP B CA 1
ATOM 3216 C C . ASP B 1 190 ? 3.113 -32.906 10.242 1 74.69 190 ASP B C 1
ATOM 3218 O O . ASP B 1 190 ? 2.469 -31.875 10.023 1 74.69 190 ASP B O 1
ATOM 3222 N N . ASP B 1 191 ? 2.656 -34 10.758 1 80 191 ASP B N 1
ATOM 3223 C CA . ASP B 1 191 ? 1.271 -34.094 11.203 1 80 191 ASP B CA 1
ATOM 3224 C C . ASP B 1 191 ? 0.951 -33.031 12.242 1 80 191 ASP B C 1
ATOM 3226 O O . ASP B 1 191 ? -0.089 -32.375 12.164 1 80 191 ASP B O 1
ATOM 3230 N N . ALA B 1 192 ? 1.853 -32.875 13.086 1 81 192 ALA B N 1
ATOM 3231 C CA . ALA B 1 192 ? 1.604 -31.906 14.172 1 81 192 ALA B CA 1
ATOM 3232 C C . ALA B 1 192 ? 1.467 -30.484 13.633 1 81 192 ALA B C 1
ATOM 3234 O O . ALA B 1 192 ? 0.572 -29.75 14.039 1 81 192 ALA B O 1
ATOM 3235 N N . HIS B 1 193 ? 2.215 -30.156 12.703 1 81.25 193 HIS B N 1
ATOM 3236 C CA . HIS B 1 193 ? 2.186 -28.812 12.148 1 81.25 193 HIS B CA 1
ATOM 3237 C C . HIS B 1 193 ? 0.933 -28.594 11.305 1 81.25 193 HIS B C 1
ATOM 3239 O O . HIS B 1 193 ? 0.311 -27.531 11.375 1 81.25 193 HIS B O 1
ATOM 3245 N N . VAL B 1 194 ? 0.564 -29.562 10.578 1 85.25 194 VAL B N 1
ATOM 3246 C CA . VAL B 1 194 ? -0.617 -29.469 9.727 1 85.25 194 VAL B CA 1
ATOM 3247 C C . VAL B 1 194 ? -1.864 -29.297 10.586 1 85.25 194 VAL B C 1
ATOM 3249 O O . VAL B 1 194 ? -2.717 -28.453 10.297 1 85.25 194 VAL B O 1
ATOM 3252 N N . ARG B 1 195 ? -1.866 -30 11.719 1 86.62 195 ARG B N 1
ATOM 3253 C CA . ARG B 1 195 ? -3.016 -29.922 12.609 1 86.62 195 ARG B CA 1
ATOM 3254 C C . ARG B 1 195 ? -3.129 -28.531 13.219 1 86.62 195 ARG B C 1
ATOM 3256 O O . ARG B 1 195 ? -4.227 -27.969 13.328 1 86.62 195 ARG B O 1
ATOM 3263 N N . LEU B 1 196 ? -2.035 -28.094 13.57 1 86.25 196 LEU B N 1
ATOM 3264 C CA . LEU B 1 196 ? -2.035 -26.75 14.156 1 86.25 196 LEU B CA 1
ATOM 3265 C C . LEU B 1 196 ? -2.549 -25.719 13.156 1 86.25 196 LEU B C 1
ATOM 3267 O O . LEU B 1 196 ? -3.361 -24.859 13.508 1 86.25 196 LEU B O 1
ATOM 3271 N N . LEU B 1 197 ? -2.119 -25.781 11.898 1 86.44 197 LEU B N 1
ATOM 3272 C CA . LEU B 1 197 ? -2.527 -24.844 10.867 1 86.44 197 LEU B CA 1
ATOM 3273 C C . LEU B 1 197 ? -4.016 -24.984 10.562 1 86.44 197 LEU B C 1
ATOM 3275 O O . LEU B 1 197 ? -4.711 -23.984 10.367 1 86.44 197 LEU B O 1
ATOM 3279 N N . LEU B 1 198 ? -4.461 -26.188 10.602 1 89 198 LEU B N 1
ATOM 3280 C CA . LEU B 1 198 ? -5.867 -26.422 10.305 1 89 198 LEU B CA 1
ATOM 3281 C C . LEU B 1 198 ? -6.754 -25.938 11.438 1 89 198 LEU B C 1
ATOM 3283 O O . LEU B 1 198 ? -7.832 -25.391 11.195 1 89 198 LEU B O 1
ATOM 3287 N N . ASP B 1 199 ? -6.25 -26.125 12.625 1 88.94 199 ASP B N 1
ATOM 3288 C CA . ASP B 1 199 ? -7.004 -25.625 13.773 1 88.94 199 ASP B CA 1
ATOM 3289 C C . ASP B 1 199 ? -7.133 -24.109 13.727 1 88.94 199 ASP B C 1
ATOM 3291 O O . ASP B 1 199 ? -8.211 -23.562 13.984 1 88.94 199 ASP B O 1
ATOM 3295 N N . ASP B 1 200 ? -6.109 -23.516 13.398 1 84.69 200 ASP B N 1
ATOM 3296 C CA . ASP B 1 200 ? -6.125 -22.062 13.273 1 84.69 200 ASP B CA 1
ATOM 3297 C C . ASP B 1 200 ? -7.062 -21.609 12.148 1 84.69 200 ASP B C 1
ATOM 3299 O O . ASP B 1 200 ? -7.816 -20.656 12.305 1 84.69 200 ASP B O 1
ATOM 3303 N N . PHE B 1 201 ? -7.047 -22.328 11.117 1 89.19 201 PHE B N 1
ATOM 3304 C CA . PHE B 1 201 ? -7.898 -22.016 9.969 1 89.19 201 PHE B CA 1
ATOM 3305 C C . PHE B 1 201 ? -9.367 -22.141 10.336 1 89.19 201 PHE B C 1
ATOM 3307 O O . PHE B 1 201 ? -10.172 -21.266 10.016 1 89.19 201 PHE B O 1
ATOM 3314 N N . ARG B 1 202 ? -9.648 -23.078 11.062 1 87.5 202 ARG B N 1
ATOM 3315 C CA . ARG B 1 202 ? -11.039 -23.328 11.438 1 87.5 202 ARG B CA 1
ATOM 3316 C C . ARG B 1 202 ? -11.531 -22.281 12.43 1 87.5 202 ARG B C 1
ATOM 3318 O O . ARG B 1 202 ? -12.688 -21.844 12.359 1 87.5 202 ARG B O 1
ATOM 3325 N N . ARG B 1 203 ? -10.672 -21.859 13.242 1 85.5 203 ARG B N 1
ATOM 3326 C CA . ARG B 1 203 ? -11.023 -20.812 14.195 1 85.5 203 ARG B CA 1
ATOM 3327 C C . ARG B 1 203 ? -11.32 -19.5 13.484 1 85.5 203 ARG B C 1
ATOM 3329 O O . ARG B 1 203 ? -12.32 -18.844 13.766 1 85.5 203 ARG B O 1
ATOM 3336 N N . LEU B 1 204 ? -10.453 -19.172 12.562 1 79.25 204 LEU B N 1
ATOM 3337 C CA . LEU B 1 204 ? -10.609 -17.938 11.812 1 79.25 204 LEU B CA 1
ATOM 3338 C C . LEU B 1 204 ? -11.844 -17.984 10.922 1 79.25 204 LEU B C 1
ATOM 3340 O O . LEU B 1 204 ? -12.555 -16.984 10.789 1 79.25 204 LEU B O 1
ATOM 3344 N N . ALA B 1 205 ? -12.086 -19.078 10.367 1 78 205 ALA B N 1
ATOM 3345 C CA . ALA B 1 205 ? -13.25 -19.25 9.5 1 78 205 ALA B CA 1
ATOM 3346 C C . ALA B 1 205 ? -14.547 -19.094 10.297 1 78 205 ALA B C 1
ATOM 3348 O O . ALA B 1 205 ? -15.508 -18.5 9.812 1 78 205 ALA B O 1
ATOM 3349 N N . LYS B 1 206 ? -14.484 -19.531 11.5 1 77.81 206 LYS B N 1
ATOM 3350 C CA . LYS B 1 206 ? -15.648 -19.391 12.367 1 77.81 206 LYS B CA 1
ATOM 3351 C C . LYS B 1 206 ? -15.883 -17.938 12.766 1 77.81 206 LYS B C 1
ATOM 3353 O O . LYS B 1 206 ? -17.016 -17.469 12.789 1 77.81 206 LYS B O 1
ATOM 3358 N N . GLN B 1 207 ? -14.82 -17.281 12.992 1 71.25 207 GLN B N 1
ATOM 3359 C CA . GLN B 1 207 ? -14.922 -15.883 13.375 1 71.25 207 GLN B CA 1
ATOM 3360 C C . GLN B 1 207 ? -15.453 -15.039 12.219 1 71.25 207 GLN B C 1
ATOM 3362 O O . GLN B 1 207 ? -16.25 -14.117 12.43 1 71.25 207 GLN B O 1
ATOM 3367 N N . ALA B 1 208 ? -14.977 -15.273 11.078 1 67.75 208 ALA B N 1
ATOM 3368 C CA . ALA B 1 208 ? -15.43 -14.547 9.891 1 67.75 208 ALA B CA 1
ATOM 3369 C C . ALA B 1 208 ? -16.922 -14.773 9.641 1 67.75 208 ALA B C 1
ATOM 3371 O O . ALA B 1 208 ? -17.641 -13.852 9.25 1 67.75 208 ALA B O 1
ATOM 3372 N N . HIS B 1 209 ? -17.297 -15.953 9.82 1 66.69 209 HIS B N 1
ATOM 3373 C CA . HIS B 1 209 ? -18.719 -16.281 9.672 1 66.69 209 HIS B CA 1
ATOM 3374 C C . HIS B 1 209 ? -19.562 -15.562 10.711 1 66.69 209 HIS B C 1
ATOM 3376 O O . HIS B 1 209 ? -20.688 -15.125 10.406 1 66.69 209 HIS B O 1
ATOM 3382 N N . ASP B 1 210 ? -19.016 -15.344 11.859 1 66.38 210 ASP B N 1
ATOM 3383 C CA . ASP B 1 210 ? -19.734 -14.672 12.938 1 66.38 210 ASP B CA 1
ATOM 3384 C C . ASP B 1 210 ? -19.844 -13.172 12.672 1 66.38 210 ASP B C 1
ATOM 3386 O O . ASP B 1 210 ? -20.844 -12.547 13.047 1 66.38 210 ASP B O 1
ATOM 3390 N N . ASN B 1 211 ? -18.922 -12.648 12.031 1 58.28 211 ASN B N 1
ATOM 3391 C CA . ASN B 1 211 ? -18.938 -11.227 11.727 1 58.28 211 ASN B CA 1
ATOM 3392 C C . ASN B 1 211 ? -19.859 -10.906 10.555 1 58.28 211 ASN B C 1
ATOM 3394 O O . ASN B 1 211 ? -20.344 -9.781 10.422 1 58.28 211 ASN B O 1
ATOM 3398 N N . GLU B 1 212 ? -20 -11.695 9.586 1 53.75 212 GLU B N 1
ATOM 3399 C CA . GLU B 1 212 ? -20.891 -11.516 8.445 1 53.75 212 GLU B CA 1
ATOM 3400 C C . GLU B 1 212 ? -22.344 -11.672 8.852 1 53.75 212 GLU B C 1
ATOM 3402 O O . GLU B 1 212 ? -23.25 -11.156 8.18 1 53.75 212 GLU B O 1
ATOM 3407 N N . GLY B 1 213 ? -22.672 -12.336 9.875 1 45.38 213 GLY B N 1
ATOM 3408 C CA . GLY B 1 213 ? -24.031 -12.438 10.398 1 45.38 213 GLY B CA 1
ATOM 3409 C C . GLY B 1 213 ? -24.375 -11.359 11.414 1 45.38 213 GLY B C 1
ATOM 3410 O O . GLY B 1 213 ? -23.469 -10.773 12.023 1 45.38 213 GLY B O 1
#

Secondary structure (DSSP, 8-state):
---------TTTGGGGS---EEEPPP-EEEEEEE--GGGS-TTS-HHHHHIIIIIHHHHHTTEEEEEETTTTEEEEEE-TT---HHHHHHHHHHHHHHHTT--GGGHHHHHHTSSEEEEEEEE--TT--HHHHHHHHHIIIIIIS-HHHHTTEEEEEETTEEEEEESSHHHHHHHHHHHHHHHHSSSPPPHHHHHHHHHHHHHHHHHHHHHH-/---------TTSGGGGS---EEEPPP-EEEEEEE--GGGS-TTS-HHHHHIIIIIHHHHHTTEEEEEETTTTEEEEEE-TT---HHHHHHHHHHHHHHHTT--GGGHHHHHHTSSEEEEEEEE--TT--HHHHHHHHHIIIIIIS-HHHHTTEEEEEETTEEEEEESSHHHHHHHHHHHHHHHHSSSPPPHHHHHHHHHHHHHHHHHHHHHH-

pLDDT: mean 83.77, std 17.68, range [17.39, 98.56]

Organism: Rubus argutus (NCBI:txid59490)

Radius of gyration: 24.97 Å; Cα contacts (8 Å, |Δi|>4): 658; chains: 2; bounding box: 56×70×61 Å

Solvent-accessible surface area (backbone atoms only — not comparable to full-atom values): 23082 Å² total; per-residue (Å²): 134,80,74,72,70,49,78,64,75,66,58,69,74,50,60,76,45,97,48,38,46,75,48,83,80,70,64,32,49,31,41,36,33,65,41,50,81,84,38,31,35,83,94,49,64,59,83,76,43,34,58,69,40,42,34,49,46,35,46,77,64,21,25,46,51,50,78,38,74,92,78,27,34,37,35,42,30,52,43,95,61,44,58,55,72,65,47,53,54,25,44,53,39,34,51,51,37,35,44,48,28,43,60,58,79,53,29,52,42,22,39,73,54,68,29,23,62,44,73,43,35,54,42,60,42,90,90,59,66,65,63,62,58,48,50,52,48,48,42,43,39,49,68,72,63,37,39,39,70,74,48,49,37,48,77,43,81,41,93,60,26,42,36,30,42,18,64,38,63,66,41,39,52,52,50,51,52,50,49,47,40,29,37,63,57,79,42,63,73,48,70,69,56,50,50,53,53,50,52,51,47,52,52,51,53,49,51,53,55,58,69,76,104,134,79,74,72,71,48,77,64,73,69,58,68,73,50,61,77,46,98,47,39,43,75,48,83,79,70,66,34,50,32,42,35,33,66,41,51,82,84,39,30,33,84,94,50,64,58,84,78,42,33,57,70,41,42,33,48,47,36,45,77,64,23,25,47,53,49,77,39,74,93,77,27,32,36,34,41,31,52,44,95,61,44,59,53,72,65,47,54,53,26,44,52,40,35,50,53,38,35,45,50,27,42,62,58,79,52,30,52,42,23,41,73,54,68,27,24,63,45,72,43,36,55,42,61,43,90,90,58,65,66,64,62,58,47,50,53,49,48,42,43,38,50,68,72,62,38,40,38,70,75,49,49,37,48,77,44,80,43,93,60,25,41,35,32,42,18,65,38,62,67,43,40,50,51,50,51,50,48,49,47,39,30,37,63,59,77,43,62,74,48,70,69,55,51,50,53,53,49,51,51,49,51,52,52,52,51,51,53,55,56,67,76,98